Protein 2B7L (pdb70)

Nearest PDB structures (foldseek):
  2b7l-assembly2_D  TM=1.008E+00  e=9.616E-23  Staphylococcus aureus
  1n1d-assembly1_A  TM=9.894E-01  e=1.474E-16  Bacillus subtilis
  3elb-assembly1_A  TM=8.628E-01  e=3.706E-08  Homo sapiens
  3glv-assembly1_B  TM=8.570E-01  e=4.466E-08  Thermoplasma volcanium GSS1
  4xsv-assembly1_A  TM=8.393E-01  e=2.394E-07  Homo sapiens

Organism: Staphylococcus aureus (NCBI:txid1280)

Solvent-accessible surface area: 22302 Å² total; per-residue (Å²): 137,94,51,0,0,1,7,19,31,18,23,53,6,80,33,34,41,0,41,28,0,76,24,0,64,121,58,13,83,45,0,1,0,0,0,0,13,43,128,1,1,97,108,42,153,80,100,17,53,27,64,36,114,46,3,53,68,8,0,68,4,0,93,49,5,65,68,11,13,60,6,150,22,120,84,33,2,93,101,12,7,141,160,57,92,8,54,0,0,0,10,8,19,44,84,91,42,105,10,54,101,0,122,108,124,15,77,12,51,42,6,106,188,15,135,152,83,50,0,0,1,8,16,12,23,26,38,6,50,66,35,40,6,71,27,0,69,105,0,67,105,45,16,74,42,0,0,0,0,0,0,12,25,124,1,2,121,112,49,170,116,115,13,69,22,35,24,95,37,2,56,75,1,0,68,2,0,84,51,4,44,70,9,14,51,4,143,19,122,80,34,2,100,66,9,5,105,139,60,95,9,48,0,0,0,7,27,91,126,84,111,40,108,10,52,109,0,121,120,103,15,91,19,41,30,21,141,253,155,90,43,0,0,1,10,22,28,23,33,58,5,76,78,19,44,5,72,21,0,112,51,0,66,117,72,14,76,42,0,0,0,0,0,1,12,48,100,3,1,134,118,64,170,89,128,14,46,23,64,29,103,46,3,52,47,9,0,74,2,0,87,36,4,55,63,14,12,49,10,138,19,171,58,33,11,52,87,9,6,131,150,39,92,7,51,0,0,0,12,7,24,25,94,84,44,110,23,50,105,1,124,124,105,14,88,15,45,36,11,142,96,138,94,54,0,0,1,7,13,4,19,18,42,6,50,60,28,38,3,61,34,0,64,122,0,68,123,74,12,82,42,0,2,0,0,0,0,15,25,109,2,1,97,118,52,168,72,105,11,60,28,19,29,116,31,0,54,56,1,0,65,4,0,104,52,7,72,58,7,12,51,6,142,21,125,84,32,2,72,76,14,4,85,153,73,92,10,54,1,0,0,8,15,78,115,60,107,37,104,12,51,104,0,118,116,91,14,86,16,43,36,27,186,253

CATH classification: 3.40.50.620

Secondary structure (DSSP, 8-state):
--EEEEEE---S--HHHHHHHHHHHHTSSEEEEEEEPHHHHHHTT---SS-HHHHHHHHHTBTT--EEEEE--GGGHHHHHHHTT--EEEE-GGGTTTTGGGTTTSEEEE-SS--/--EEEEEE---S--HHHHHHHHHHHHTSSEEEEEEEPHHHHHHTT---SS-HHHHHHHHHTBTT--EEEEE--GGGHHHHHHHTT--EEEE-GGGTTTTGGGTTTSEEEE---/--EEEEEE---S--HHHHHHHHHHHHTSSEEEEEEEPHHHHHHTT---SS-HHHHHHHHHTBTT--EEEEE--GGGHHHHHHHTT--EEEE-GGGTTTTGGGTTTSEEEE---/--E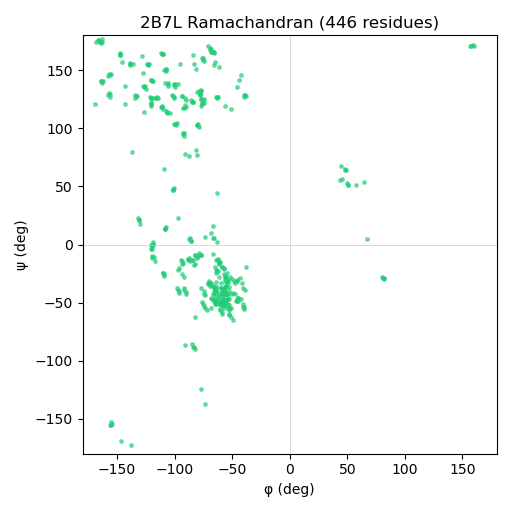EEEEE---S--HHHHHHHHHHHHTSSEEEEEEEPHHHHHHTT---SS-HHHHHHHHHTBTT--EEEEE--GGGHHHHHHHTT--EEEE-GGGTTTTGGGTTTSEEEE---

Structure (mmCIF, N/CA/C/O backbone):
data_2B7L
#
_entry.id   2B7L
#
_cell.length_a   92.150
_cell.length_b   92.150
_cell.length_c   156.120
_cell.angle_alpha   90.00
_cell.angle_beta   90.00
_cell.angle_gamma   120.00
#
_symmetry.space_group_name_H-M   'P 31 2 1'
#
loop_
_atom_site.group_PDB
_atom_site.id
_atom_site.type_symbol
_atom_site.label_atom_id
_atom_site.label_alt_id
_atom_site.label_comp_id
_atom_site.label_asym_id
_atom_site.label_entity_id
_atom_site.label_seq_id
_atom_site.pdbx_PDB_ins_code
_atom_site.Cartn_x
_atom_site.Cartn_y
_atom_site.Cartn_z
_atom_site.occupancy
_atom_site.B_iso_or_equiv
_atom_site.auth_seq_id
_atom_site.auth_comp_id
_atom_site.auth_asym_id
_atom_site.auth_atom_id
_atom_site.pdbx_PDB_model_num
ATOM 1 N N . MET A 1 1 ? 61.172 19.638 17.497 1.00 31.43 1 MET A N 1
ATOM 2 C CA . MET A 1 1 ? 60.207 20.421 18.330 1.00 29.60 1 MET A CA 1
ATOM 3 C C . MET A 1 1 ? 60.298 19.976 19.770 1.00 28.44 1 MET A C 1
ATOM 4 O O . MET A 1 1 ? 59.945 18.849 20.098 1.00 29.39 1 MET A O 1
ATOM 9 N N . LYS A 1 2 ? 60.778 20.868 20.626 1.00 27.07 2 LYS A N 1
ATOM 10 C CA . LYS A 1 2 ? 60.923 20.573 22.049 1.00 25.61 2 LYS A CA 1
ATOM 11 C C . LYS A 1 2 ? 59.549 20.725 22.704 1.00 25.02 2 LYS A C 1
ATOM 12 O O . LYS A 1 2 ? 59.083 21.847 22.918 1.00 24.43 2 LYS A O 1
ATOM 18 N N . ARG A 1 3 ? 58.900 19.600 23.008 1.00 23.39 3 ARG A N 1
ATOM 19 C CA . ARG A 1 3 ? 57.566 19.619 23.613 1.00 21.96 3 ARG A CA 1
ATOM 20 C C . ARG A 1 3 ? 57.606 19.557 25.121 1.00 20.91 3 ARG A C 1
ATOM 21 O O . ARG A 1 3 ? 58.215 18.664 25.696 1.00 21.87 3 ARG A O 1
ATOM 29 N N . VAL A 1 4 ? 56.927 20.501 25.758 1.00 19.83 4 VAL A N 1
ATOM 30 C CA . VAL A 1 4 ? 56.889 20.567 27.209 1.00 19.87 4 VAL A CA 1
ATOM 31 C C . VAL A 1 4 ? 55.513 20.186 27.735 1.00 19.18 4 VAL A C 1
ATOM 32 O O . VAL A 1 4 ? 54.506 20.391 27.067 1.00 19.81 4 VAL A O 1
ATOM 36 N N . ILE A 1 5 ? 55.474 19.623 28.934 1.00 18.42 5 ILE A N 1
ATOM 37 C CA . ILE A 1 5 ? 54.212 19.244 29.536 1.00 18.18 5 ILE A CA 1
ATOM 38 C C . ILE A 1 5 ? 54.210 19.603 31.026 1.00 19.05 5 ILE A C 1
ATOM 39 O O . ILE A 1 5 ? 55.273 19.726 31.647 1.00 18.52 5 ILE A O 1
ATOM 44 N N . THR A 1 6 ? 53.012 19.789 31.580 1.00 19.36 6 THR A N 1
ATOM 45 C CA . THR A 1 6 ? 52.825 20.114 33.001 1.00 19.07 6 THR A CA 1
ATOM 46 C C . THR A 1 6 ? 51.424 19.670 33.401 1.00 18.89 6 THR A C 1
ATOM 47 O O . THR A 1 6 ? 50.484 19.748 32.606 1.00 19.75 6 THR A O 1
ATOM 51 N N . TYR A 1 7 ? 51.282 19.223 34.640 1.00 18.35 7 TYR A N 1
ATOM 52 C CA . TYR A 1 7 ? 49.996 18.760 35.129 1.00 17.60 7 TYR A CA 1
ATOM 53 C C . TYR A 1 7 ? 49.451 19.738 36.177 1.00 18.03 7 TYR A C 1
ATOM 54 O O . TYR A 1 7 ? 50.190 20.586 36.697 1.00 17.37 7 TYR A O 1
ATOM 63 N N . GLY A 1 8 ? 48.157 19.622 36.472 1.00 17.73 8 GLY A N 1
ATOM 64 C CA . GLY A 1 8 ? 47.543 20.489 37.458 1.00 17.76 8 GLY A CA 1
ATOM 65 C C . GLY A 1 8 ? 46.038 20.594 37.321 1.00 19.21 8 GLY A C 1
ATOM 66 O O . GLY A 1 8 ? 45.459 20.104 36.350 1.00 18.97 8 GLY A O 1
ATOM 67 N N . THR A 1 9 ? 45.409 21.237 38.304 1.00 20.71 9 THR A N 1
ATOM 68 C CA . THR A 1 9 ? 43.960 21.434 38.326 1.00 22.23 9 THR A CA 1
ATOM 69 C C . THR A 1 9 ? 43.585 22.733 37.633 1.00 23.01 9 THR A C 1
ATOM 70 O O . THR A 1 9 ? 42.617 22.789 36.875 1.00 23.57 9 THR A O 1
ATOM 74 N N . TYR A 1 10 ? 44.355 23.779 37.917 1.00 23.98 10 TYR A N 1
ATOM 75 C CA . TYR A 1 10 ? 44.114 25.102 37.339 1.00 24.79 10 TYR A CA 1
ATOM 76 C C . TYR A 1 10 ? 42.647 25.504 37.460 1.00 24.79 10 TYR A C 1
ATOM 77 O O . TYR A 1 10 ? 41.956 25.671 36.458 1.00 24.96 10 TYR A O 1
ATOM 86 N N . ASP A 1 11 ? 42.173 25.671 38.688 1.00 24.98 11 ASP A N 1
ATOM 87 C CA . ASP A 1 11 ? 40.787 26.039 38.875 1.00 25.44 11 ASP A CA 1
ATOM 88 C C . ASP A 1 11 ? 40.549 27.551 38.775 1.00 25.48 11 ASP A C 1
ATOM 89 O O . ASP A 1 11 ? 40.209 28.044 37.698 1.00 26.16 11 ASP A O 1
ATOM 94 N N . LEU A 1 12 ? 40.714 28.289 39.869 1.00 25.09 12 LEU A N 1
ATOM 95 C CA . LEU A 1 12 ? 40.510 29.737 39.819 1.00 25.45 12 LEU A CA 1
ATOM 96 C C . LEU A 1 12 ? 41.834 30.391 39.415 1.00 25.71 12 LEU A C 1
ATOM 97 O O . LEU A 1 12 ? 42.517 30.943 40.257 1.00 24.74 12 LEU A O 1
ATOM 102 N N . LEU A 1 13 ? 42.236 30.358 38.156 1.00 26.33 13 LEU A N 1
ATOM 103 C CA . LEU A 1 13 ? 43.523 30.976 37.832 1.00 25.88 13 LEU A CA 1
ATOM 104 C C . LEU A 1 13 ? 43.784 32.378 38.428 1.00 25.91 13 LEU A C 1
ATOM 105 O O . LEU A 1 13 ? 42.911 33.240 38.439 1.00 25.68 13 LEU A O 1
ATOM 110 N N . HIS A 1 14 ? 44.982 32.585 38.962 1.00 27.02 14 HIS A N 1
ATOM 111 C CA . HIS A 1 14 ? 45.388 33.903 39.460 1.00 29.50 14 HIS A CA 1
ATOM 112 C C . HIS A 1 14 ? 46.704 34.046 38.714 1.00 29.19 14 HIS A C 1
ATOM 113 O O . HIS A 1 14 ? 47.347 33.037 38.476 1.00 29.38 14 HIS A O 1
ATOM 120 N N . TYR A 1 15 ? 47.105 35.258 38.331 1.00 29.94 15 TYR A N 1
ATOM 121 C CA . TYR A 1 15 ? 48.316 35.414 37.511 1.00 30.55 15 TYR A CA 1
ATOM 122 C C . TYR A 1 15 ? 49.466 34.479 37.846 1.00 28.30 15 TYR A C 1
ATOM 123 O O . TYR A 1 15 ? 50.383 34.255 37.037 1.00 26.26 15 TYR A O 1
ATOM 132 N N . GLY A 1 16 ? 49.403 33.928 39.045 1.00 25.68 16 GLY A N 1
ATOM 133 C CA . GLY A 1 16 ? 50.425 33.002 39.467 1.00 21.42 16 GLY A CA 1
ATOM 134 C C . GLY A 1 16 ? 50.524 31.829 38.512 1.00 20.71 16 GLY A C 1
ATOM 135 O O . GLY A 1 16 ? 51.614 31.423 38.133 1.00 19.22 16 GLY A O 1
ATOM 136 N N . HIS A 1 17 ? 49.386 31.278 38.109 1.00 21.25 17 HIS A N 1
ATOM 137 C CA . HIS A 1 17 ? 49.397 30.145 37.199 1.00 21.00 17 HIS A CA 1
ATOM 138 C C . HIS A 1 17 ? 49.947 30.550 35.839 1.00 20.84 17 HIS A C 1
ATOM 139 O O . HIS A 1 17 ? 50.735 29.820 35.243 1.00 19.77 17 HIS A O 1
ATOM 146 N N . ILE A 1 18 ? 49.531 31.718 35.363 1.00 20.86 18 ILE A N 1
ATOM 147 C CA . ILE A 1 18 ? 49.984 32.224 34.082 1.00 22.04 18 ILE A CA 1
ATOM 148 C C . ILE A 1 18 ? 51.514 32.301 34.100 1.00 22.29 18 ILE A C 1
ATOM 149 O O . ILE A 1 18 ? 52.175 31.941 33.117 1.00 22.09 18 ILE A O 1
ATOM 154 N N . GLU A 1 19 ? 52.086 32.741 35.214 1.00 21.39 19 GLU A N 1
ATOM 155 C CA . GLU A 1 19 ? 53.529 32.830 35.248 1.00 22.60 19 GLU A CA 1
ATOM 156 C C . GLU A 1 19 ? 54.179 31.450 35.114 1.00 22.55 19 GLU A C 1
ATOM 157 O O . GLU A 1 19 ? 55.133 31.283 34.363 1.00 21.46 19 GLU A O 1
ATOM 163 N N . LEU A 1 20 ? 53.643 30.457 35.813 1.00 24.32 20 LEU A N 1
ATOM 164 C CA . LEU A 1 20 ? 54.164 29.097 35.734 1.00 25.54 20 LEU A CA 1
ATOM 165 C C . LEU A 1 20 ? 54.100 28.589 34.278 1.00 25.90 20 LEU A C 1
ATOM 166 O O . LEU A 1 20 ? 55.097 28.122 33.715 1.00 25.60 20 LEU A O 1
ATOM 171 N N . LEU A 1 21 ? 52.918 28.697 33.676 1.00 26.06 21 LEU A N 1
ATOM 172 C CA . LEU A 1 21 ? 52.706 28.261 32.303 1.00 25.35 21 LEU A CA 1
ATOM 173 C C . LEU A 1 21 ? 53.656 28.929 31.325 1.00 25.40 21 LEU A C 1
ATOM 174 O O . LEU A 1 21 ? 54.257 28.257 30.484 1.00 25.42 21 LEU A O 1
ATOM 179 N N . ARG A 1 22 ? 53.795 30.247 31.424 1.00 25.38 22 ARG A N 1
ATOM 180 C CA . ARG A 1 22 ? 54.677 30.959 30.507 1.00 25.10 22 ARG A CA 1
ATOM 181 C C . ARG A 1 22 ? 56.110 30.436 30.646 1.00 25.70 22 ARG A C 1
ATOM 182 O O . ARG A 1 22 ? 56.760 30.125 29.651 1.00 24.49 22 ARG A O 1
ATOM 190 N N . ARG A 1 23 ? 56.592 30.327 31.880 1.00 26.42 23 ARG A N 1
ATOM 191 C CA . ARG A 1 23 ? 57.933 29.822 32.116 1.00 28.40 23 ARG A CA 1
ATOM 192 C C . ARG A 1 23 ? 58.068 28.414 31.533 1.00 27.91 23 ARG A C 1
ATOM 193 O O . ARG A 1 23 ? 59.078 28.086 30.908 1.00 28.39 23 ARG A O 1
ATOM 201 N N . ALA A 1 24 ? 57.046 27.587 31.734 1.00 26.38 24 ALA A N 1
ATOM 202 C CA . ALA A 1 24 ? 57.065 26.228 31.212 1.00 25.06 24 ALA A CA 1
ATOM 203 C C . ALA A 1 24 ? 57.171 26.251 29.695 1.00 24.72 24 ALA A C 1
ATOM 204 O O . ALA A 1 24 ? 58.084 25.659 29.129 1.00 25.04 24 ALA A O 1
ATOM 206 N N . ARG A 1 25 ? 56.241 26.943 29.038 1.00 24.24 25 ARG A N 1
ATOM 207 C CA . ARG A 1 25 ? 56.261 27.025 27.582 1.00 23.06 25 ARG A CA 1
ATOM 208 C C . ARG A 1 25 ? 57.580 27.579 27.074 1.00 23.93 25 ARG A C 1
ATOM 209 O O . ARG A 1 25 ? 58.031 27.258 25.976 1.00 23.68 25 ARG A O 1
ATOM 217 N N . GLU A 1 26 ? 58.190 28.422 27.891 1.00 25.50 26 GLU A N 1
ATOM 218 C CA . GLU A 1 26 ? 59.454 29.052 27.563 1.00 26.89 26 GLU A CA 1
ATOM 219 C C . GLU A 1 26 ? 60.582 28.047 27.379 1.00 26.87 26 GLU A C 1
ATOM 220 O O . GLU A 1 26 ? 61.574 28.339 26.725 1.00 28.42 26 GLU A O 1
ATOM 226 N N . MET A 1 27 ? 60.436 26.867 27.959 1.00 26.62 27 MET A N 1
ATOM 227 C CA . MET A 1 27 ? 61.473 25.853 27.869 1.00 27.64 27 MET A CA 1
ATOM 228 C C . MET A 1 27 ? 61.405 24.968 26.634 1.00 27.35 27 MET A C 1
ATOM 229 O O . MET A 1 27 ? 62.197 24.041 26.488 1.00 27.99 27 MET A O 1
ATOM 234 N N . GLY A 1 28 ? 60.461 25.253 25.747 1.00 26.63 28 GLY A N 1
ATOM 235 C CA . GLY A 1 28 ? 60.326 24.457 24.543 1.00 25.89 28 GLY A CA 1
ATOM 236 C C . GLY A 1 28 ? 59.663 25.251 23.441 1.00 25.55 28 GLY A C 1
ATOM 237 O O . GLY A 1 28 ? 59.721 26.472 23.436 1.00 25.88 28 GLY A O 1
ATOM 238 N N . ASP A 1 29 ? 59.024 24.565 22.503 1.00 26.19 29 ASP A N 1
ATOM 239 C CA . ASP A 1 29 ? 58.349 25.254 21.406 1.00 26.37 29 ASP A CA 1
ATOM 240 C C . ASP A 1 29 ? 56.867 24.926 21.415 1.00 25.43 29 ASP A C 1
ATOM 241 O O . ASP A 1 29 ? 56.103 25.449 20.603 1.00 25.30 29 ASP A O 1
ATOM 246 N N . TYR A 1 30 ? 56.459 24.084 22.357 1.00 23.82 30 TYR A N 1
ATOM 247 C CA . TYR A 1 30 ? 55.085 23.624 22.413 1.00 21.53 30 TYR A CA 1
ATOM 248 C C . TYR A 1 30 ? 54.758 23.191 23.845 1.00 21.38 30 TYR A C 1
ATOM 249 O O . TYR A 1 30 ? 55.483 22.382 24.425 1.00 22.86 30 TYR A O 1
ATOM 258 N N . LEU A 1 31 ? 53.681 23.721 24.420 1.00 19.56 31 LEU A N 1
ATOM 259 C CA . LEU A 1 31 ? 53.324 23.350 25.786 1.00 18.57 31 LEU A CA 1
ATOM 260 C C . LEU A 1 31 ? 52.007 22.617 25.933 1.00 18.95 31 LEU A C 1
ATOM 261 O O . LEU A 1 31 ? 50.967 23.076 25.472 1.00 18.81 31 LEU A O 1
ATOM 266 N N . ILE A 1 32 ? 52.066 21.470 26.598 1.00 19.60 32 ILE A N 1
ATOM 267 C CA . ILE A 1 32 ? 50.881 20.671 26.847 1.00 18.81 32 ILE A CA 1
ATOM 268 C C . ILE A 1 32 ? 50.542 20.781 28.326 1.00 19.26 32 ILE A C 1
ATOM 269 O O . ILE A 1 32 ? 51.422 20.768 29.186 1.00 19.02 32 ILE A O 1
ATOM 274 N N . VAL A 1 33 ? 49.259 20.905 28.620 1.00 19.78 33 VAL A N 1
ATOM 275 C CA . VAL A 1 33 ? 48.826 20.974 30.001 1.00 19.68 33 VAL A CA 1
ATOM 276 C C . VAL A 1 33 ? 47.875 19.809 30.217 1.00 20.38 33 VAL A C 1
ATOM 277 O O . VAL A 1 33 ? 46.873 19.656 29.507 1.00 21.01 33 VAL A O 1
ATOM 281 N N . ALA A 1 34 ? 48.211 18.965 31.177 1.00 20.65 34 ALA A N 1
ATOM 282 C CA . ALA A 1 34 ? 47.372 17.824 31.490 1.00 21.52 34 ALA A CA 1
ATOM 283 C C . ALA A 1 34 ? 46.427 18.283 32.600 1.00 21.47 34 ALA A C 1
ATOM 284 O O . ALA A 1 34 ? 46.779 18.278 33.781 1.00 20.25 34 ALA A O 1
ATOM 286 N N . LEU A 1 35 ? 45.231 18.695 32.192 1.00 21.31 35 LEU A N 1
ATOM 287 C CA . LEU A 1 35 ? 44.220 19.193 33.105 1.00 21.93 35 LEU A CA 1
ATOM 288 C C . LEU A 1 35 ? 43.526 18.077 33.870 1.00 24.14 35 LEU A C 1
ATOM 289 O O . LEU A 1 35 ? 42.979 17.142 33.282 1.00 24.15 35 LEU A O 1
ATOM 294 N N . SER A 1 36 ? 43.552 18.191 35.193 1.00 26.04 36 SER A N 1
ATOM 295 C CA . SER A 1 36 ? 42.936 17.208 36.066 1.00 27.54 36 SER A CA 1
ATOM 296 C C . SER A 1 36 ? 41.441 17.179 35.806 1.00 29.05 36 SER A C 1
ATOM 297 O O . SER A 1 36 ? 40.781 18.214 35.844 1.00 29.61 36 SER A O 1
ATOM 300 N N . THR A 1 37 ? 40.911 15.994 35.532 1.00 30.55 37 THR A N 1
ATOM 301 C CA . THR A 1 37 ? 39.485 15.830 35.287 1.00 31.07 37 THR A CA 1
ATOM 302 C C . THR A 1 37 ? 38.789 16.074 36.610 1.00 31.96 37 THR A C 1
ATOM 303 O O . THR A 1 37 ? 39.435 16.107 37.658 1.00 30.91 37 THR A O 1
ATOM 307 N N . ASP A 1 38 ? 37.473 16.229 36.581 1.00 33.91 38 ASP A N 1
ATOM 308 C CA . ASP A 1 38 ? 36.774 16.456 37.834 1.00 35.47 38 ASP A CA 1
ATOM 309 C C . ASP A 1 38 ? 36.775 15.191 38.698 1.00 36.22 38 ASP A C 1
ATOM 310 O O . ASP A 1 38 ? 36.828 15.276 39.921 1.00 35.91 38 ASP A O 1
ATOM 315 N N . GLU A 1 39 ? 36.767 14.023 38.065 1.00 37.59 39 GLU A N 1
ATOM 316 C CA . GLU A 1 39 ? 36.819 12.774 38.812 1.00 39.64 39 GLU A CA 1
ATOM 317 C C . GLU A 1 39 ? 38.161 12.675 39.550 1.00 40.14 39 GLU A C 1
ATOM 318 O O . GLU A 1 39 ? 38.189 12.433 40.756 1.00 39.73 39 GLU A O 1
ATOM 324 N N . PHE A 1 40 ? 39.276 12.867 38.839 1.00 40.73 40 PHE A N 1
ATOM 325 C CA . PHE A 1 40 ? 40.606 12.793 39.465 1.00 40.73 40 PHE A CA 1
ATOM 326 C C . PHE A 1 40 ? 40.797 13.959 40.416 1.00 41.49 40 PHE A C 1
ATOM 327 O O . PHE A 1 40 ? 41.484 13.859 41.435 1.00 39.95 40 PHE A O 1
ATOM 335 N N . ASN A 1 41 ? 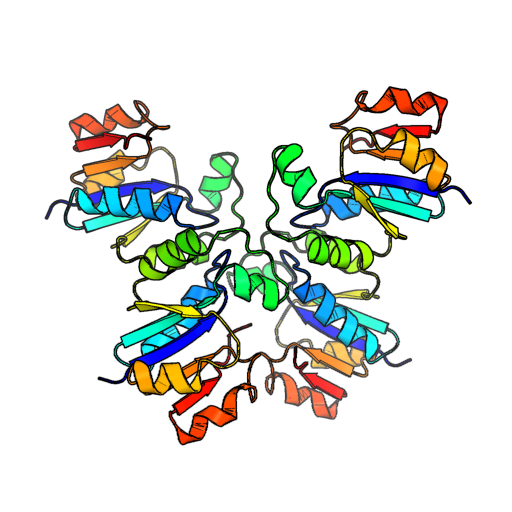40.194 15.080 40.055 1.00 43.66 41 ASN A N 1
ATOM 336 C CA . ASN A 1 41 ? 40.281 16.273 40.869 1.00 45.20 41 ASN A CA 1
ATOM 337 C C . ASN A 1 41 ? 39.762 15.852 42.237 1.00 45.22 41 ASN A C 1
ATOM 338 O O . ASN A 1 41 ? 40.313 16.229 43.277 1.00 44.23 41 ASN A O 1
ATOM 343 N N . GLN A 1 42 ? 38.708 15.038 42.213 1.00 45.47 42 GLN A N 1
ATOM 344 C CA . GLN A 1 42 ? 38.101 14.534 43.432 1.00 45.74 42 GLN A CA 1
ATOM 345 C C . GLN A 1 42 ? 39.117 13.626 44.105 1.00 44.88 42 GLN A C 1
ATOM 346 O O . GLN A 1 42 ? 39.380 13.758 45.303 1.00 45.34 42 GLN A O 1
ATOM 352 N N . ILE A 1 43 ? 39.692 12.711 43.330 1.00 43.09 43 ILE A N 1
ATOM 353 C CA . ILE A 1 43 ? 40.702 11.798 43.854 1.00 41.49 43 ILE A CA 1
ATOM 354 C C . ILE A 1 43 ? 41.756 12.600 44.612 1.00 41.38 43 ILE A C 1
ATOM 355 O O . ILE A 1 43 ? 42.213 12.194 45.676 1.00 40.82 43 ILE A O 1
ATOM 360 N N . LYS A 1 44 ? 42.140 13.743 44.055 1.00 41.92 44 LYS A N 1
ATOM 361 C CA . LYS A 1 44 ? 43.134 14.591 44.693 1.00 42.04 44 LYS A CA 1
ATOM 362 C C . LYS A 1 44 ? 42.565 15.306 45.905 1.00 43.13 44 LYS A C 1
ATOM 363 O O . LYS A 1 44 ? 43.227 16.152 46.502 1.00 43.00 44 LYS A O 1
ATOM 369 N N . HIS A 1 45 ? 41.335 14.965 46.265 1.00 44.84 45 HIS A N 1
ATOM 370 C CA . HIS A 1 45 ? 40.679 15.580 47.414 1.00 46.88 45 HIS A CA 1
ATOM 371 C C . HIS A 1 45 ? 40.439 17.070 47.226 1.00 46.94 45 HIS A C 1
ATOM 372 O O . HIS A 1 45 ? 40.832 17.904 48.050 1.00 44.95 45 HIS A O 1
ATOM 379 N N . LYS A 1 46 ? 39.779 17.376 46.113 1.00 47.89 46 LYS A N 1
ATOM 380 C CA . LYS A 1 46 ? 39.418 18.734 45.735 1.00 48.30 46 LYS A CA 1
ATOM 381 C C . LYS A 1 46 ? 38.084 18.679 45.008 1.00 47.08 46 LYS A C 1
ATOM 382 O O . LYS A 1 46 ? 37.698 17.648 44.454 1.00 47.12 46 LYS A O 1
ATOM 388 N N . LYS A 1 47 ? 37.384 19.801 45.018 1.00 45.48 47 LYS A N 1
ATOM 389 C CA . LYS A 1 47 ? 36.100 19.909 44.350 1.00 43.22 47 LYS A CA 1
ATOM 390 C C . LYS A 1 47 ? 36.149 21.264 43.647 1.00 40.89 47 LYS A C 1
ATOM 391 O O . LYS A 1 47 ? 35.607 22.258 44.133 1.00 41.64 47 LYS A O 1
ATOM 397 N N . SER A 1 48 ? 36.831 21.290 42.504 1.00 37.01 48 SER A N 1
ATOM 398 C CA . SER A 1 48 ? 37.003 22.508 41.729 1.00 34.01 48 SER A CA 1
ATOM 399 C C . SER A 1 48 ? 35.740 23.352 41.633 1.00 31.54 48 SER A C 1
ATOM 400 O O . SER A 1 48 ? 34.629 22.826 41.587 1.00 30.88 48 SER A O 1
ATOM 403 N N . TYR A 1 49 ? 35.934 24.665 41.601 1.00 29.09 49 TYR A N 1
ATOM 404 C CA . TYR A 1 49 ? 34.860 25.637 41.474 1.00 26.67 49 TYR A CA 1
ATOM 405 C C . TYR A 1 49 ? 34.375 25.562 40.025 1.00 25.36 49 TYR A C 1
ATOM 406 O O . TYR A 1 49 ? 33.177 25.562 39.741 1.00 25.11 49 TYR A O 1
ATOM 415 N N . TYR A 1 50 ? 35.335 25.501 39.112 1.00 23.75 50 TYR A N 1
ATOM 416 C CA . TYR A 1 50 ? 35.046 25.412 37.693 1.00 23.60 50 TYR A CA 1
ATOM 417 C C . TYR A 1 50 ? 35.171 23.960 37.237 1.00 23.52 50 TYR A C 1
ATOM 418 O O . TYR A 1 50 ? 36.105 23.256 37.633 1.00 22.59 50 TYR A O 1
ATOM 427 N N . ASP A 1 51 ? 34.242 23.512 36.396 1.00 22.93 51 ASP A N 1
ATOM 428 C CA . ASP A 1 51 ? 34.288 22.137 35.917 1.00 22.64 51 ASP A CA 1
ATOM 429 C C . ASP A 1 51 ? 35.372 21.981 34.860 1.00 22.69 51 ASP A C 1
ATOM 430 O O . ASP A 1 51 ? 35.812 22.969 34.256 1.00 22.36 51 ASP A O 1
ATOM 435 N N . TYR A 1 52 ? 35.792 20.737 34.641 1.00 21.61 52 TYR A N 1
ATOM 436 C CA . TYR A 1 52 ? 36.820 20.411 33.656 1.00 21.27 52 TYR A CA 1
ATOM 437 C C . TYR A 1 52 ? 36.722 21.207 32.355 1.00 22.51 52 TYR A C 1
ATOM 438 O O . TYR A 1 52 ? 37.683 21.849 31.918 1.00 22.44 52 TYR A O 1
ATOM 447 N N . GLU A 1 53 ? 35.562 21.136 31.720 1.00 23.62 53 GLU A N 1
ATOM 448 C CA . GLU A 1 53 ? 35.360 21.834 30.470 1.00 26.20 53 GLU A CA 1
ATOM 449 C C . GLU A 1 53 ? 35.707 23.312 30.548 1.00 25.99 53 GLU A C 1
ATOM 450 O O . GLU A 1 53 ? 36.473 23.826 29.724 1.00 25.04 53 GLU A O 1
ATOM 456 N N . GLN A 1 54 ? 35.143 23.990 31.542 1.00 25.18 54 GLN A N 1
ATOM 457 C CA . GLN A 1 54 ? 35.391 25.412 31.735 1.00 25.01 54 GLN A CA 1
ATOM 458 C C . GLN A 1 54 ? 36.860 25.689 32.008 1.00 25.07 54 GLN A C 1
ATOM 459 O O . GLN A 1 54 ? 37.423 26.649 31.488 1.00 25.27 54 GLN A O 1
ATOM 465 N N . ARG A 1 55 ? 37.479 24.849 32.832 1.00 25.37 55 ARG A N 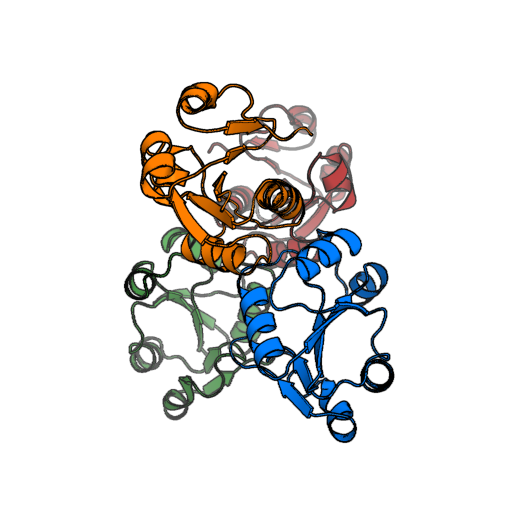1
ATOM 466 C CA . ARG A 1 55 ? 38.890 25.022 33.149 1.00 25.39 55 ARG A CA 1
ATOM 467 C C . ARG A 1 55 ? 39.715 24.815 31.886 1.00 25.25 55 ARG A C 1
ATOM 468 O O . ARG A 1 55 ? 40.707 25.514 31.648 1.00 23.09 55 ARG A O 1
ATOM 476 N N . LYS A 1 56 ? 39.276 23.866 31.065 1.00 26.12 56 LYS A N 1
ATOM 477 C CA . LYS A 1 56 ? 39.970 23.569 29.819 1.00 27.37 56 LYS A CA 1
ATOM 478 C C . LYS A 1 56 ? 39.888 24.757 28.870 1.00 27.29 56 LYS A C 1
ATOM 479 O O . LYS A 1 56 ? 40.894 25.182 28.302 1.00 27.92 56 LYS A O 1
ATOM 485 N N . MET A 1 57 ? 38.683 25.292 28.711 1.00 25.94 57 MET A N 1
ATOM 486 C CA . MET A 1 57 ? 38.460 26.425 27.831 1.00 24.95 57 MET A CA 1
ATOM 487 C C . MET A 1 57 ? 39.345 27.618 28.188 1.00 23.90 57 MET A C 1
ATOM 488 O O . MET A 1 57 ? 39.900 28.293 27.306 1.00 23.17 57 MET A O 1
ATOM 493 N N . MET A 1 58 ? 39.464 27.882 29.485 1.00 21.68 58 MET A N 1
ATOM 494 C CA . MET A 1 58 ? 40.275 28.992 29.950 1.00 20.57 58 MET A CA 1
ATOM 495 C C . MET A 1 58 ? 41.738 28.741 29.626 1.00 20.86 58 MET A C 1
ATOM 496 O O . MET A 1 58 ? 42.418 29.612 29.092 1.00 20.22 58 MET A O 1
ATOM 501 N N . LEU A 1 59 ? 42.230 27.551 29.944 1.00 21.45 59 LEU A N 1
ATOM 502 C CA . LEU A 1 59 ? 43.621 27.241 29.662 1.00 21.67 59 LEU A CA 1
ATOM 503 C C . LEU A 1 59 ? 43.907 27.438 28.185 1.00 21.49 59 LEU A C 1
ATOM 504 O O . LEU A 1 59 ? 44.862 28.121 27.811 1.00 22.87 59 LEU A O 1
ATOM 509 N N . GLU A 1 60 ? 43.066 26.852 27.344 1.00 21.03 60 GLU A N 1
ATOM 510 C CA . GLU A 1 60 ? 43.259 26.936 25.895 1.00 22.01 60 GLU A CA 1
ATOM 511 C C . GLU A 1 60 ? 43.325 28.366 25.383 1.00 21.53 60 GLU A C 1
ATOM 512 O O . GLU A 1 60 ? 43.956 28.638 24.364 1.00 22.22 60 GLU A O 1
ATOM 518 N N . SER A 1 61 ? 42.678 29.280 26.090 1.00 20.65 61 SER A N 1
ATOM 519 C CA . SER A 1 61 ? 42.674 30.674 25.678 1.00 20.23 61 SER A CA 1
ATOM 520 C C . SER A 1 61 ? 43.989 31.374 26.026 1.00 21.02 61 SER A C 1
ATOM 521 O O . SER A 1 61 ? 44.222 32.518 25.614 1.00 20.96 61 SER A O 1
ATOM 524 N N . ILE A 1 62 ? 44.841 30.693 26.789 1.00 20.86 62 ILE A N 1
ATOM 525 C CA . ILE A 1 62 ? 46.116 31.265 27.194 1.00 21.28 62 ILE A CA 1
ATOM 526 C C . ILE A 1 62 ? 47.196 31.087 26.122 1.00 21.94 62 ILE A C 1
ATOM 527 O O . ILE A 1 62 ? 47.494 29.963 25.703 1.00 21.37 62 ILE A O 1
ATOM 532 N N . ARG A 1 63 ? 47.767 32.213 25.692 1.00 21.53 63 ARG A N 1
ATOM 533 C CA . ARG A 1 63 ? 48.826 32.263 24.685 1.00 21.19 63 ARG A CA 1
ATOM 534 C C . ARG A 1 63 ? 49.887 31.180 24.801 1.00 20.91 63 ARG A C 1
ATOM 535 O O . ARG A 1 63 ? 50.395 30.685 23.803 1.00 21.19 63 ARG A O 1
ATOM 543 N N . TYR A 1 64 ? 50.252 30.833 26.023 1.00 20.32 64 TYR A N 1
ATOM 544 C CA . TYR A 1 64 ? 51.312 29.869 26.215 1.00 20.00 64 TYR A CA 1
ATOM 545 C C . TYR A 1 64 ? 50.883 28.417 26.156 1.00 20.31 64 TYR A C 1
ATOM 546 O O . TYR A 1 64 ? 51.710 27.525 26.024 1.00 21.23 64 TYR A O 1
ATOM 555 N N . VAL A 1 65 ? 49.584 28.179 26.214 1.00 20.57 65 VAL A N 1
ATOM 556 C CA . VAL A 1 65 ? 49.061 26.819 26.171 1.00 20.46 65 VAL A CA 1
ATOM 557 C C . VAL A 1 65 ? 48.780 26.357 24.735 1.00 20.63 65 VAL A C 1
ATOM 558 O O . VAL A 1 65 ? 47.939 26.941 24.055 1.00 20.89 65 VAL A O 1
ATOM 562 N N . ASP A 1 66 ? 49.476 25.308 24.294 1.00 19.98 66 ASP A N 1
ATOM 563 C CA . ASP A 1 66 ? 49.313 24.744 22.946 1.00 20.05 66 ASP A CA 1
ATOM 564 C C . ASP A 1 66 ? 48.323 23.589 22.879 1.00 18.98 66 ASP A C 1
ATOM 565 O O . ASP A 1 66 ? 47.757 23.307 21.824 1.00 19.27 66 ASP A O 1
ATOM 570 N N . LEU A 1 67 ? 48.141 22.898 23.995 1.00 17.59 67 LEU A N 1
ATOM 571 C CA . LEU A 1 67 ? 47.246 21.759 24.017 1.00 16.57 67 LEU A CA 1
ATOM 572 C C . LEU A 1 67 ? 46.904 21.373 25.441 1.00 18.38 67 LEU A C 1
ATOM 573 O O . LEU A 1 67 ? 47.759 21.407 26.331 1.00 19.01 67 LEU A O 1
ATOM 578 N N . VAL A 1 68 ? 45.646 21.012 25.660 1.00 19.65 68 VAL A N 1
ATOM 579 C CA . VAL A 1 68 ? 45.213 20.606 26.986 1.00 20.94 68 VAL A CA 1
ATOM 580 C C . VAL A 1 68 ? 44.688 19.181 26.872 1.00 22.38 68 VAL A C 1
ATOM 581 O O . VAL A 1 68 ? 43.842 18.887 26.028 1.00 24.27 68 VAL A O 1
ATOM 585 N N . ILE A 1 69 ? 45.218 18.289 27.699 1.00 22.32 69 ILE A N 1
ATOM 586 C CA . ILE A 1 69 ? 44.772 16.906 27.686 1.00 21.23 69 ILE A CA 1
ATOM 587 C C . ILE A 1 69 ? 44.271 16.576 29.083 1.00 21.73 69 ILE A C 1
ATOM 588 O O . ILE A 1 69 ? 44.672 17.202 30.065 1.00 21.57 69 ILE A O 1
ATOM 593 N N . PRO A 1 70 ? 43.384 15.587 29.193 1.00 22.03 70 PRO A N 1
ATOM 594 C CA . PRO A 1 70 ? 42.865 15.228 30.508 1.00 23.35 70 PRO A CA 1
ATOM 595 C C . PRO A 1 70 ? 43.815 14.370 31.362 1.00 24.71 70 PRO A C 1
ATOM 596 O O . PRO A 1 70 ? 44.382 13.380 30.886 1.00 23.59 70 PRO A O 1
ATOM 600 N N . GLU A 1 71 ? 43.991 14.777 32.618 1.00 25.60 71 GLU A N 1
ATOM 601 C CA . GLU A 1 71 ? 44.802 14.034 33.573 1.00 26.38 71 GLU A CA 1
ATOM 602 C C . GLU A 1 71 ? 43.760 13.250 34.378 1.00 27.83 71 GLU A C 1
ATOM 603 O O . GLU A 1 71 ? 43.086 13.810 35.247 1.00 27.47 71 GLU A O 1
ATOM 609 N N . LYS A 1 72 ? 43.622 11.960 34.084 1.00 28.58 72 LYS A N 1
ATOM 610 C CA . LYS A 1 72 ? 42.625 11.146 34.755 1.00 29.59 72 LYS A CA 1
ATOM 611 C C . LYS A 1 72 ? 43.127 10.373 35.977 1.00 31.02 72 LYS A C 1
ATOM 612 O O . LYS A 1 72 ? 42.331 9.872 36.772 1.00 31.36 72 LYS A O 1
ATOM 618 N N . GLY A 1 73 ? 44.442 10.297 36.149 1.00 32.21 73 GLY A N 1
ATOM 619 C CA . GLY A 1 73 ? 44.975 9.568 37.287 1.00 33.68 73 GLY A CA 1
ATOM 620 C C . GLY A 1 73 ? 46.454 9.793 37.533 1.00 35.81 73 GLY A C 1
ATOM 621 O O . GLY A 1 73 ? 47.142 10.448 36.734 1.00 37.91 73 GLY A O 1
ATOM 622 N N . TRP A 1 74 ? 46.951 9.234 38.634 1.00 35.52 74 TRP A N 1
ATOM 623 C CA . TRP A 1 74 ? 48.352 9.390 39.009 1.00 35.71 74 TRP A CA 1
ATOM 624 C C . TRP A 1 74 ? 49.373 8.674 38.127 1.00 35.94 74 TRP A C 1
ATOM 625 O O . TRP A 1 74 ? 50.482 9.172 37.928 1.00 36.01 74 TRP A O 1
ATOM 636 N N . GLY A 1 75 ? 49.009 7.514 37.596 1.00 36.06 75 GLY A N 1
ATOM 637 C CA . GLY A 1 75 ? 49.961 6.773 36.791 1.00 36.55 75 GLY A CA 1
ATOM 638 C C . GLY A 1 75 ? 49.830 6.846 35.285 1.00 37.33 75 GLY A C 1
ATOM 639 O O . GLY A 1 75 ? 49.868 5.811 34.618 1.00 38.94 75 GLY A O 1
ATOM 640 N N . GLN A 1 76 ? 49.687 8.046 34.733 1.00 36.44 76 GLN A N 1
ATOM 641 C CA . GLN A 1 76 ? 49.564 8.172 33.288 1.00 34.59 76 GLN A CA 1
ATOM 642 C C . GLN A 1 76 ? 50.726 8.974 32.715 1.00 34.07 76 GLN A C 1
ATOM 643 O O . GLN A 1 76 ? 50.955 8.972 31.506 1.00 33.89 76 GLN A O 1
ATOM 649 N N . LYS A 1 77 ? 51.463 9.649 33.593 1.00 33.63 77 LYS A N 1
ATOM 650 C CA . LYS A 1 77 ? 52.598 10.472 33.185 1.00 33.22 77 LYS A CA 1
ATOM 651 C C . LYS A 1 77 ? 53.559 9.766 32.243 1.00 33.92 77 LYS A C 1
ATOM 652 O O . LYS A 1 77 ? 53.720 10.169 31.092 1.00 34.30 77 LYS A O 1
ATOM 658 N N . GLU A 1 78 ? 54.208 8.721 32.737 1.00 34.83 78 GLU A N 1
ATOM 659 C CA . GLU A 1 78 ? 55.150 7.972 31.924 1.00 36.10 78 GLU A CA 1
ATOM 660 C C . GLU A 1 78 ? 54.537 7.731 30.546 1.00 36.49 78 GLU A C 1
ATOM 661 O O . GLU A 1 78 ? 55.160 7.982 29.508 1.00 36.39 78 GLU A O 1
ATOM 667 N N . ASP A 1 79 ? 53.297 7.264 30.540 1.00 36.83 79 ASP A N 1
ATOM 668 C CA . ASP A 1 79 ? 52.636 6.994 29.284 1.00 37.64 79 ASP A CA 1
ATOM 669 C C . ASP A 1 79 ? 52.440 8.250 28.454 1.00 37.61 79 ASP A C 1
ATOM 670 O O . ASP A 1 79 ? 52.736 8.251 27.257 1.00 37.19 79 ASP A O 1
ATOM 675 N N . ASP A 1 80 ? 51.945 9.314 29.085 1.00 36.60 80 ASP A N 1
ATOM 676 C CA . ASP A 1 80 ? 51.736 10.575 28.385 1.00 34.92 80 ASP A CA 1
ATOM 677 C C . ASP A 1 80 ? 53.028 11.005 27.696 1.00 33.71 80 ASP A C 1
ATOM 678 O O . ASP A 1 80 ? 53.046 11.248 26.490 1.00 33.75 80 ASP A O 1
ATOM 683 N N . VAL A 1 81 ? 54.106 11.085 28.470 1.00 31.60 81 VAL A N 1
ATOM 684 C CA . VAL A 1 81 ? 55.405 11.491 27.950 1.00 30.01 81 VAL A CA 1
ATOM 685 C C . VAL A 1 81 ? 55.737 10.795 26.636 1.00 30.31 81 VAL A C 1
ATOM 686 O O . VAL A 1 81 ? 56.196 11.427 25.688 1.00 29.07 81 VAL A O 1
ATOM 690 N N . GLU A 1 82 ? 55.512 9.488 26.578 1.00 31.07 82 GLU A N 1
ATOM 691 C CA . GLU A 1 82 ? 55.801 8.752 25.353 1.00 31.61 82 GLU A CA 1
ATOM 692 C C . GLU A 1 82 ? 54.742 9.028 24.294 1.00 31.52 82 GLU A C 1
ATOM 693 O O . GLU A 1 82 ? 55.073 9.387 23.171 1.00 32.17 82 GLU A O 1
ATOM 699 N N . LYS A 1 83 ? 53.472 8.884 24.663 1.00 31.33 83 LYS A N 1
ATOM 700 C CA . LYS A 1 83 ? 52.361 9.097 23.740 1.00 30.03 83 LYS A CA 1
ATOM 701 C C . LYS A 1 83 ? 52.344 10.459 23.063 1.00 29.88 83 LYS A C 1
ATOM 702 O O . LYS A 1 83 ? 51.929 10.573 21.915 1.00 29.87 83 LYS A O 1
ATOM 708 N N . PHE A 1 84 ? 52.776 11.497 23.771 1.00 29.86 84 PHE A N 1
ATOM 709 C CA . PHE A 1 84 ? 52.781 12.834 23.190 1.00 29.34 84 PHE A CA 1
ATOM 710 C C . PHE A 1 84 ? 54.163 13.359 22.856 1.00 30.59 84 PHE A C 1
ATOM 711 O O . PHE A 1 84 ? 54.338 14.548 22.608 1.00 31.05 84 PHE A O 1
ATOM 719 N N . ASP A 1 85 ? 55.144 12.468 22.848 1.00 31.63 85 ASP A N 1
ATOM 720 C CA . ASP A 1 85 ? 56.506 12.853 22.515 1.00 32.55 85 ASP A CA 1
ATOM 721 C C . ASP A 1 85 ? 56.964 14.066 23.334 1.00 32.16 85 ASP A C 1
ATOM 722 O O . ASP A 1 85 ? 57.461 15.049 22.791 1.00 31.45 85 ASP A O 1
ATOM 727 N N . VAL A 1 86 ? 56.790 13.984 24.648 1.00 32.08 86 VAL A N 1
ATOM 728 C CA . VAL A 1 86 ? 57.183 15.058 25.547 1.00 31.13 86 VAL A CA 1
ATOM 729 C C . VAL A 1 86 ? 58.683 15.061 25.790 1.00 31.07 86 VAL A C 1
ATOM 730 O O . VAL A 1 86 ? 59.266 14.036 26.130 1.00 31.16 86 VAL A O 1
ATOM 734 N N . ASP A 1 87 ? 59.305 16.219 25.626 1.00 31.60 87 ASP A N 1
ATOM 735 C CA . ASP A 1 87 ? 60.743 16.341 25.850 1.00 32.07 87 ASP A CA 1
ATOM 736 C C . ASP A 1 87 ? 61.044 16.846 27.253 1.00 30.65 87 ASP A C 1
ATOM 737 O O . ASP A 1 87 ? 61.985 16.396 27.901 1.00 29.95 87 ASP A O 1
ATOM 742 N N . VAL A 1 88 ? 60.244 17.796 27.716 1.00 28.99 88 VAL A N 1
ATOM 743 C CA . VAL A 1 88 ? 60.456 18.389 29.024 1.00 28.09 88 VAL A CA 1
ATOM 744 C C . VAL A 1 88 ? 59.220 18.292 29.902 1.00 26.96 88 VAL A C 1
ATOM 745 O O . VAL A 1 88 ? 58.111 18.586 29.459 1.00 28.03 88 VAL A O 1
ATOM 749 N N . PHE A 1 89 ? 59.428 17.884 31.149 1.00 24.74 89 PHE A N 1
ATOM 750 C CA . PHE A 1 89 ? 58.357 17.740 32.126 1.00 23.57 89 PHE A CA 1
ATOM 751 C C . PHE A 1 89 ? 58.532 18.834 33.176 1.00 23.91 89 PHE A C 1
ATOM 752 O O . PHE A 1 89 ? 59.532 18.860 33.882 1.00 23.62 89 PHE A O 1
ATOM 760 N N . VAL A 1 90 ? 57.567 19.740 33.282 1.00 25.01 90 VAL A N 1
ATOM 761 C CA . VAL A 1 90 ? 57.675 20.829 34.246 1.00 26.04 90 VAL A CA 1
ATOM 762 C C . VAL A 1 90 ? 56.566 20.837 35.291 1.00 27.61 90 VAL A C 1
ATOM 763 O O . VAL A 1 90 ? 55.404 20.565 34.989 1.00 27.91 90 VAL A O 1
ATOM 767 N N . MET A 1 91 ? 56.946 21.161 36.522 1.00 28.96 91 MET A N 1
ATOM 768 C CA . MET A 1 91 ? 56.021 21.244 37.641 1.00 31.02 91 MET A CA 1
ATOM 769 C C . MET A 1 91 ? 56.499 22.321 38.602 1.00 33.24 91 MET A C 1
ATOM 770 O O . MET A 1 91 ? 57.657 22.744 38.543 1.00 33.25 91 MET A O 1
ATOM 775 N N . GLY A 1 92 ? 55.606 22.765 39.481 1.00 35.34 92 GLY A N 1
ATOM 776 C CA . GLY A 1 92 ? 55.970 23.791 40.440 1.00 38.90 92 GLY A CA 1
ATOM 777 C C . GLY A 1 92 ? 57.007 23.292 41.429 1.00 41.22 92 GLY A C 1
ATOM 778 O O . GLY A 1 92 ? 57.236 22.082 41.542 1.00 40.55 92 GLY A O 1
ATOM 779 N N . HIS A 1 93 ? 57.631 24.218 42.154 1.00 43.65 93 HIS A N 1
ATOM 780 C CA . HIS A 1 93 ? 58.654 23.837 43.124 1.00 46.08 93 HIS A CA 1
ATOM 781 C C . HIS A 1 93 ? 58.128 22.902 44.202 1.00 46.19 93 HIS A C 1
ATOM 782 O O . HIS A 1 93 ? 58.856 22.040 44.689 1.00 45.26 93 HIS A O 1
ATOM 789 N N . ASP A 1 94 ? 56.863 23.060 44.570 1.00 46.77 94 ASP A N 1
ATOM 790 C CA . ASP A 1 94 ? 56.300 22.219 45.607 1.00 46.67 94 ASP A CA 1
ATOM 791 C C . ASP A 1 94 ? 56.121 20.763 45.233 1.00 45.18 94 ASP A C 1
ATOM 792 O O . ASP A 1 94 ? 55.510 19.999 45.967 1.00 45.82 94 ASP A O 1
ATOM 797 N N . TRP A 1 95 ? 56.673 20.368 44.095 1.00 43.64 95 TRP A N 1
ATOM 798 C CA . TRP A 1 95 ? 56.585 18.980 43.664 1.00 41.95 95 TRP A CA 1
ATOM 799 C C . TRP A 1 95 ? 57.981 18.400 43.542 1.00 42.15 95 TRP A C 1
ATOM 800 O O . TRP A 1 95 ? 58.158 17.233 43.195 1.00 40.15 95 TRP A O 1
ATOM 811 N N . GLU A 1 96 ? 58.970 19.238 43.828 1.00 43.50 96 GLU A N 1
ATOM 812 C CA . GLU A 1 96 ? 60.367 18.847 43.747 1.00 44.61 96 GLU A CA 1
ATOM 813 C C . GLU A 1 96 ? 60.570 17.420 44.221 1.00 44.65 96 GLU A C 1
ATOM 814 O O . GLU A 1 96 ? 60.118 17.049 45.301 1.00 44.04 96 GLU A O 1
ATOM 820 N N . GLY A 1 97 ? 61.235 16.620 43.391 1.00 44.97 97 GLY A N 1
ATOM 821 C CA . GLY A 1 97 ? 61.513 15.240 43.739 1.00 43.69 97 GLY A CA 1
ATOM 822 C C . GLY A 1 97 ? 60.381 14.258 43.525 1.00 43.56 97 GLY A C 1
ATOM 823 O O . GLY A 1 97 ? 60.620 13.083 43.260 1.00 43.62 97 GLY A O 1
ATOM 824 N N . GLU A 1 98 ? 59.150 14.738 43.628 1.00 44.13 98 GLU A N 1
ATOM 825 C CA . GLU A 1 98 ? 57.968 13.892 43.475 1.00 45.04 98 GLU A CA 1
ATOM 826 C C . GLU A 1 98 ? 57.812 13.149 42.136 1.00 44.37 98 GLU A C 1
ATOM 827 O O . GLU A 1 98 ? 57.060 12.175 42.060 1.00 43.59 98 GLU A O 1
ATOM 833 N N . PHE A 1 99 ? 58.505 13.596 41.087 1.00 43.78 99 PHE A N 1
ATOM 834 C CA . PHE A 1 99 ? 58.378 12.952 39.779 1.00 42.68 99 PHE A CA 1
ATOM 835 C C . PHE A 1 99 ? 59.682 12.604 39.082 1.00 42.59 99 PHE A C 1
ATOM 836 O O . PHE A 1 99 ? 59.713 12.414 37.864 1.00 42.29 99 PHE A O 1
ATOM 844 N N . ASP A 1 100 ? 60.749 12.498 39.865 1.00 42.77 100 ASP A N 1
ATOM 845 C CA . ASP A 1 100 ? 62.068 12.164 39.343 1.00 43.16 100 ASP A CA 1
ATOM 846 C C . ASP A 1 100 ? 62.096 10.882 38.522 1.00 42.22 100 ASP A C 1
ATOM 847 O O . ASP A 1 100 ? 62.975 10.690 37.679 1.00 41.52 100 ASP A O 1
ATOM 852 N N . PHE A 1 101 ? 61.146 9.994 38.775 1.00 40.88 101 PHE A N 1
ATOM 853 C CA . PHE A 1 101 ? 61.115 8.734 38.055 1.00 40.22 101 PHE A CA 1
ATOM 854 C C . PHE A 1 101 ? 60.971 8.921 36.565 1.00 41.27 101 PHE A C 1
ATOM 855 O O . PHE A 1 101 ? 61.180 7.987 35.794 1.00 42.20 101 PHE A O 1
ATOM 863 N N . LEU A 1 102 ? 60.594 10.124 36.156 1.00 41.59 102 LEU A N 1
ATOM 864 C CA . LEU A 1 102 ? 60.427 10.411 34.743 1.00 42.43 102 LEU A CA 1
ATOM 865 C C . LEU A 1 102 ? 61.748 10.843 34.112 1.00 43.76 102 LEU A C 1
ATOM 866 O O . LEU A 1 102 ? 61.884 10.872 32.887 1.00 43.35 102 LEU A O 1
ATOM 871 N N . LYS A 1 103 ? 62.720 11.164 34.962 1.00 45.20 103 LYS A N 1
ATOM 872 C CA . LYS A 1 103 ? 64.031 11.629 34.511 1.00 46.06 103 LYS A CA 1
ATOM 873 C C . LYS A 1 103 ? 64.665 10.764 33.427 1.00 45.98 103 LYS A C 1
ATOM 874 O O . LYS A 1 103 ? 65.400 11.267 32.577 1.00 45.23 103 LYS A O 1
ATOM 880 N N . ASP A 1 104 ? 64.378 9.470 33.450 1.00 46.65 104 ASP A N 1
ATOM 881 C CA . ASP A 1 104 ? 64.951 8.557 32.470 1.00 47.62 104 ASP A CA 1
ATOM 882 C C . ASP A 1 104 ? 64.178 8.569 31.153 1.00 46.89 104 ASP A C 1
ATOM 883 O O . ASP A 1 104 ? 64.620 7.982 30.168 1.00 46.58 104 ASP A O 1
ATOM 888 N N . LYS A 1 105 ? 63.025 9.233 31.135 1.00 46.29 105 LYS A N 1
ATOM 889 C CA . LYS A 1 105 ? 62.209 9.303 29.922 1.00 45.19 105 LYS A CA 1
ATOM 890 C C . LYS A 1 105 ? 62.227 10.695 29.305 1.00 43.65 105 LYS A C 1
ATOM 891 O O . LYS A 1 105 ? 62.035 10.845 28.102 1.00 43.28 105 LYS A O 1
ATOM 897 N N . CYS A 1 106 ? 62.443 11.714 30.131 1.00 42.44 106 CYS A N 1
ATOM 898 C CA . CYS A 1 106 ? 62.491 13.090 29.646 1.00 41.06 106 CYS A CA 1
ATOM 899 C C . CYS A 1 106 ? 63.143 14.011 30.671 1.00 40.45 106 CYS A C 1
ATOM 900 O O . CYS A 1 106 ? 63.502 13.587 31.768 1.00 40.48 106 CYS A O 1
ATOM 903 N N . GLU A 1 107 ? 63.298 15.275 30.299 1.00 39.42 107 GLU A N 1
ATOM 904 C CA . GLU A 1 107 ? 63.894 16.267 31.176 1.00 37.94 107 GLU A CA 1
ATOM 905 C C . GLU A 1 107 ? 62.862 16.674 32.214 1.00 37.07 107 GLU A C 1
ATOM 906 O O . GLU A 1 107 ? 61.795 17.168 31.867 1.00 37.39 107 GLU A O 1
ATOM 912 N N . VAL A 1 108 ? 63.168 16.444 33.486 1.00 36.21 108 VAL A N 1
ATOM 913 C CA . VAL A 1 108 ? 62.252 16.813 34.558 1.00 34.53 108 VAL A CA 1
ATOM 914 C C . VAL A 1 108 ? 62.735 18.116 35.160 1.00 33.98 108 VAL A C 1
ATOM 915 O O . VAL A 1 108 ? 63.888 18.225 35.561 1.00 34.40 108 VAL A O 1
ATOM 919 N N . ILE A 1 109 ? 61.853 19.104 35.226 1.00 34.10 109 ILE A N 1
ATOM 920 C CA . ILE A 1 109 ? 62.223 20.400 35.781 1.00 33.95 109 ILE A CA 1
ATOM 921 C C . ILE A 1 109 ? 61.211 20.933 36.778 1.00 34.05 109 ILE A C 1
ATOM 922 O O . ILE A 1 109 ? 60.019 21.003 36.494 1.00 34.25 109 ILE A O 1
ATOM 927 N N . TYR A 1 110 ? 61.699 21.305 37.952 1.00 34.93 110 TYR A N 1
ATOM 928 C CA . TYR A 1 110 ? 60.847 21.855 38.994 1.00 37.02 110 TYR A CA 1
ATOM 929 C C . TYR A 1 110 ? 61.126 23.350 39.081 1.00 38.77 110 TYR A C 1
ATOM 930 O O . TYR A 1 110 ? 62.232 23.758 39.447 1.00 39.30 110 TYR A O 1
ATOM 939 N N . LEU A 1 111 ? 60.131 24.167 38.737 1.00 40.61 111 LEU A N 1
ATOM 940 C CA . LEU A 1 111 ? 60.303 25.616 38.763 1.00 43.13 111 LEU A CA 1
ATOM 941 C C . LEU A 1 111 ? 60.518 26.150 40.168 1.00 45.45 111 LEU A C 1
ATOM 942 O O . LEU A 1 111 ? 60.222 25.478 41.154 1.00 45.62 111 LEU A O 1
ATOM 947 N N . LYS A 1 112 ? 60.988 27.391 40.230 1.00 48.19 112 LYS A N 1
ATOM 948 C CA . LYS A 1 112 ? 61.301 28.077 41.472 1.00 50.69 112 LYS A CA 1
ATOM 949 C C . LYS A 1 112 ? 60.169 28.895 42.075 1.00 52.12 112 LYS A C 1
ATOM 950 O O . LYS A 1 112 ? 59.446 28.408 42.928 1.00 53.05 112 LYS A O 1
ATOM 956 N N . ARG A 1 113 ? 60.031 30.143 41.638 1.00 54.55 113 ARG A N 1
ATOM 957 C CA . ARG A 1 113 ? 59.005 31.054 42.144 1.00 56.90 113 ARG A CA 1
ATOM 958 C C . ARG A 1 113 ? 57.563 30.608 41.876 1.00 58.97 113 ARG A C 1
ATOM 959 O O . ARG A 1 113 ? 56.714 31.419 41.480 1.00 58.99 113 ARG A O 1
ATOM 967 N N . THR A 1 114 ? 57.293 29.323 42.101 1.00 60.71 114 THR A N 1
ATOM 968 C CA . THR A 1 114 ? 55.965 28.749 41.895 1.00 61.42 114 THR A CA 1
ATOM 969 C C . THR A 1 114 ? 55.308 28.412 43.229 1.00 62.74 114 THR A C 1
ATOM 970 O O . THR A 1 114 ? 55.057 27.241 43.526 1.00 63.33 114 THR A O 1
ATOM 974 N N . GLU A 1 115 ? 55.034 29.447 44.022 1.00 64.07 115 GLU A N 1
ATOM 975 C CA . GLU A 1 115 ? 54.412 29.300 45.340 1.00 65.26 115 GLU A CA 1
ATOM 976 C C . GLU A 1 115 ? 53.477 28.095 45.439 1.00 65.86 115 GLU A C 1
ATOM 977 O O . GLU A 1 115 ? 53.595 27.338 46.430 1.00 65.62 115 GLU A O 1
ATOM 983 N N . MET B 1 1 ? 43.286 47.911 8.890 1.00 33.29 501 MET B N 1
ATOM 984 C CA . MET B 1 1 ? 43.227 47.088 10.122 1.00 32.80 501 MET B CA 1
ATOM 985 C C . MET B 1 1 ? 42.040 47.522 10.980 1.00 32.61 501 MET B C 1
ATOM 986 O O . MET B 1 1 ? 41.996 48.645 11.492 1.00 33.58 501 MET B O 1
ATOM 991 N N . LYS B 1 2 ? 41.067 46.624 11.109 1.00 31.03 502 LYS B N 1
ATOM 992 C CA . LYS B 1 2 ? 39.854 46.866 11.887 1.00 28.01 502 LYS B CA 1
ATOM 993 C C . LYS B 1 2 ? 40.171 46.671 13.372 1.00 26.73 502 LYS B C 1
ATOM 994 O O . LYS B 1 2 ? 40.250 45.534 13.851 1.00 26.73 502 LYS B O 1
ATOM 1000 N N . ARG B 1 3 ? 40.351 47.781 14.087 1.00 23.96 503 ARG B N 1
ATOM 1001 C CA . ARG B 1 3 ? 40.691 47.756 15.506 1.00 22.28 503 ARG B CA 1
ATOM 1002 C C . ARG B 1 3 ? 39.464 47.769 16.429 1.00 21.13 503 ARG B C 1
ATOM 1003 O O . ARG B 1 3 ? 38.635 48.668 16.345 1.00 20.55 503 ARG B O 1
ATOM 1011 N N . VAL B 1 4 ? 39.365 46.779 17.315 1.00 20.12 504 VAL B N 1
ATOM 1012 C CA . VAL B 1 4 ? 38.248 46.683 18.247 1.00 19.40 504 VAL B CA 1
ATOM 1013 C C . VAL B 1 4 ? 38.670 47.018 19.665 1.00 19.93 504 VAL B C 1
ATOM 1014 O O . VAL B 1 4 ? 39.817 46.789 20.054 1.00 20.93 504 VAL B O 1
ATOM 1018 N N . ILE B 1 5 ? 37.734 47.543 20.447 1.00 19.10 505 ILE B N 1
ATOM 1019 C CA . ILE B 1 5 ? 38.024 47.886 21.829 1.00 18.10 505 ILE B CA 1
ATOM 1020 C C . ILE B 1 5 ? 36.851 47.491 22.710 1.00 18.84 505 ILE B C 1
ATOM 1021 O O . ILE B 1 5 ? 35.723 47.371 22.239 1.00 19.84 505 ILE B O 1
ATOM 1026 N N . THR B 1 6 ? 37.137 47.280 23.989 1.00 19.37 506 THR B N 1
ATOM 1027 C CA . THR B 1 6 ? 36.126 46.922 24.975 1.00 18.88 506 THR B CA 1
ATOM 1028 C C . THR B 1 6 ? 36.666 47.317 26.355 1.00 19.36 506 THR B C 1
ATOM 1029 O O . THR B 1 6 ? 37.880 47.258 26.603 1.00 19.62 506 THR B O 1
ATOM 1033 N N . TYR B 1 7 ? 35.769 47.731 27.247 1.00 18.75 507 TYR B N 1
ATOM 1034 C CA . TYR B 1 7 ? 36.167 48.134 28.592 1.00 15.90 507 TYR B CA 1
ATOM 1035 C C . TYR B 1 7 ? 35.661 47.149 29.630 1.00 15.69 507 TYR B C 1
ATOM 1036 O O . TYR B 1 7 ? 34.804 46.312 29.339 1.00 15.90 507 TYR B O 1
ATOM 1045 N N . GLY B 1 8 ? 36.213 47.245 30.835 1.00 15.94 508 GLY B N 1
ATOM 1046 C CA . GLY B 1 8 ? 35.818 46.354 31.909 1.00 17.16 508 GLY B CA 1
ATOM 1047 C C . GLY B 1 8 ? 36.860 46.214 33.009 1.00 18.32 508 GLY B C 1
ATOM 1048 O O . GLY B 1 8 ? 37.991 46.692 32.880 1.00 16.65 508 GLY B O 1
ATOM 1049 N N . THR B 1 9 ? 36.474 45.564 34.106 1.00 20.33 509 THR B N 1
ATOM 1050 C CA . THR B 1 9 ? 37.391 45.350 35.223 1.00 20.85 509 THR B CA 1
ATOM 1051 C C . THR B 1 9 ? 38.122 44.016 35.103 1.00 21.11 509 THR B C 1
ATOM 1052 O O . THR B 1 9 ? 39.305 43.925 35.435 1.00 21.24 509 THR B O 1
ATOM 1056 N N . TYR B 1 10 ? 37.417 42.995 34.616 1.00 21.26 510 TYR B N 1
ATOM 1057 C CA . TYR B 1 10 ? 37.990 41.666 34.420 1.00 22.09 510 TYR B CA 1
ATOM 1058 C C . TYR B 1 10 ? 38.832 41.228 35.621 1.00 23.40 510 TYR B C 1
ATOM 1059 O O . TYR B 1 10 ? 40.056 41.082 35.527 1.00 24.17 510 TYR B O 1
ATOM 1068 N N . ASP B 1 11 ? 38.161 41.008 36.751 1.00 23.42 511 ASP B N 1
ATOM 1069 C CA . ASP B 1 11 ? 38.856 40.602 37.959 1.00 23.08 511 ASP B CA 1
ATOM 1070 C C . ASP B 1 11 ? 39.120 39.107 38.045 1.00 22.95 511 ASP B C 1
ATOM 1071 O O . ASP B 1 11 ? 40.187 38.639 37.639 1.00 25.36 511 ASP B O 1
ATOM 1076 N N . LEU B 1 12 ? 38.184 38.345 38.584 1.00 20.48 512 LEU B N 1
ATOM 1077 C CA . LEU B 1 12 ? 38.431 36.918 38.682 1.00 19.43 512 LEU B CA 1
ATOM 1078 C C . LEU B 1 12 ? 38.110 36.286 37.344 1.00 20.53 512 LEU B C 1
ATOM 1079 O O . LEU B 1 12 ? 37.034 35.704 37.126 1.00 22.54 512 LEU B O 1
ATOM 1084 N N . LEU B 1 13 ? 39.134 36.429 36.489 1.00 20.23 513 LEU B N 1
ATOM 1085 C CA . LEU B 1 13 ? 39.209 36.008 35.089 1.00 19.28 513 LEU B CA 1
ATOM 1086 C C . LEU B 1 13 ? 38.960 34.560 34.841 1.00 20.10 513 LEU B C 1
ATOM 1087 O O . LEU B 1 13 ? 39.706 33.705 35.308 1.00 21.95 513 LEU B O 1
ATOM 1092 N N . HIS B 1 14 ? 37.928 34.294 34.060 1.00 19.95 514 HIS B N 1
ATOM 1093 C CA . HIS B 1 14 ? 37.563 32.935 33.737 1.00 21.06 514 HIS B CA 1
ATOM 1094 C C . HIS B 1 14 ? 37.006 32.891 32.323 1.00 20.88 514 HIS B C 1
ATOM 1095 O O . HIS B 1 14 ? 37.087 33.870 31.581 1.00 20.32 514 HIS B O 1
ATOM 1102 N N . TYR B 1 15 ? 36.417 31.759 31.962 1.00 20.98 515 TYR B N 1
ATOM 1103 C CA . TYR B 1 15 ? 35.885 31.575 30.625 1.00 21.48 515 TYR B CA 1
ATOM 1104 C C . TYR B 1 15 ? 34.711 32.475 30.147 1.00 21.94 515 TYR B C 1
ATOM 1105 O O . TYR B 1 15 ? 34.639 32.758 28.948 1.00 23.05 515 TYR B O 1
ATOM 1114 N N . GLY B 1 16 ? 33.790 32.905 31.022 1.00 20.33 516 GLY B N 1
ATOM 1115 C CA . GLY B 1 16 ? 32.719 33.777 30.556 1.00 20.52 516 GLY B CA 1
ATOM 1116 C C . GLY B 1 16 ? 33.345 34.987 29.894 1.00 20.32 516 GLY B C 1
ATOM 1117 O O . GLY B 1 16 ? 32.907 35.440 28.823 1.00 20.78 516 GLY B O 1
ATOM 1118 N N . HIS B 1 17 ? 34.389 35.498 30.544 1.00 19.25 517 HIS B N 1
ATOM 1119 C CA . HIS B 1 17 ? 35.145 36.653 30.051 1.00 20.43 517 HIS B CA 1
ATOM 1120 C C . HIS B 1 17 ? 35.759 36.318 28.698 1.00 20.18 517 HIS B C 1
ATOM 1121 O O . HIS B 1 17 ? 35.666 37.073 27.724 1.00 19.33 517 HIS B O 1
ATOM 1128 N N . ILE B 1 18 ? 36.443 35.181 28.686 1.00 19.93 518 ILE B N 1
ATOM 1129 C CA . ILE B 1 18 ? 37.116 34.695 27.500 1.00 18.62 518 ILE B CA 1
ATOM 1130 C C . ILE B 1 18 ? 36.157 34.688 26.341 1.00 19.75 518 ILE B C 1
ATOM 1131 O O . ILE B 1 18 ? 36.517 35.067 25.238 1.00 21.08 518 ILE B O 1
ATOM 1136 N N . GLU B 1 19 ? 34.933 34.244 26.590 1.00 21.59 519 GLU B N 1
ATOM 1137 C CA . GLU B 1 19 ? 33.908 34.190 25.550 1.00 24.03 519 GLU B CA 1
ATOM 1138 C C . GLU B 1 19 ? 33.683 35.573 24.931 1.00 23.09 519 GLU B C 1
ATOM 1139 O O . GLU B 1 19 ? 33.713 35.737 23.705 1.00 21.71 519 GLU B O 1
ATOM 1145 N N . LEU B 1 20 ? 33.451 36.564 25.786 1.00 22.51 520 LEU B N 1
ATOM 1146 C CA . LEU B 1 20 ? 33.236 37.929 25.312 1.00 22.67 520 LEU B CA 1
ATOM 1147 C C . LEU B 1 20 ? 34.427 38.432 24.509 1.00 22.64 520 LEU B C 1
ATOM 1148 O O . LEU B 1 20 ? 34.265 38.937 23.401 1.00 21.11 520 LEU B O 1
ATOM 1153 N N . LEU B 1 21 ? 35.619 38.303 25.088 1.00 22.87 521 LEU B N 1
ATOM 1154 C CA . LEU B 1 21 ? 36.844 38.752 24.448 1.00 23.08 521 LEU B CA 1
ATOM 1155 C C . LEU B 1 21 ? 37.028 38.121 23.072 1.00 24.50 521 LEU B C 1
ATOM 1156 O O . LEU B 1 21 ? 37.302 38.825 22.097 1.00 25.18 521 LEU B O 1
ATOM 1161 N N . ARG B 1 22 ? 36.876 36.801 22.978 1.00 25.06 522 ARG B N 1
ATOM 1162 C CA . ARG B 1 22 ? 37.057 36.141 21.685 1.00 26.40 522 ARG B CA 1
ATOM 1163 C C . ARG B 1 22 ? 36.089 36.701 20.658 1.00 27.64 522 ARG B C 1
ATOM 1164 O O . ARG B 1 22 ? 36.479 37.035 19.543 1.00 29.23 522 ARG B O 1
ATOM 1172 N N . ARG B 1 23 ? 34.822 36.788 21.038 1.00 28.26 523 ARG B N 1
ATOM 1173 C CA . ARG B 1 23 ? 33.762 37.324 20.187 1.00 28.31 523 ARG B CA 1
ATOM 1174 C C . ARG B 1 23 ? 34.175 38.727 19.705 1.00 27.53 523 ARG B C 1
ATOM 1175 O O . ARG B 1 23 ? 34.057 39.074 18.526 1.00 26.16 523 ARG B O 1
ATOM 1183 N N . ALA B 1 24 ? 34.644 39.531 20.654 1.00 26.49 524 ALA B N 1
ATOM 1184 C CA . ALA B 1 24 ? 35.063 40.891 20.377 1.00 25.53 524 ALA B CA 1
ATOM 1185 C C . ALA B 1 24 ? 36.166 40.896 19.335 1.00 24.98 524 ALA B C 1
ATOM 1186 O O . ALA B 1 24 ? 36.031 41.482 18.262 1.00 24.70 524 ALA B O 1
ATOM 1188 N N . ARG B 1 25 ? 37.265 40.236 19.667 1.00 25.11 525 ARG B N 1
ATOM 1189 C CA . ARG B 1 25 ? 38.422 40.161 18.779 1.00 25.05 525 ARG B CA 1
ATOM 1190 C C . ARG B 1 25 ? 38.030 39.661 17.412 1.00 25.49 525 ARG B C 1
ATOM 1191 O O . ARG B 1 25 ? 38.641 40.014 16.412 1.00 24.44 525 ARG B O 1
ATOM 1199 N N . GLU B 1 26 ? 37.008 38.819 17.394 1.00 26.93 526 GLU B N 1
ATOM 1200 C CA . GLU B 1 26 ? 36.507 38.212 16.175 1.00 28.58 526 GLU B CA 1
ATOM 1201 C C . GLU B 1 26 ? 35.940 39.237 15.187 1.00 28.86 526 GLU B C 1
ATOM 1202 O O . GLU B 1 26 ? 35.867 38.975 13.994 1.00 28.83 526 GLU B O 1
ATOM 1208 N N . MET B 1 27 ? 35.551 40.406 15.685 1.00 29.43 527 MET B N 1
ATOM 1209 C CA . MET B 1 27 ? 34.971 41.432 14.835 1.00 28.96 527 MET B CA 1
ATOM 1210 C C . MET B 1 27 ? 35.979 42.334 14.157 1.00 28.95 527 MET B C 1
ATOM 1211 O O . MET B 1 27 ? 35.605 43.268 13.458 1.00 30.60 527 MET B O 1
ATOM 1216 N N . GLY B 1 28 ? 37.260 42.060 14.355 1.00 29.02 528 GLY B N 1
ATOM 1217 C CA . GLY B 1 28 ? 38.290 42.886 13.742 1.00 27.96 528 GLY B CA 1
ATOM 1218 C C . GLY B 1 28 ? 39.585 42.124 13.568 1.00 26.91 528 GLY B C 1
ATOM 1219 O O . GLY B 1 28 ? 39.579 40.898 13.458 1.00 26.94 528 GLY B O 1
ATOM 1220 N N . ASP B 1 29 ? 40.701 42.840 13.559 1.00 25.92 529 ASP B N 1
ATOM 1221 C CA . ASP B 1 29 ? 42.000 42.205 13.392 1.00 25.70 529 ASP B CA 1
ATOM 1222 C C . ASP B 1 29 ? 42.886 42.475 14.588 1.00 24.73 529 ASP B C 1
ATOM 1223 O O . ASP B 1 29 ? 43.993 41.962 14.668 1.00 24.95 529 ASP B O 1
ATOM 1228 N N . TYR B 1 30 ? 42.391 43.284 15.516 1.00 24.43 530 TYR B N 1
ATOM 1229 C CA . TYR B 1 30 ? 43.172 43.685 16.682 1.00 23.00 530 TYR B CA 1
ATOM 1230 C C . TYR B 1 30 ? 42.225 44.082 17.813 1.00 21.98 530 TYR B C 1
ATOM 1231 O O . TYR B 1 30 ? 41.315 44.880 17.610 1.00 23.10 530 TYR B O 1
ATOM 1240 N N . LEU B 1 31 ? 42.429 43.524 19.000 1.00 19.85 531 LEU B N 1
ATOM 1241 C CA . LEU B 1 31 ? 41.568 43.843 20.129 1.00 18.33 531 LEU B CA 1
ATOM 1242 C C . LEU B 1 31 ? 42.253 44.580 21.270 1.00 18.66 531 LEU B C 1
ATOM 1243 O O . LEU B 1 31 ? 43.252 44.122 21.817 1.00 18.25 531 LEU B O 1
ATOM 1248 N N . ILE B 1 32 ? 41.677 45.716 21.636 1.00 19.15 532 ILE B N 1
ATOM 1249 C CA . ILE B 1 32 ? 42.172 46.532 22.732 1.00 19.38 532 ILE B CA 1
ATOM 1250 C C . ILE B 1 32 ? 41.230 46.354 23.925 1.00 19.99 532 ILE B C 1
ATOM 1251 O O . ILE B 1 32 ? 40.007 46.352 23.767 1.00 20.83 532 ILE B O 1
ATOM 1256 N N . VAL B 1 33 ? 41.796 46.197 25.114 1.00 19.90 533 VAL B N 1
ATOM 1257 C CA . VAL B 1 33 ? 40.996 46.058 26.318 1.00 19.39 533 VAL B CA 1
ATOM 1258 C C . VAL B 1 33 ? 41.387 47.192 27.242 1.00 19.65 533 VAL B C 1
ATOM 1259 O O . VAL B 1 33 ? 42.553 47.314 27.637 1.00 18.20 533 VAL B O 1
ATOM 1263 N N . ALA B 1 34 ? 40.412 48.029 27.567 1.00 19.74 534 ALA B N 1
ATOM 1264 C CA . ALA B 1 34 ? 40.654 49.142 28.455 1.00 20.85 534 ALA B CA 1
ATOM 1265 C C . ALA B 1 34 ? 40.352 48.647 29.860 1.00 21.61 534 ALA B C 1
ATOM 1266 O O . ALA B 1 34 ? 39.200 48.634 30.296 1.00 21.35 534 ALA B O 1
ATOM 1268 N N . LEU B 1 35 ? 41.405 48.232 30.559 1.00 22.84 535 LEU B N 1
ATOM 1269 C CA . LEU B 1 35 ? 41.279 47.701 31.912 1.00 24.22 535 LEU B CA 1
ATOM 1270 C C . LEU B 1 35 ? 41.080 48.781 32.961 1.00 24.95 535 LEU B C 1
ATOM 1271 O O . LEU B 1 35 ? 41.875 49.710 33.066 1.00 25.32 535 LEU B O 1
ATOM 1276 N N . SER B 1 36 ? 40.013 48.648 33.739 1.00 25.42 536 SER B N 1
ATOM 1277 C CA . SER B 1 36 ? 39.712 49.611 34.783 1.00 26.01 536 SER B CA 1
ATOM 1278 C C . SER B 1 36 ? 40.813 49.602 35.821 1.00 26.70 536 SER B C 1
ATOM 1279 O O . SER B 1 36 ? 41.171 48.553 36.355 1.00 27.39 536 SER B O 1
ATOM 1282 N N . THR B 1 37 ? 41.354 50.779 36.103 1.00 27.61 537 THR B N 1
ATOM 1283 C CA . THR B 1 37 ? 42.411 50.910 37.093 1.00 27.89 537 THR B CA 1
ATOM 1284 C C . THR B 1 37 ? 41.788 50.628 38.444 1.00 28.45 537 THR B C 1
ATOM 1285 O O . THR B 1 37 ? 40.571 50.574 38.574 1.00 26.57 537 THR B O 1
ATOM 1289 N N . ASP B 1 38 ? 42.615 50.456 39.460 1.00 30.62 538 ASP B N 1
ATOM 1290 C CA . ASP B 1 38 ? 42.064 50.192 40.769 1.00 32.20 538 ASP B CA 1
ATOM 1291 C C . ASP B 1 38 ? 41.362 51.421 41.319 1.00 32.78 538 ASP B C 1
ATOM 1292 O O . ASP B 1 38 ? 40.360 51.301 42.017 1.00 32.68 538 ASP B O 1
ATOM 1297 N N . GLU B 1 39 ? 41.864 52.604 40.980 1.00 34.02 539 GLU B N 1
ATOM 1298 C CA . GLU B 1 39 ? 41.234 53.842 41.431 1.00 34.42 539 GLU B CA 1
ATOM 1299 C C . GLU B 1 39 ? 39.834 53.952 40.813 1.00 34.24 539 GLU B C 1
ATOM 1300 O O . GLU B 1 39 ? 38.855 54.209 41.513 1.00 34.48 539 GLU B O 1
ATOM 1306 N N . PHE B 1 40 ? 39.744 53.743 39.498 1.00 32.59 540 PHE B N 1
ATOM 1307 C CA . PHE B 1 40 ? 38.468 53.819 38.785 1.00 30.48 540 PHE B CA 1
ATOM 1308 C C . PHE B 1 40 ? 37.485 52.740 39.254 1.00 30.25 540 PHE B C 1
ATOM 1309 O O . PHE B 1 40 ? 36.268 52.892 39.127 1.00 29.45 540 PHE B O 1
ATOM 1317 N N . ASN B 1 41 ? 38.008 51.644 39.792 1.00 30.29 541 ASN B N 1
ATOM 1318 C CA . ASN B 1 41 ? 37.136 50.590 40.290 1.00 29.32 541 ASN B CA 1
ATOM 1319 C C . ASN B 1 41 ? 36.377 51.148 41.476 1.00 27.81 541 ASN B C 1
ATOM 1320 O O . ASN B 1 41 ? 35.165 50.994 41.563 1.00 26.38 541 ASN B O 1
ATOM 1325 N N . GLN B 1 42 ? 37.096 51.805 42.387 1.00 27.27 542 GLN B N 1
ATOM 1326 C CA . GLN B 1 42 ? 36.461 52.380 43.568 1.00 26.62 542 GLN B CA 1
ATOM 1327 C C . GLN B 1 42 ? 35.414 53.382 43.103 1.00 25.99 542 GLN B C 1
ATOM 1328 O O . GLN B 1 42 ? 34.339 53.473 43.689 1.00 26.51 542 GLN B O 1
ATOM 1334 N N . ILE B 1 43 ? 35.716 54.116 42.037 1.00 24.66 543 ILE B N 1
ATOM 1335 C CA . ILE B 1 43 ? 34.766 55.090 41.518 1.00 24.25 543 ILE B CA 1
ATOM 1336 C C . ILE B 1 43 ? 33.477 54.417 41.063 1.00 25.75 543 ILE B C 1
ATOM 1337 O O . ILE B 1 43 ? 32.409 55.039 41.079 1.00 27.40 543 ILE B O 1
ATOM 1342 N N . LYS B 1 44 ? 33.573 53.152 40.655 1.00 25.09 544 LYS B N 1
ATOM 1343 C CA . LYS B 1 44 ? 32.398 52.411 40.204 1.00 24.49 544 LYS B CA 1
ATOM 1344 C C . LYS B 1 44 ? 31.825 51.538 41.327 1.00 25.23 544 LYS B C 1
ATOM 1345 O O . LYS B 1 44 ? 31.109 50.565 41.070 1.00 24.55 544 LYS B O 1
ATOM 1351 N N . HIS B 1 45 ? 32.133 51.912 42.569 1.00 26.56 545 HIS B N 1
ATOM 1352 C CA . HIS B 1 45 ? 31.703 51.178 43.760 1.00 27.78 545 HIS B CA 1
ATOM 1353 C C . HIS B 1 45 ? 32.053 49.714 43.559 1.00 26.28 545 HIS B C 1
ATOM 1354 O O . HIS B 1 45 ? 31.209 48.843 43.707 1.00 24.91 545 HIS B O 1
ATOM 1361 N N . LYS B 1 46 ? 33.313 49.457 43.231 1.00 27.01 546 LYS B N 1
ATOM 1362 C CA . LYS B 1 46 ? 33.792 48.102 42.966 1.00 28.35 546 LYS B CA 1
ATOM 1363 C C . LYS B 1 46 ? 35.217 47.942 43.511 1.00 28.09 546 LYS B C 1
ATOM 1364 O O . LYS B 1 46 ? 36.045 48.833 43.350 1.00 28.06 546 LYS B O 1
ATOM 1370 N N . LYS B 1 47 ? 35.494 46.820 44.169 1.00 27.54 547 LYS B N 1
ATOM 1371 C CA . LYS B 1 47 ? 36.829 46.568 44.692 1.00 27.42 547 LYS B CA 1
ATOM 1372 C C . LYS B 1 47 ? 37.304 45.206 44.189 1.00 28.53 547 LYS B C 1
ATOM 1373 O O . LYS B 1 47 ? 36.767 44.173 44.574 1.00 29.67 547 LYS B O 1
ATOM 1379 N N . SER B 1 48 ? 38.336 45.198 43.354 1.00 29.47 548 SER B N 1
ATOM 1380 C CA . SER B 1 48 ? 38.793 43.940 42.797 1.00 28.21 548 SER B CA 1
ATOM 1381 C C . SER B 1 48 ? 39.700 43.138 43.705 1.00 27.93 548 SER B C 1
ATOM 1382 O O . SER B 1 48 ? 40.406 43.683 44.559 1.00 29.39 548 SER B O 1
ATOM 1385 N N . TYR B 1 49 ? 39.647 41.823 43.526 1.00 26.58 549 TYR B N 1
ATOM 1386 C CA . TYR B 1 49 ? 40.477 40.910 44.295 1.00 24.32 549 TYR B CA 1
ATOM 1387 C C . TYR B 1 49 ? 41.891 41.004 43.768 1.00 22.55 549 TYR B C 1
ATOM 1388 O O . TYR B 1 49 ? 42.842 40.982 44.537 1.00 21.86 549 TYR B O 1
ATOM 1397 N N . TYR B 1 50 ? 42.017 41.108 42.448 1.00 20.95 550 TYR B N 1
ATOM 1398 C CA . TYR B 1 50 ? 43.311 41.220 41.797 1.00 19.27 550 TYR B CA 1
ATOM 1399 C C . TYR B 1 50 ? 43.583 42.669 41.461 1.00 18.68 550 TYR B C 1
ATOM 1400 O O . TYR B 1 50 ? 42.707 43.364 40.958 1.00 17.59 550 TYR B O 1
ATOM 1409 N N . ASP B 1 51 ? 44.797 43.134 41.726 1.00 19.16 551 ASP B N 1
ATOM 1410 C CA . ASP B 1 51 ? 45.120 44.521 41.419 1.00 20.15 551 ASP B CA 1
ATOM 1411 C C . ASP B 1 51 ? 45.332 44.726 39.908 1.00 20.22 551 ASP B C 1
ATOM 1412 O O . ASP B 1 51 ? 45.613 43.775 39.164 1.00 20.61 551 ASP B O 1
ATOM 1417 N N . TYR B 1 52 ? 45.193 45.971 39.465 1.00 18.31 552 TYR B N 1
ATOM 1418 C CA . TYR B 1 52 ? 45.332 46.310 38.056 1.00 17.81 552 TYR B CA 1
ATOM 1419 C C . TYR B 1 52 ? 46.465 45.588 37.324 1.00 20.01 552 TYR B C 1
ATOM 1420 O O . TYR B 1 52 ? 46.240 44.992 36.267 1.00 20.58 552 TYR B O 1
ATOM 1429 N N . GLU B 1 53 ? 47.674 45.630 37.878 1.00 22.21 553 GLU B N 1
ATOM 1430 C CA . GLU B 1 53 ? 48.812 44.978 37.236 1.00 22.81 553 GLU B CA 1
ATOM 1431 C C . GLU B 1 53 ? 48.555 43.497 36.982 1.00 23.33 553 GLU B C 1
ATOM 1432 O O . GLU B 1 53 ? 48.746 43.011 35.865 1.00 22.19 553 GLU B O 1
ATOM 1438 N N . GLN B 1 54 ? 48.108 42.786 38.011 1.00 24.08 554 GLN B N 1
ATOM 1439 C CA . GLN B 1 54 ? 47.833 41.362 37.872 1.00 25.64 554 GLN B CA 1
ATOM 1440 C C . GLN B 1 54 ? 46.703 41.086 36.882 1.00 24.48 554 GLN B C 1
ATOM 1441 O O . GLN B 1 54 ? 46.758 40.125 36.117 1.00 23.47 554 GLN B O 1
ATOM 1447 N N . ARG B 1 55 ? 45.672 41.921 36.915 1.00 23.24 555 ARG B N 1
ATOM 1448 C CA . ARG B 1 55 ? 44.557 41.765 35.996 1.00 23.30 555 ARG B CA 1
ATOM 1449 C C . ARG B 1 55 ? 45.055 42.013 34.578 1.00 23.80 555 ARG B C 1
ATOM 1450 O O . ARG B 1 55 ? 44.653 41.341 33.629 1.00 24.10 555 ARG B O 1
ATOM 1458 N N . LYS B 1 56 ? 45.944 42.986 34.445 1.00 24.12 556 LYS B N 1
ATOM 1459 C CA . LYS B 1 56 ? 46.499 43.338 33.153 1.00 24.16 556 LYS B CA 1
ATOM 1460 C C . LYS B 1 56 ? 47.333 42.177 32.595 1.00 23.65 556 LYS B C 1
ATOM 1461 O O . LYS B 1 56 ? 47.163 41.778 31.446 1.00 22.86 556 LYS B O 1
ATOM 1467 N N . MET B 1 57 ? 48.212 41.619 33.420 1.00 24.01 557 MET B N 1
ATOM 1468 C CA . MET B 1 57 ? 49.055 40.516 32.978 1.00 24.25 557 MET B CA 1
ATOM 1469 C C . MET B 1 57 ? 48.243 39.315 32.508 1.00 23.10 557 MET B C 1
ATOM 1470 O O . MET B 1 57 ? 48.598 38.658 31.528 1.00 23.22 557 MET B O 1
ATOM 1475 N N . MET B 1 58 ? 47.147 39.035 33.200 1.00 21.44 558 MET B N 1
ATOM 1476 C CA . MET B 1 58 ? 46.309 37.914 32.834 1.00 18.86 558 MET B CA 1
ATOM 1477 C C . MET B 1 58 ? 45.631 38.186 31.501 1.00 18.95 558 MET B C 1
ATOM 1478 O O . MET B 1 58 ? 45.634 37.334 30.614 1.00 18.51 558 MET B O 1
ATOM 1483 N N . LEU B 1 59 ? 45.070 39.375 31.334 1.00 19.40 559 LEU B N 1
ATOM 1484 C CA . LEU B 1 59 ? 44.430 39.673 30.066 1.00 20.51 559 LEU B CA 1
ATOM 1485 C C . LEU B 1 59 ? 45.438 39.538 28.922 1.00 21.11 559 LEU B C 1
ATOM 1486 O O . LEU B 1 59 ? 45.163 38.862 27.924 1.00 20.56 559 LEU B O 1
ATOM 1491 N N . GLU B 1 60 ? 46.613 40.145 29.084 1.00 20.88 560 GLU B N 1
ATOM 1492 C CA . GLU B 1 60 ? 47.641 40.111 28.049 1.00 20.83 560 GLU B CA 1
ATOM 1493 C C . GLU B 1 60 ? 48.026 38.703 27.632 1.00 20.62 560 GLU B C 1
ATOM 1494 O O . GLU B 1 60 ? 48.443 38.478 26.497 1.00 21.81 560 GLU B O 1
ATOM 1500 N N . SER B 1 61 ? 47.873 37.755 28.544 1.00 20.21 561 SER B N 1
ATOM 1501 C CA . SER B 1 61 ? 48.224 36.372 28.258 1.00 19.52 561 SER B CA 1
ATOM 1502 C C . SER B 1 61 ? 47.151 35.676 27.436 1.00 19.11 561 SER B C 1
ATOM 1503 O O . SER B 1 61 ? 47.346 34.546 26.993 1.00 18.45 561 SER B O 1
ATOM 1506 N N . ILE B 1 62 ? 46.017 36.342 27.238 1.00 19.22 562 ILE B N 1
ATOM 1507 C CA . ILE B 1 62 ? 44.928 35.748 26.463 1.00 19.60 562 ILE B CA 1
ATOM 1508 C C . ILE B 1 62 ? 45.099 35.986 24.964 1.00 19.95 562 ILE B C 1
ATOM 1509 O O . ILE B 1 62 ? 45.218 37.130 24.500 1.00 19.98 562 ILE B O 1
ATOM 1514 N N . ARG B 1 63 ? 45.102 34.886 24.216 1.00 19.83 563 ARG B N 1
ATOM 1515 C CA . ARG B 1 63 ? 45.302 34.921 22.769 1.00 19.74 563 ARG B CA 1
ATOM 1516 C C . ARG B 1 63 ? 44.507 35.980 22.011 1.00 19.69 563 ARG B C 1
ATOM 1517 O O . ARG B 1 63 ? 44.971 36.508 21.002 1.00 20.19 563 ARG B O 1
ATOM 1525 N N . TYR B 1 64 ? 43.322 36.308 22.507 1.00 18.80 564 TYR B N 1
ATOM 1526 C CA . TYR B 1 64 ? 42.460 37.276 21.847 1.00 17.61 564 TYR B CA 1
ATOM 1527 C C . TYR B 1 64 ? 42.784 38.727 22.152 1.00 17.74 564 TYR B C 1
ATOM 1528 O O . TYR B 1 64 ? 42.355 39.628 21.425 1.00 18.20 564 TYR B O 1
ATOM 1537 N N . VAL B 1 65 ? 43.545 38.956 23.215 1.00 17.51 565 VAL B N 1
ATOM 1538 C CA . VAL B 1 65 ? 43.889 40.315 23.613 1.00 17.39 565 VAL B CA 1
ATOM 1539 C C . VAL B 1 65 ? 45.211 40.809 23.027 1.00 17.76 565 VAL B C 1
ATOM 1540 O O . VAL B 1 65 ? 46.268 40.247 23.309 1.00 18.56 565 VAL B O 1
ATOM 1544 N N . ASP B 1 66 ? 45.145 41.866 22.217 1.00 17.74 566 ASP B N 1
ATOM 1545 C CA . ASP B 1 66 ? 46.345 42.417 21.593 1.00 18.50 566 ASP B CA 1
ATOM 1546 C C . ASP B 1 66 ? 46.964 43.599 22.318 1.00 20.01 566 ASP B C 1
ATOM 1547 O O . ASP B 1 66 ? 48.145 43.902 22.119 1.00 20.97 566 ASP B O 1
ATOM 1552 N N . LEU B 1 67 ? 46.180 44.260 23.164 1.00 20.17 567 LEU B N 1
ATOM 1553 C CA . LEU B 1 67 ? 46.688 45.397 23.909 1.00 18.79 567 LEU B CA 1
ATOM 1554 C C . LEU B 1 67 ? 45.764 45.722 25.052 1.00 19.01 567 LEU B C 1
ATOM 1555 O O . LEU B 1 67 ? 44.547 45.655 24.917 1.00 19.61 567 LEU B O 1
ATOM 1560 N N . VAL B 1 68 ? 46.349 46.070 26.185 1.00 19.87 568 VAL B N 1
ATOM 1561 C CA . VAL B 1 68 ? 45.553 46.432 27.343 1.00 21.59 568 VAL B CA 1
ATOM 1562 C C . VAL B 1 68 ? 45.944 47.849 27.738 1.00 22.37 568 VAL B C 1
ATOM 1563 O O . VAL B 1 68 ? 47.130 48.149 27.900 1.00 23.84 568 VAL B O 1
ATOM 1567 N N . ILE B 1 69 ? 44.958 48.730 27.854 1.00 22.18 569 ILE B N 1
ATOM 1568 C CA . ILE B 1 69 ? 45.241 50.099 28.258 1.00 21.65 569 ILE B CA 1
ATOM 1569 C C . ILE B 1 69 ? 44.413 50.406 29.497 1.00 21.85 569 ILE B C 1
ATOM 1570 O O . ILE B 1 69 ? 43.374 49.788 29.744 1.00 20.42 569 ILE B O 1
ATOM 1575 N N . PRO B 1 70 ? 44.872 51.357 30.311 1.00 22.03 570 PRO B N 1
ATOM 1576 C CA . PRO B 1 70 ? 44.122 51.689 31.518 1.00 22.89 570 PRO B CA 1
ATOM 1577 C C . PRO B 1 70 ? 42.875 52.539 31.303 1.00 24.64 570 PRO B C 1
ATOM 1578 O O . PRO B 1 70 ? 42.910 53.535 30.579 1.00 24.67 570 PRO B O 1
ATOM 1582 N N . GLU B 1 71 ? 41.772 52.123 31.921 1.00 26.01 571 GLU B N 1
ATOM 1583 C CA . GLU B 1 71 ? 40.530 52.887 31.876 1.00 27.02 571 GLU B CA 1
ATOM 1584 C C . GLU B 1 71 ? 40.515 53.612 33.211 1.00 27.32 571 GLU B C 1
ATOM 1585 O O . GLU B 1 71 ? 40.238 53.015 34.256 1.00 26.95 571 GLU B O 1
ATOM 1591 N N . LYS B 1 72 ? 40.824 54.900 33.174 1.00 28.03 572 LYS B N 1
ATOM 1592 C CA . LYS B 1 72 ? 40.891 55.705 34.388 1.00 29.24 572 LYS B CA 1
ATOM 1593 C C . LYS B 1 72 ? 39.594 56.431 34.761 1.00 30.01 572 LYS B C 1
ATOM 1594 O O . LYS B 1 72 ? 39.436 56.891 35.890 1.00 30.11 572 LYS B O 1
ATOM 1600 N N . GLY B 1 73 ? 38.670 56.537 33.816 1.00 31.16 573 GLY B N 1
ATOM 1601 C CA . GLY B 1 73 ? 37.427 57.223 34.105 1.00 33.07 573 GLY B CA 1
ATOM 1602 C C . GLY B 1 73 ? 36.324 56.990 33.091 1.00 34.79 573 GLY B C 1
ATOM 1603 O O . GLY B 1 73 ? 36.521 56.334 32.060 1.00 35.62 573 GLY B O 1
ATOM 1604 N N . TRP B 1 74 ? 35.151 57.542 33.385 1.00 34.99 574 TRP B N 1
ATOM 1605 C CA . TRP B 1 74 ? 33.993 57.394 32.514 1.00 35.09 574 TRP B CA 1
ATOM 1606 C C . TRP B 1 74 ? 34.070 58.154 31.188 1.00 34.80 574 TRP B C 1
ATOM 1607 O O . TRP B 1 74 ? 33.554 57.684 30.170 1.00 34.97 574 TRP B O 1
ATOM 1618 N N . GLY B 1 75 ? 34.708 59.319 31.190 1.00 34.06 575 GLY B N 1
ATOM 1619 C CA . GLY B 1 75 ? 34.759 60.097 29.969 1.00 34.80 575 GLY B CA 1
ATOM 1620 C C . GLY B 1 75 ? 36.026 60.062 29.142 1.00 35.40 575 GLY B C 1
ATOM 1621 O O . GLY B 1 75 ? 36.511 61.108 28.720 1.00 37.73 575 GLY B O 1
ATOM 1622 N N . GLN B 1 76 ? 36.574 58.883 28.888 1.00 34.44 576 GLN B N 1
ATOM 1623 C CA . GLN B 1 76 ? 37.783 58.813 28.080 1.00 32.56 576 GLN B CA 1
ATOM 1624 C C . GLN B 1 76 ? 37.536 58.019 26.809 1.00 32.91 576 GLN B C 1
ATOM 1625 O O . GLN B 1 76 ? 38.369 58.020 25.907 1.00 33.21 576 GLN B O 1
ATOM 1631 N N . LYS B 1 77 ? 36.389 57.349 26.732 1.00 33.11 577 LYS B N 1
ATOM 1632 C CA . LYS B 1 77 ? 36.069 56.532 25.566 1.00 33.60 577 LYS B CA 1
ATOM 1633 C C . LYS B 1 77 ? 36.195 57.269 24.238 1.00 34.78 577 LYS B C 1
ATOM 1634 O O . LYS B 1 77 ? 36.996 56.882 23.388 1.00 33.52 577 LYS B O 1
ATOM 1640 N N . GLU B 1 78 ? 35.414 58.331 24.054 1.00 37.81 578 GLU B N 1
ATOM 1641 C CA . GLU B 1 78 ? 35.480 59.098 22.807 1.00 39.42 578 GLU B CA 1
ATOM 1642 C C . GLU B 1 78 ? 36.934 59.367 22.463 1.00 38.20 578 GLU B C 1
ATOM 1643 O O . GLU B 1 78 ? 37.371 59.151 21.336 1.00 37.25 578 GLU B O 1
ATOM 1649 N N . ASP B 1 79 ? 37.679 59.839 23.452 1.00 38.57 579 ASP B N 1
ATOM 1650 C CA . ASP B 1 79 ? 39.086 60.132 23.266 1.00 39.36 579 ASP B CA 1
ATOM 1651 C C . ASP B 1 79 ? 39.863 58.884 22.869 1.00 38.50 579 ASP B C 1
ATOM 1652 O O . ASP B 1 79 ? 40.619 58.909 21.897 1.00 37.92 579 ASP B O 1
ATOM 1657 N N . ASP B 1 80 ? 39.684 57.799 23.623 1.00 37.20 580 ASP B N 1
ATOM 1658 C CA . ASP B 1 80 ? 40.371 56.551 23.321 1.00 35.34 580 ASP B CA 1
ATOM 1659 C C . ASP B 1 80 ? 40.131 56.156 21.867 1.00 34.91 580 ASP B C 1
ATOM 1660 O O . ASP B 1 80 ? 41.076 55.947 21.107 1.00 34.09 580 ASP B O 1
ATOM 1665 N N . VAL B 1 81 ? 38.860 56.068 21.484 1.00 34.57 581 VAL B N 1
ATOM 1666 C CA . VAL B 1 81 ? 38.510 55.666 20.133 1.00 35.08 581 VAL B CA 1
ATOM 1667 C C . VAL B 1 81 ? 39.312 56.405 19.079 1.00 35.99 581 VAL B C 1
ATOM 1668 O O . VAL B 1 81 ? 39.778 55.794 18.111 1.00 35.72 581 VAL B O 1
ATOM 1672 N N . GLU B 1 82 ? 39.480 57.713 19.268 1.00 36.78 582 GLU B N 1
ATOM 1673 C CA . GLU B 1 82 ? 40.254 58.522 18.328 1.00 37.18 582 GLU B CA 1
ATOM 1674 C C . GLU B 1 82 ? 41.748 58.234 18.496 1.00 36.75 582 GLU B C 1
ATOM 1675 O O . GLU B 1 82 ? 42.432 57.875 17.538 1.00 36.98 582 GLU B O 1
ATOM 1681 N N . LYS B 1 83 ? 42.241 58.373 19.721 1.00 35.80 583 LYS B N 1
ATOM 1682 C CA . LYS B 1 83 ? 43.652 58.160 20.009 1.00 35.99 583 LYS B CA 1
ATOM 1683 C C . LYS B 1 83 ? 44.218 56.805 19.584 1.00 34.94 583 LYS B C 1
ATOM 1684 O O . LYS B 1 83 ? 45.387 56.709 19.208 1.00 33.58 583 LYS B O 1
ATOM 1690 N N . PHE B 1 84 ? 43.398 55.760 19.645 1.00 34.91 584 PHE B N 1
ATOM 1691 C CA . PHE B 1 84 ? 43.850 54.416 19.284 1.00 34.06 584 PHE B CA 1
ATOM 1692 C C . PHE B 1 84 ? 43.258 53.936 17.972 1.00 33.76 584 PHE B C 1
ATOM 1693 O O . PHE B 1 84 ? 43.341 52.755 17.644 1.00 33.61 584 PHE B O 1
ATOM 1701 N N . ASP B 1 85 ? 42.670 54.862 17.229 1.00 33.73 585 ASP B N 1
ATOM 1702 C CA . ASP B 1 85 ? 42.055 54.550 15.954 1.00 35.38 585 ASP B CA 1
ATOM 1703 C C . ASP B 1 85 ? 41.195 53.291 16.032 1.00 34.83 585 ASP B C 1
ATOM 1704 O O . ASP B 1 85 ? 41.377 52.322 15.282 1.00 34.94 585 ASP B O 1
ATOM 1709 N N . VAL B 1 86 ? 40.248 53.332 16.960 1.00 33.67 586 VAL B N 1
ATOM 1710 C CA . VAL B 1 86 ? 39.310 52.240 17.189 1.00 32.14 586 VAL B CA 1
ATOM 1711 C C . VAL B 1 86 ? 38.212 52.237 16.126 1.00 31.14 586 VAL B C 1
ATOM 1712 O O . VAL B 1 86 ? 37.574 53.256 15.881 1.00 30.21 586 VAL B O 1
ATOM 1716 N N . ASP B 1 87 ? 37.987 51.090 15.505 1.00 30.85 587 ASP B N 1
ATOM 1717 C CA . ASP B 1 87 ? 36.955 50.990 14.486 1.00 32.27 587 ASP B CA 1
ATOM 1718 C C . ASP B 1 87 ? 35.651 50.433 15.065 1.00 31.39 587 ASP B C 1
ATOM 1719 O O . ASP B 1 87 ? 34.555 50.870 14.705 1.00 31.05 587 ASP B O 1
ATOM 1724 N N . VAL B 1 88 ? 35.768 49.464 15.964 1.00 29.72 588 VAL B N 1
ATOM 1725 C CA . VAL B 1 88 ? 34.587 48.880 16.569 1.00 27.97 588 VAL B CA 1
ATOM 1726 C C . VAL B 1 88 ? 34.667 48.903 18.078 1.00 27.07 588 VAL B C 1
ATOM 1727 O O . VAL B 1 88 ? 35.705 48.599 18.660 1.00 27.86 588 VAL B O 1
ATOM 1731 N N . PHE B 1 89 ? 33.558 49.281 18.701 1.00 26.03 589 PHE B N 1
ATOM 1732 C CA . PHE B 1 89 ? 33.463 49.351 20.152 1.00 24.94 589 PHE B CA 1
ATOM 1733 C C . PHE B 1 89 ? 32.514 48.251 20.604 1.00 24.46 589 PHE B C 1
ATOM 1734 O O . PHE B 1 89 ? 31.353 48.230 20.210 1.00 24.42 589 PHE B O 1
ATOM 1742 N N . VAL B 1 90 ? 33.014 47.333 21.421 1.00 24.20 590 VAL B N 1
ATOM 1743 C CA . VAL B 1 90 ? 32.195 46.230 21.896 1.00 25.37 590 VAL B CA 1
ATOM 1744 C C . VAL B 1 90 ? 32.050 46.174 23.414 1.00 26.90 590 VAL B C 1
ATOM 1745 O O . VAL B 1 90 ? 32.996 46.444 24.159 1.00 26.61 590 VAL B O 1
ATOM 1749 N N . MET B 1 91 ? 30.846 45.827 23.858 1.00 28.16 591 MET B N 1
ATOM 1750 C CA . MET B 1 91 ? 30.533 45.699 25.275 1.00 30.28 591 MET B CA 1
ATOM 1751 C C . MET B 1 91 ? 29.492 44.608 25.438 1.00 32.41 591 MET B C 1
ATOM 1752 O O . MET B 1 91 ? 28.854 44.198 24.465 1.00 31.99 591 MET B O 1
ATOM 1757 N N . GLY B 1 92 ? 29.327 44.143 26.671 1.00 34.56 592 GLY B N 1
ATOM 1758 C CA . GLY B 1 92 ? 28.360 43.100 26.942 1.00 37.26 592 GLY B CA 1
ATOM 1759 C C . GLY B 1 92 ? 26.945 43.595 26.756 1.00 39.60 592 GLY B C 1
ATOM 1760 O O . GLY B 1 92 ? 26.694 44.801 26.678 1.00 38.72 592 GLY B O 1
ATOM 1761 N N . HIS B 1 93 ? 26.016 42.650 26.688 1.00 42.67 593 HIS B N 1
ATOM 1762 C CA . HIS B 1 93 ? 24.605 42.959 26.504 1.00 45.20 593 HIS B CA 1
ATOM 1763 C C . HIS B 1 93 ? 24.062 43.899 27.576 1.00 45.03 593 HIS B C 1
ATOM 1764 O O . HIS B 1 93 ? 23.225 44.764 27.300 1.00 45.38 593 HIS B O 1
ATOM 1771 N N . ASP B 1 94 ? 24.548 43.725 28.798 1.00 44.62 594 ASP B N 1
ATOM 1772 C CA . ASP B 1 94 ? 24.098 44.538 29.917 1.00 44.57 594 ASP B CA 1
ATOM 1773 C C . ASP B 1 94 ? 24.461 46.004 29.838 1.00 43.05 594 ASP B C 1
ATOM 1774 O O . ASP B 1 94 ? 24.227 46.746 30.784 1.00 43.11 594 ASP B O 1
ATOM 1779 N N . TRP B 1 95 ? 25.036 46.429 28.722 1.00 41.55 595 TRP B N 1
ATOM 1780 C CA . TRP B 1 95 ? 25.395 47.833 28.567 1.00 40.34 595 TRP B CA 1
ATOM 1781 C C . TRP B 1 95 ? 24.637 48.425 27.393 1.00 41.44 595 TRP B C 1
ATOM 1782 O O . TRP B 1 95 ? 24.796 49.603 27.070 1.00 41.90 595 TRP B O 1
ATOM 1793 N N . GLU B 1 96 ? 23.818 47.597 26.755 1.00 41.90 596 GLU B N 1
ATOM 1794 C CA . GLU B 1 96 ? 23.045 48.028 25.607 1.00 42.73 596 GLU B CA 1
ATOM 1795 C C . GLU B 1 96 ? 22.513 49.439 25.776 1.00 42.61 596 GLU B C 1
ATOM 1796 O O . GLU B 1 96 ? 21.911 49.770 26.797 1.00 42.11 596 GLU B O 1
ATOM 1802 N N . GLY B 1 97 ? 22.758 50.268 24.766 1.00 43.02 597 GLY B N 1
ATOM 1803 C CA . GLY B 1 97 ? 22.296 51.643 24.795 1.00 43.13 597 GLY B CA 1
ATOM 1804 C C . GLY B 1 97 ? 23.138 52.608 25.614 1.00 43.24 597 GLY B C 1
ATOM 1805 O O . GLY B 1 97 ? 23.180 53.800 25.316 1.00 44.09 597 GLY B O 1
ATOM 1806 N N . GLU B 1 98 ? 23.823 52.116 26.636 1.00 42.75 598 GLU B N 1
ATOM 1807 C CA . GLU B 1 98 ? 24.615 53.009 27.468 1.00 42.65 598 GLU B CA 1
ATOM 1808 C C . GLU B 1 98 ? 25.796 53.729 26.817 1.00 41.71 598 GLU B C 1
ATOM 1809 O O . GLU B 1 98 ? 26.314 54.677 27.396 1.00 41.89 598 GLU B O 1
ATOM 1815 N N . PHE B 1 99 ? 26.215 53.322 25.619 1.00 40.51 599 PHE B N 1
ATOM 1816 C CA . PHE B 1 99 ? 27.338 54.000 24.958 1.00 38.59 599 PHE B CA 1
ATOM 1817 C C . PHE B 1 99 ? 27.067 54.377 23.508 1.00 39.46 599 PHE B C 1
ATOM 1818 O O . PHE B 1 99 ? 28.000 54.595 22.741 1.00 39.57 599 PHE B O 1
ATOM 1826 N N . ASP B 1 100 ? 25.796 54.468 23.137 1.00 40.39 600 ASP B N 1
ATOM 1827 C CA . ASP B 1 100 ? 25.426 54.804 21.769 1.00 41.31 600 ASP B CA 1
ATOM 1828 C C . ASP B 1 100 ? 25.997 56.132 21.289 1.00 41.59 600 ASP B C 1
ATOM 1829 O O . ASP B 1 100 ? 26.111 56.364 20.084 1.00 41.69 600 ASP B O 1
ATOM 1834 N N . PHE B 1 101 ? 26.376 56.997 22.224 1.00 41.47 601 PHE B N 1
ATOM 1835 C CA . PHE B 1 101 ? 26.930 58.290 21.847 1.00 41.88 601 PHE B CA 1
ATOM 1836 C C . PHE B 1 101 ? 28.228 58.150 21.046 1.00 42.59 601 PHE B C 1
ATOM 1837 O O . PHE B 1 101 ? 28.697 59.107 20.432 1.00 42.41 601 PHE B O 1
ATOM 1845 N N . LEU B 1 102 ? 28.804 56.953 21.046 1.00 43.55 602 LEU B N 1
ATOM 1846 C CA . LEU B 1 102 ? 30.034 56.719 20.302 1.00 43.92 602 LEU B CA 1
ATOM 1847 C C . LEU B 1 102 ? 29.718 56.301 18.879 1.00 44.00 602 LEU B C 1
ATOM 1848 O O . LEU B 1 102 ? 30.606 56.277 18.027 1.00 43.72 602 LEU B O 1
ATOM 1853 N N . LYS B 1 103 ? 28.451 55.978 18.626 1.00 44.08 603 LYS B N 1
ATOM 1854 C CA . LYS B 1 103 ? 28.025 55.538 17.303 1.00 45.00 603 LYS B CA 1
ATOM 1855 C C . LYS B 1 103 ? 28.473 56.447 16.161 1.00 45.50 603 LYS B C 1
ATOM 1856 O O . LYS B 1 103 ? 28.698 55.978 15.045 1.00 45.57 603 LYS B O 1
ATOM 1862 N N . ASP B 1 104 ? 28.619 57.738 16.438 1.00 45.89 604 ASP B N 1
ATOM 1863 C CA . ASP B 1 104 ? 29.035 58.674 15.405 1.00 46.53 604 ASP B CA 1
ATOM 1864 C C . ASP B 1 104 ? 30.550 58.673 15.210 1.00 46.06 604 ASP B C 1
ATOM 1865 O O . ASP B 1 104 ? 31.057 59.285 14.270 1.00 46.83 604 ASP B O 1
ATOM 1870 N N . LYS B 1 105 ? 31.276 57.998 16.098 1.00 44.83 605 LYS B N 1
ATOM 1871 C CA . LYS B 1 105 ? 32.729 57.953 15.993 1.00 43.34 605 LYS B CA 1
ATOM 1872 C C . LYS B 1 105 ? 33.236 56.577 15.590 1.00 43.26 605 LYS B C 1
ATOM 1873 O O . LYS B 1 105 ? 34.323 56.458 15.024 1.00 44.04 605 LYS B O 1
ATOM 1879 N N . CYS B 1 106 ? 32.448 55.542 15.875 1.00 42.18 606 CYS B N 1
ATOM 1880 C CA . CYS B 1 106 ? 32.826 54.175 15.526 1.00 41.12 606 CYS B CA 1
ATOM 1881 C C . CYS B 1 106 ? 31.629 53.235 15.603 1.00 40.55 606 CYS B C 1
ATOM 1882 O O . CYS B 1 106 ? 30.542 53.626 16.020 1.00 40.96 606 CYS B O 1
ATOM 1885 N N . GLU B 1 107 ? 31.836 51.993 15.193 1.00 39.77 607 GLU B N 1
ATOM 1886 C CA . GLU B 1 107 ? 30.775 51.008 15.212 1.00 38.97 607 GLU B CA 1
ATOM 1887 C C . GLU B 1 107 ? 30.598 50.558 16.659 1.00 38.12 607 GLU B C 1
ATOM 1888 O O . GLU B 1 107 ? 31.547 50.083 17.286 1.00 38.32 607 GLU B O 1
ATOM 1894 N N . VAL B 1 108 ? 29.394 50.746 17.198 1.00 36.63 608 VAL B N 1
ATOM 1895 C CA . VAL B 1 108 ? 29.098 50.334 18.571 1.00 34.84 608 VAL B CA 1
ATOM 1896 C C . VAL B 1 108 ? 28.344 49.015 18.525 1.00 34.01 608 VAL B C 1
ATOM 1897 O O . VAL B 1 108 ? 27.332 48.904 17.846 1.00 34.34 608 VAL B O 1
ATOM 1901 N N . ILE B 1 109 ? 28.837 48.016 19.247 1.00 32.82 609 ILE B N 1
ATOM 1902 C CA . ILE B 1 109 ? 28.203 46.712 19.243 1.00 31.86 609 ILE B CA 1
ATOM 1903 C C . ILE B 1 109 ? 28.038 46.125 20.632 1.00 32.24 609 ILE B C 1
ATOM 1904 O O . ILE B 1 109 ? 28.992 46.035 21.398 1.00 32.35 609 ILE B O 1
ATOM 1909 N N . TYR B 1 110 ? 26.812 45.724 20.944 1.00 32.77 610 TYR B N 1
ATOM 1910 C CA . TYR B 1 110 ? 26.497 45.131 22.233 1.00 33.55 610 TYR B CA 1
ATOM 1911 C C . TYR B 1 110 ? 26.272 43.643 22.025 1.00 35.32 610 TYR B C 1
ATOM 1912 O O . TYR B 1 110 ? 25.320 43.253 21.361 1.00 35.54 610 TYR B O 1
ATOM 1921 N N . LEU B 1 111 ? 27.155 42.815 22.577 1.00 38.26 611 LEU B N 1
ATOM 1922 C CA . LEU B 1 111 ? 27.031 41.366 22.427 1.00 41.52 611 LEU B CA 1
ATOM 1923 C C . LEU B 1 111 ? 25.733 40.890 23.049 1.00 43.96 611 LEU B C 1
ATOM 1924 O O . LEU B 1 111 ? 25.231 41.518 23.964 1.00 45.82 611 LEU B O 1
ATOM 1929 N N . LYS B 1 112 ? 25.176 39.789 22.567 1.00 46.24 612 LYS B N 1
ATOM 1930 C CA . LYS B 1 112 ? 23.918 39.307 23.123 1.00 48.76 612 LYS B CA 1
ATOM 1931 C C . LYS B 1 112 ? 24.088 38.681 24.515 1.00 49.74 612 LYS B C 1
ATOM 1932 O O . LYS B 1 112 ? 24.795 39.218 25.360 1.00 49.05 612 LYS B O 1
ATOM 1938 N N . ARG B 1 113 ? 23.423 37.550 24.738 1.00 52.69 613 ARG B N 1
ATOM 1939 C CA . ARG B 1 113 ? 23.459 36.803 26.006 1.00 53.60 613 ARG B CA 1
ATOM 1940 C C . ARG B 1 113 ? 24.867 36.635 26.567 1.00 54.03 613 ARG B C 1
ATOM 1941 O O . ARG B 1 113 ? 25.845 36.828 25.807 1.00 55.17 613 ARG B O 1
ATOM 1949 N N . MET C 1 1 ? 61.925 28.384 76.263 1.00 33.66 1001 MET C N 1
ATOM 1950 C CA . MET C 1 1 ? 60.804 28.609 75.320 1.00 33.12 1001 MET C CA 1
ATOM 1951 C C . MET C 1 1 ? 61.359 28.772 73.908 1.00 31.78 1001 MET C C 1
ATOM 1952 O O . MET C 1 1 ? 62.055 29.741 73.605 1.00 32.06 1001 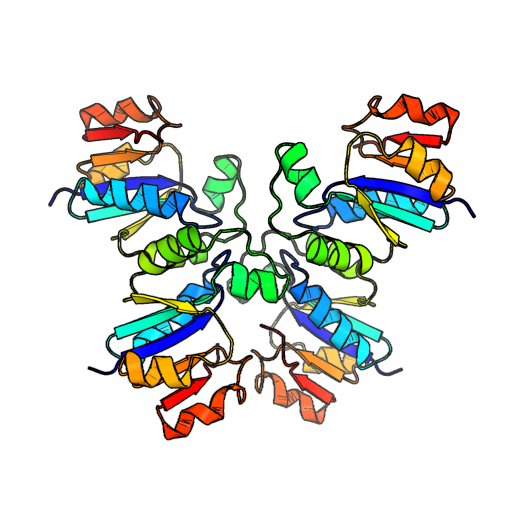MET C O 1
ATOM 1957 N N . LYS C 1 2 ? 61.062 27.799 73.053 1.00 29.96 1002 LYS C N 1
ATOM 1958 C CA . LYS C 1 2 ? 61.523 27.814 71.670 1.00 27.90 1002 LYS C CA 1
ATOM 1959 C C . LYS C 1 2 ? 60.606 28.726 70.841 1.00 26.12 1002 LYS C C 1
ATOM 1960 O O . LYS C 1 2 ? 59.490 28.349 70.484 1.00 25.73 1002 LYS C O 1
ATOM 1966 N N . ARG C 1 3 ? 61.084 29.934 70.552 1.00 24.05 1003 ARG C N 1
ATOM 1967 C CA . ARG C 1 3 ? 60.315 30.919 69.789 1.00 22.24 1003 ARG C CA 1
ATOM 1968 C C . ARG C 1 3 ? 60.563 30.831 68.283 1.00 21.34 1003 ARG C C 1
ATOM 1969 O O . ARG C 1 3 ? 61.704 30.903 67.816 1.00 20.13 1003 ARG C O 1
ATOM 1977 N N . VAL C 1 4 ? 59.480 30.695 67.525 1.00 20.28 1004 VAL C N 1
ATOM 1978 C CA . VAL C 1 4 ? 59.570 30.599 66.075 1.00 19.48 1004 VAL C CA 1
ATOM 1979 C C . VAL C 1 4 ? 59.076 31.877 65.407 1.00 19.13 1004 VAL C C 1
ATOM 1980 O O . VAL C 1 4 ? 58.192 32.562 65.924 1.00 18.33 1004 VAL C O 1
ATOM 1984 N N . ILE C 1 5 ? 59.652 32.192 64.252 1.00 18.34 1005 ILE C N 1
ATOM 1985 C CA . ILE C 1 5 ? 59.249 33.377 63.509 1.00 18.08 1005 ILE C CA 1
ATOM 1986 C C . ILE C 1 5 ? 59.110 33.048 62.016 1.00 18.32 1005 ILE C C 1
ATOM 1987 O O . ILE C 1 5 ? 59.727 32.102 61.516 1.00 17.47 1005 ILE C O 1
ATOM 1992 N N . THR C 1 6 ? 58.294 33.832 61.318 1.00 17.64 1006 THR C N 1
ATOM 1993 C CA . THR C 1 6 ? 58.085 33.646 59.895 1.00 17.58 1006 THR C CA 1
ATOM 1994 C C . THR C 1 6 ? 57.585 34.972 59.322 1.00 17.41 1006 THR C C 1
ATOM 1995 O O . THR C 1 6 ? 56.860 35.708 59.992 1.00 18.28 1006 THR C O 1
ATOM 1999 N N . TYR C 1 7 ? 57.991 35.285 58.095 1.00 16.94 1007 TYR C N 1
ATOM 2000 C CA . TYR C 1 7 ? 57.587 36.534 57.463 1.00 17.22 1007 TYR C CA 1
ATOM 2001 C C . TYR C 1 7 ? 56.609 36.297 56.315 1.00 17.03 1007 TYR C C 1
ATOM 2002 O O . TYR C 1 7 ? 56.473 35.171 55.834 1.00 15.54 1007 TYR C O 1
ATOM 2011 N N . GLY C 1 8 ? 55.926 37.360 55.890 1.00 16.63 1008 GLY C N 1
ATOM 2012 C CA . GLY C 1 8 ? 54.977 37.241 54.798 1.00 16.39 1008 GLY C CA 1
ATOM 2013 C C . GLY C 1 8 ? 53.956 38.360 54.753 1.00 17.89 1008 GLY C C 1
ATOM 2014 O O . GLY C 1 8 ? 53.875 39.171 55.674 1.00 18.02 1008 GLY C O 1
ATOM 2015 N N . THR C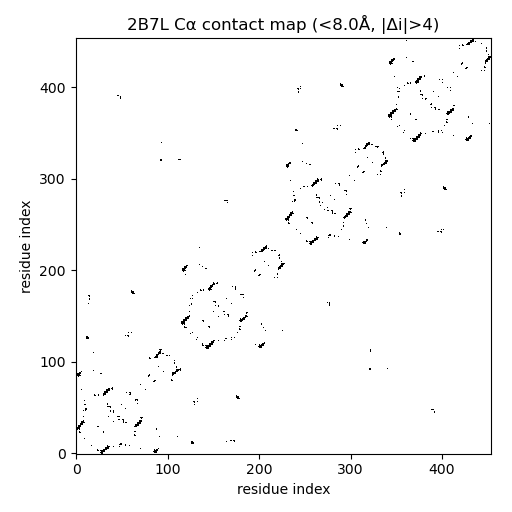 1 9 ? 53.178 38.410 53.673 1.00 19.47 1009 THR C N 1
ATOM 2016 C CA . THR C 1 9 ? 52.141 39.429 53.511 1.00 20.30 1009 THR C CA 1
ATOM 2017 C C . THR C 1 9 ? 50.812 38.930 54.059 1.00 21.39 1009 THR C C 1
ATOM 2018 O O . THR C 1 9 ? 50.064 39.683 54.676 1.00 20.96 1009 THR C O 1
ATOM 2022 N N . TYR C 1 10 ? 50.516 37.655 53.824 1.00 23.00 1010 TYR C N 1
ATOM 2023 C CA . TYR C 1 10 ? 49.275 37.055 54.315 1.00 23.38 1010 TYR C CA 1
ATOM 2024 C C . TYR C 1 10 ? 48.067 37.914 53.989 1.00 23.87 1010 TYR C C 1
ATOM 2025 O O . TYR C 1 10 ? 47.400 38.405 54.897 1.00 25.14 1010 TYR C O 1
ATOM 2034 N N . ASP C 1 11 ? 47.779 38.090 52.701 1.00 24.21 1011 ASP C N 1
ATOM 2035 C CA . ASP C 1 11 ? 46.654 38.922 52.283 1.00 23.35 1011 ASP C CA 1
ATOM 2036 C C . ASP C 1 11 ? 45.314 38.186 52.313 1.00 22.83 1011 ASP C C 1
ATOM 2037 O O . ASP C 1 11 ? 44.596 38.231 53.312 1.00 23.30 1011 ASP C O 1
ATOM 2042 N N . LEU C 1 12 ? 44.970 37.518 51.220 1.00 21.44 1012 LEU C N 1
ATOM 2043 C CA . LEU C 1 12 ? 43.718 36.791 51.166 1.00 21.63 1012 LEU C CA 1
ATOM 2044 C C . LEU C 1 12 ? 43.990 35.372 51.648 1.00 22.86 1012 LEU C C 1
ATOM 2045 O O . LEU C 1 12 ? 44.103 34.466 50.853 1.00 21.72 1012 LEU C O 1
ATOM 2050 N N . LEU C 1 13 ? 44.109 35.131 52.937 1.00 24.52 1013 LEU C N 1
ATOM 2051 C CA . LEU C 1 13 ? 44.398 33.760 53.348 1.00 24.87 1013 LEU C CA 1
ATOM 2052 C C . LEU C 1 13 ? 43.625 32.606 52.676 1.00 26.13 1013 LEU C C 1
ATOM 2053 O O . LEU C 1 13 ? 42.435 32.716 52.352 1.00 24.99 1013 LEU C O 1
ATOM 2058 N N . HIS C 1 14 ? 44.325 31.507 52.425 1.00 27.15 1014 HIS C N 1
ATOM 2059 C CA . HIS C 1 14 ? 43.646 30.319 51.938 1.00 30.06 1014 HIS C CA 1
ATOM 2060 C C . HIS C 1 14 ? 44.127 29.239 52.903 1.00 30.78 1014 HIS C C 1
ATOM 2061 O O . HIS C 1 14 ? 45.100 29.467 53.620 1.00 31.65 1014 HIS C O 1
ATOM 2068 N N . TYR C 1 15 ? 43.442 28.099 52.973 1.00 31.20 1015 TYR C N 1
ATOM 2069 C CA . TYR C 1 15 ? 43.823 27.059 53.938 1.00 30.88 1015 TYR C CA 1
ATOM 2070 C C . TYR C 1 15 ? 45.310 26.901 53.942 1.00 28.78 1015 TYR C C 1
ATOM 2071 O O . TYR C 1 15 ? 45.928 26.551 54.951 1.00 29.48 1015 TYR C O 1
ATOM 2080 N N . GLY C 1 16 ? 45.868 27.196 52.783 1.00 25.99 1016 GLY C N 1
ATOM 2081 C CA . GLY C 1 16 ? 47.286 27.049 52.568 1.00 23.13 1016 GLY C CA 1
ATOM 2082 C C . GLY C 1 16 ? 48.145 27.764 53.576 1.00 23.15 1016 GLY C C 1
ATOM 2083 O O . GLY C 1 16 ? 49.099 27.201 54.095 1.00 23.48 1016 GLY C O 1
ATOM 2084 N N . HIS C 1 17 ? 47.805 29.005 53.874 1.00 21.82 1017 HIS C N 1
ATOM 2085 C CA . HIS C 1 17 ? 48.583 29.774 54.807 1.00 20.12 1017 HIS C CA 1
ATOM 2086 C C . HIS C 1 17 ? 48.461 29.180 56.193 1.00 20.51 1017 HIS C C 1
ATOM 2087 O O . HIS C 1 17 ? 49.453 29.043 56.909 1.00 21.60 1017 HIS C O 1
ATOM 2094 N N . ILE C 1 18 ? 47.244 28.792 56.547 1.00 20.10 1018 ILE C N 1
ATOM 2095 C CA . ILE C 1 18 ? 46.977 28.186 57.837 1.00 20.27 1018 ILE C CA 1
ATOM 2096 C C . ILE C 1 18 ? 47.887 26.974 58.021 1.00 20.18 1018 ILE C C 1
ATOM 2097 O O . ILE C 1 18 ? 48.464 26.770 59.097 1.00 20.88 1018 ILE C O 1
ATOM 2102 N N . GLU C 1 19 ? 48.037 26.185 56.961 1.00 19.58 1019 GLU C N 1
ATOM 2103 C CA . GLU C 1 19 ? 48.879 25.004 57.047 1.00 20.25 1019 GLU C CA 1
ATOM 2104 C C . GLU C 1 19 ? 50.326 25.378 57.357 1.00 20.45 1019 GLU C C 1
ATOM 2105 O O . GLU C 1 19 ? 50.960 24.771 58.218 1.00 20.57 1019 GLU C O 1
ATOM 2111 N N . LEU C 1 20 ? 50.843 26.383 56.661 1.00 20.32 1020 LEU C N 1
ATOM 2112 C CA . LEU C 1 20 ? 52.205 26.849 56.879 1.00 20.31 1020 LEU C CA 1
ATOM 2113 C C . LEU C 1 20 ? 52.389 27.307 58.338 1.00 20.84 1020 LEU C C 1
ATOM 2114 O O . LEU C 1 20 ? 53.311 26.866 59.034 1.00 21.47 1020 LEU C O 1
ATOM 2119 N N . LEU C 1 21 ? 51.503 28.184 58.791 1.00 20.38 1021 LEU C N 1
ATOM 2120 C CA . LEU C 1 21 ? 51.569 28.709 60.142 1.00 22.11 1021 LEU C CA 1
ATOM 2121 C C . LEU C 1 21 ? 51.520 27.605 61.191 1.00 22.93 1021 LEU C C 1
ATOM 2122 O O . LEU C 1 21 ? 52.314 27.604 62.136 1.00 23.84 1021 LEU C O 1
ATOM 2127 N N . ARG C 1 22 ? 50.592 26.671 61.034 1.00 22.71 1022 ARG C N 1
ATOM 2128 C CA . ARG C 1 22 ? 50.474 25.581 61.982 1.00 24.37 1022 ARG C CA 1
ATOM 2129 C C . ARG C 1 22 ? 51.784 24.815 62.090 1.00 24.85 1022 ARG C C 1
ATOM 2130 O O . ARG C 1 22 ? 52.301 24.605 63.186 1.00 23.92 1022 ARG C O 1
ATOM 2138 N N . ARG C 1 23 ? 52.320 24.402 60.943 1.00 27.14 1023 ARG C N 1
ATOM 2139 C CA . ARG C 1 23 ? 53.577 23.652 60.912 1.00 28.75 1023 ARG C CA 1
ATOM 2140 C C . ARG C 1 23 ? 54.698 24.478 61.559 1.00 28.52 1023 ARG C C 1
ATOM 2141 O O . ARG C 1 23 ? 55.512 23.950 62.326 1.00 28.39 1023 ARG C O 1
ATOM 2149 N N . ALA C 1 24 ? 54.727 25.773 61.262 1.00 26.95 1024 ALA C N 1
ATOM 2150 C CA . ALA C 1 24 ? 55.721 26.659 61.843 1.00 25.89 1024 ALA C CA 1
ATOM 2151 C C . ALA C 1 24 ? 55.600 26.638 63.371 1.00 25.29 1024 ALA C C 1
ATOM 2152 O O . ALA C 1 24 ? 56.555 26.308 64.075 1.00 24.86 1024 ALA C O 1
ATOM 2154 N N . ARG C 1 25 ? 54.418 26.990 63.869 1.00 24.46 1025 ARG C N 1
ATOM 2155 C CA . ARG C 1 25 ? 54.152 27.017 65.297 1.00 24.48 1025 ARG C CA 1
ATOM 2156 C C . ARG C 1 25 ? 54.500 25.686 65.943 1.00 25.81 1025 ARG C C 1
ATOM 2157 O O . ARG C 1 25 ? 54.901 25.624 67.107 1.00 25.80 1025 ARG C O 1
ATOM 2165 N N . GLU C 1 26 ? 54.331 24.617 65.179 1.00 26.96 1026 GLU C N 1
ATOM 2166 C CA . GLU C 1 26 ? 54.614 23.288 65.680 1.00 28.48 1026 GLU C CA 1
ATOM 2167 C C . GLU C 1 26 ? 56.071 23.021 66.012 1.00 29.53 1026 GLU C C 1
ATOM 2168 O O . GLU C 1 26 ? 56.377 22.103 66.773 1.00 30.60 1026 GLU C O 1
ATOM 2174 N N . MET C 1 27 ? 56.976 23.822 65.466 1.00 29.73 1027 MET C N 1
ATOM 2175 C CA . MET C 1 27 ? 58.389 23.614 65.726 1.00 28.87 1027 MET C CA 1
ATOM 2176 C C . MET C 1 27 ? 58.881 24.317 66.982 1.00 29.17 1027 MET C C 1
ATOM 2177 O O . MET C 1 27 ? 60.073 24.289 67.281 1.00 30.33 1027 MET C O 1
ATOM 2182 N N . GLY C 1 28 ? 57.972 24.943 67.723 1.00 27.91 1028 GLY C N 1
ATOM 2183 C CA . GLY C 1 28 ? 58.373 25.642 68.929 1.00 26.84 1028 GLY C CA 1
ATOM 2184 C C . GLY C 1 28 ? 57.228 25.732 69.909 1.00 26.27 1028 GLY C C 1
ATOM 2185 O O . GLY C 1 28 ? 56.315 24.916 69.868 1.00 27.04 1028 GLY C O 1
ATOM 2186 N N . ASP C 1 29 ? 57.262 26.732 70.778 1.00 25.17 1029 ASP C N 1
ATOM 2187 C CA . ASP C 1 29 ? 56.221 26.897 71.770 1.00 25.15 1029 ASP C CA 1
ATOM 2188 C C . ASP C 1 29 ? 55.545 28.244 71.594 1.00 24.86 1029 ASP C C 1
ATOM 2189 O O . ASP C 1 29 ? 54.577 28.554 72.289 1.00 27.06 1029 ASP C O 1
ATOM 2194 N N . TYR C 1 30 ? 56.047 29.039 70.657 1.00 22.40 1030 TYR C N 1
ATOM 2195 C CA . TYR C 1 30 ? 55.515 30.373 70.427 1.00 20.35 1030 TYR C CA 1
ATOM 2196 C C . TYR C 1 30 ? 55.852 30.805 69.011 1.00 19.74 1030 TYR C C 1
ATOM 2197 O O . TYR C 1 30 ? 56.995 30.698 68.575 1.00 20.36 1030 TYR C O 1
ATOM 2206 N N . LEU C 1 31 ? 54.850 31.279 68.280 1.00 19.16 1031 LEU C N 1
ATOM 2207 C CA . LEU C 1 31 ? 55.068 31.704 66.905 1.00 17.96 1031 LEU C CA 1
ATOM 2208 C C . LEU C 1 31 ? 54.827 33.187 66.630 1.00 18.69 1031 LEU C C 1
ATOM 2209 O O . LEU C 1 31 ? 53.758 33.737 66.908 1.00 18.55 1031 LEU C O 1
ATOM 2214 N N . ILE C 1 32 ? 55.842 33.826 66.063 1.00 19.13 1032 ILE C N 1
ATOM 2215 C CA . ILE C 1 32 ? 55.751 35.231 65.710 1.00 19.19 1032 ILE C CA 1
ATOM 2216 C C . ILE C 1 32 ? 55.611 35.327 64.199 1.00 19.97 1032 ILE C C 1
ATOM 2217 O O . ILE C 1 32 ? 56.274 34.592 63.450 1.00 18.14 1032 ILE C O 1
ATOM 2222 N N . VAL C 1 33 ? 54.738 36.227 63.752 1.00 20.26 1033 VAL C N 1
ATOM 2223 C CA . VAL C 1 33 ? 54.557 36.441 62.324 1.00 20.21 1033 VAL C CA 1
ATOM 2224 C C . VAL C 1 33 ? 54.879 37.897 62.059 1.00 20.27 1033 VAL C C 1
ATOM 2225 O O . VAL C 1 33 ? 54.272 38.796 62.640 1.00 19.26 1033 VAL C O 1
ATOM 2229 N N . ALA C 1 34 ? 55.866 38.113 61.200 1.00 21.42 1034 ALA C N 1
ATOM 2230 C CA . ALA C 1 34 ? 56.297 39.450 60.835 1.00 21.50 1034 ALA C CA 1
ATOM 2231 C C . ALA C 1 34 ? 55.491 39.836 59.599 1.00 21.94 1034 ALA C C 1
ATOM 2232 O O . ALA C 1 34 ? 55.867 39.518 58.464 1.00 21.50 1034 ALA C O 1
ATOM 2234 N N . LEU C 1 35 ? 54.373 40.512 59.840 1.00 22.72 1035 LEU C N 1
ATOM 2235 C CA . LEU C 1 35 ? 53.466 40.932 58.777 1.00 24.38 1035 LEU C CA 1
ATOM 2236 C C . LEU C 1 35 ? 54.000 42.108 57.982 1.00 24.84 1035 LEU C C 1
ATOM 2237 O O . LEU C 1 35 ? 54.315 43.149 58.553 1.00 25.05 1035 LEU C O 1
ATOM 2242 N N . SER C 1 36 ? 54.085 41.941 56.663 1.00 25.33 1036 SER C N 1
ATOM 2243 C CA . SER C 1 36 ? 54.582 43.004 55.797 1.00 25.21 1036 SER C CA 1
ATOM 2244 C C . SER C 1 36 ? 53.629 44.186 55.863 1.00 26.69 1036 SER C C 1
ATOM 2245 O O . SER C 1 36 ? 52.421 44.034 55.664 1.00 26.90 1036 SER C O 1
ATOM 2248 N N . THR C 1 37 ? 54.168 45.365 56.160 1.00 27.90 1037 THR C N 1
ATOM 2249 C CA . THR C 1 37 ? 53.330 46.551 56.234 1.00 29.26 1037 THR C CA 1
ATOM 2250 C C . THR C 1 37 ? 52.910 46.893 54.825 1.00 30.97 1037 THR C C 1
ATOM 2251 O O . THR C 1 37 ? 53.415 46.313 53.866 1.00 31.82 1037 THR C O 1
ATOM 2255 N N . ASP C 1 38 ? 51.985 47.837 54.704 1.00 33.07 1038 ASP C N 1
ATOM 2256 C CA . ASP C 1 38 ? 51.486 48.259 53.403 1.00 35.68 1038 ASP C CA 1
ATOM 2257 C C . ASP C 1 38 ? 52.573 48.937 52.582 1.00 37.34 1038 ASP C C 1
ATOM 2258 O O . ASP C 1 38 ? 52.672 48.730 51.363 1.00 38.93 1038 ASP C O 1
ATOM 2263 N N . GLU C 1 39 ? 53.391 49.752 53.246 1.00 37.72 1039 GLU C N 1
ATOM 2264 C CA . GLU C 1 39 ? 54.459 50.445 52.541 1.00 38.88 1039 GLU C CA 1
ATOM 2265 C C . GLU C 1 39 ? 55.509 49.470 52.075 1.00 39.28 1039 GLU C C 1
ATOM 2266 O O . GLU C 1 39 ? 55.865 49.431 50.889 1.00 39.19 1039 GLU C O 1
ATOM 2272 N N . PHE C 1 40 ? 56.022 48.694 53.012 1.00 39.54 1040 PHE C N 1
ATOM 2273 C CA . PHE C 1 40 ? 57.003 47.746 52.599 1.00 40.96 1040 PHE C CA 1
ATOM 2274 C C . PHE C 1 40 ? 56.459 47.187 51.281 1.00 41.43 1040 PHE C C 1
ATOM 2275 O O . PHE C 1 40 ? 57.233 46.899 50.368 1.00 43.37 1040 PHE C O 1
ATOM 2283 N N . ASN C 1 41 ? 55.126 47.093 51.179 1.00 39.99 1041 ASN C N 1
ATOM 2284 C CA . ASN C 1 41 ? 54.443 46.624 49.968 1.00 39.75 1041 ASN C CA 1
ATOM 2285 C C . ASN C 1 41 ? 54.471 47.748 48.940 1.00 39.75 1041 ASN C C 1
ATOM 2286 O O . ASN C 1 41 ? 54.804 47.537 47.776 1.00 38.14 1041 ASN C O 1
ATOM 2291 N N . GLN C 1 42 ? 54.082 48.938 49.391 1.00 41.19 1042 GLN C N 1
ATOM 2292 C CA . GLN C 1 42 ? 54.034 50.139 48.562 1.00 44.05 1042 GLN C CA 1
ATOM 2293 C C . GLN C 1 42 ? 55.391 50.450 47.927 1.00 44.83 1042 GLN C C 1
ATOM 2294 O O . GLN C 1 42 ? 55.459 50.871 46.770 1.00 44.64 1042 GLN C O 1
ATOM 2300 N N . ILE C 1 43 ? 56.467 50.257 48.688 1.00 45.37 1043 ILE C N 1
ATOM 2301 C CA . ILE C 1 43 ? 57.810 50.473 48.169 1.00 45.42 1043 ILE C CA 1
ATOM 2302 C C . ILE C 1 43 ? 57.937 49.482 47.025 1.00 45.88 1043 ILE C C 1
ATOM 2303 O O . ILE C 1 43 ? 58.428 49.809 45.938 1.00 45.53 1043 ILE C O 1
ATOM 2308 N N . LYS C 1 44 ? 57.480 48.262 47.297 1.00 46.68 1044 LYS C N 1
ATOM 2309 C CA . LYS C 1 44 ? 57.497 47.179 46.320 1.00 47.20 1044 LYS C CA 1
ATOM 2310 C C . LYS C 1 44 ? 56.535 47.538 45.206 1.00 46.93 1044 LYS C C 1
ATOM 2311 O O . LYS C 1 44 ? 56.475 46.852 44.194 1.00 47.43 1044 LYS C O 1
ATOM 2317 N N . HIS C 1 45 ? 55.781 48.614 45.400 1.00 46.85 1045 HIS C N 1
ATOM 2318 C CA . HIS C 1 45 ? 54.792 49.030 44.420 1.00 46.80 1045 HIS C CA 1
ATOM 2319 C C . HIS C 1 45 ? 53.666 47.997 44.362 1.00 46.81 1045 HIS C C 1
ATOM 2320 O O . HIS C 1 45 ? 52.762 48.106 43.536 1.00 48.49 1045 HIS C O 1
ATOM 2327 N N . LYS C 1 46 ? 53.727 46.996 45.241 1.00 45.26 1046 LYS C N 1
ATOM 2328 C CA . LYS C 1 46 ? 52.703 45.957 45.295 1.00 42.90 1046 LYS C CA 1
ATOM 2329 C C . LYS C 1 46 ? 51.546 46.453 46.146 1.00 41.38 1046 LYS C C 1
ATOM 2330 O O . LYS C 1 46 ? 51.691 47.404 46.909 1.00 40.99 1046 LYS C O 1
ATOM 2336 N N . LYS C 1 47 ? 50.397 45.802 46.022 1.00 39.76 1047 LYS C N 1
ATOM 2337 C CA . LYS C 1 47 ? 49.225 46.199 46.784 1.00 37.65 1047 LYS C CA 1
ATOM 2338 C C . LYS C 1 47 ? 48.393 45.008 47.242 1.00 36.55 1047 LYS C C 1
ATOM 2339 O O . LYS C 1 47 ? 47.953 44.198 46.425 1.00 37.00 1047 LYS C O 1
ATOM 2345 N N . SER C 1 48 ? 48.220 44.887 48.557 1.00 34.84 1048 SER C N 1
ATOM 2346 C CA . SER C 1 48 ? 47.389 43.845 49.154 1.00 32.87 1048 SER C CA 1
ATOM 2347 C C . SER C 1 48 ? 45.936 44.325 49.110 1.00 31.11 1048 SER C C 1
ATOM 2348 O O . SER C 1 48 ? 45.665 45.528 49.057 1.00 31.40 1048 SER C O 1
ATOM 2351 N N . TYR C 1 49 ? 45.015 43.369 49.115 1.00 28.62 1049 TYR C N 1
ATOM 2352 C CA . TYR C 1 49 ? 43.588 43.646 49.082 1.00 26.13 1049 TYR C CA 1
ATOM 2353 C C . TYR C 1 49 ? 43.194 44.150 50.451 1.00 24.69 1049 TYR C C 1
ATOM 2354 O O . TYR C 1 49 ? 42.415 45.085 50.579 1.00 25.05 1049 TYR C O 1
ATOM 2363 N N . TYR C 1 50 ? 43.723 43.500 51.480 1.00 23.36 1050 TYR C N 1
ATOM 2364 C CA . TYR C 1 50 ? 43.441 43.895 52.857 1.00 22.74 1050 TYR C CA 1
ATOM 2365 C C . TYR C 1 50 ? 44.613 44.710 53.396 1.00 23.06 1050 TYR C C 1
ATOM 2366 O O . TYR C 1 50 ? 45.781 44.375 53.155 1.00 22.91 1050 TYR C O 1
ATOM 2375 N N . ASP C 1 51 ? 44.307 45.782 54.122 1.00 22.36 1051 ASP C N 1
ATOM 2376 C CA . ASP C 1 51 ? 45.364 46.619 54.666 1.00 21.79 1051 ASP C CA 1
ATOM 2377 C C . ASP C 1 51 ? 46.011 45.955 55.873 1.00 20.48 1051 ASP C C 1
ATOM 2378 O O . ASP C 1 51 ? 45.436 45.054 56.483 1.00 19.32 1051 ASP C O 1
ATOM 2383 N N . TYR C 1 52 ? 47.215 46.406 56.200 1.00 19.69 1052 TYR C N 1
ATOM 2384 C CA . TYR C 1 52 ? 47.978 45.857 57.315 1.00 20.06 1052 TYR C CA 1
ATOM 2385 C C . TYR C 1 52 ? 47.163 45.542 58.561 1.00 20.70 1052 TYR C C 1
ATOM 2386 O O . TYR C 1 52 ? 47.217 44.422 59.079 1.00 20.46 1052 TYR C O 1
ATOM 2395 N N . GLU C 1 53 ? 46.424 46.527 59.062 1.00 21.93 1053 GLU C N 1
ATOM 2396 C CA . GLU C 1 53 ? 45.636 46.287 60.267 1.00 23.73 1053 GLU C CA 1
ATOM 2397 C C . GLU C 1 53 ? 44.690 45.117 60.132 1.00 23.68 1053 GLU C C 1
ATOM 2398 O O . GLU C 1 53 ? 44.641 44.265 61.011 1.00 24.56 1053 GLU C O 1
ATOM 2404 N N . GLN C 1 54 ? 43.942 45.066 59.038 1.00 23.33 1054 GLN C N 1
ATOM 2405 C CA . GLN C 1 54 ? 43.008 43.974 58.826 1.00 23.02 1054 GLN C CA 1
ATOM 2406 C C . GLN C 1 54 ? 43.739 42.640 58.702 1.00 23.50 1054 GLN C C 1
ATOM 2407 O O . GLN C 1 54 ? 43.280 41.625 59.225 1.00 23.40 1054 GLN C O 1
ATOM 2413 N N . ARG C 1 55 ? 44.877 42.645 58.012 1.00 23.85 1055 ARG C N 1
ATOM 2414 C CA . ARG C 1 55 ? 45.662 41.426 57.842 1.00 24.32 1055 ARG C CA 1
ATOM 2415 C C . ARG C 1 55 ? 46.180 40.984 59.203 1.00 24.01 1055 ARG C C 1
ATOM 2416 O O . ARG C 1 55 ? 46.229 39.790 59.516 1.00 22.52 1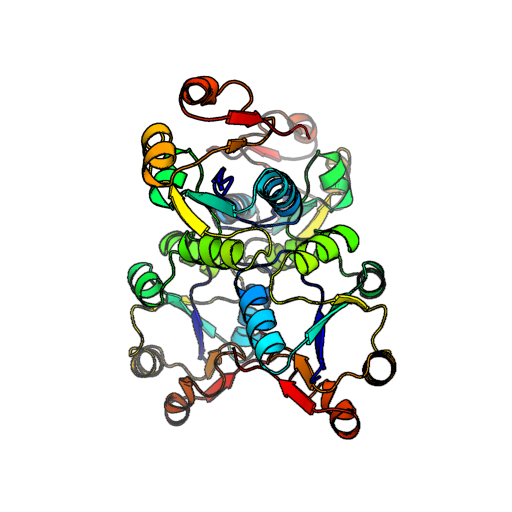055 ARG C O 1
ATOM 2424 N N . LYS C 1 56 ? 46.563 41.966 60.014 1.00 25.27 1056 LYS C N 1
ATOM 2425 C CA . LYS C 1 56 ? 47.078 41.681 61.352 1.00 25.97 1056 LYS C CA 1
ATOM 2426 C C . LYS C 1 56 ? 45.988 41.055 62.218 1.00 26.10 1056 LYS C C 1
ATOM 2427 O O . LYS C 1 56 ? 46.210 40.032 62.865 1.00 25.76 1056 LYS C O 1
ATOM 2433 N N . MET C 1 57 ? 44.807 41.674 62.221 1.00 26.46 1057 MET C N 1
ATOM 2434 C CA . MET C 1 57 ? 43.680 41.186 63.008 1.00 25.58 1057 MET C CA 1
ATOM 2435 C C . MET C 1 57 ? 43.349 39.732 62.698 1.00 24.33 1057 MET C C 1
ATOM 2436 O O . MET C 1 57 ? 43.059 38.936 63.592 1.00 21.79 1057 MET C O 1
ATOM 2441 N N . MET C 1 58 ? 43.378 39.405 61.412 1.00 24.27 1058 MET C N 1
ATOM 2442 C CA . MET C 1 58 ? 43.083 38.057 60.958 1.00 23.52 1058 MET C CA 1
ATOM 2443 C C . MET C 1 58 ? 44.133 37.087 61.467 1.00 23.15 1058 MET C C 1
ATOM 2444 O O . MET C 1 58 ? 43.806 36.031 62.010 1.00 24.45 1058 MET C O 1
ATOM 2449 N N . LEU C 1 59 ? 45.400 37.431 61.282 1.00 20.84 1059 LEU C N 1
ATOM 2450 C CA . LEU C 1 59 ? 46.446 36.542 61.745 1.00 19.39 1059 LEU C CA 1
ATOM 2451 C C . LEU C 1 59 ? 46.331 36.295 63.238 1.00 18.84 1059 LEU C C 1
ATOM 2452 O O . LEU C 1 59 ? 46.353 35.149 63.691 1.00 17.54 1059 LEU C O 1
ATOM 2457 N N . GLU C 1 60 ? 46.188 37.367 64.005 1.00 18.50 1060 GLU C N 1
ATOM 2458 C CA . GLU C 1 60 ? 46.099 37.227 65.456 1.00 19.92 1060 GLU C CA 1
ATOM 2459 C C . GLU C 1 60 ? 44.959 36.328 65.911 1.00 21.02 1060 GLU C C 1
ATOM 2460 O O . GLU C 1 60 ? 45.029 35.740 66.992 1.00 20.76 1060 GLU C O 1
ATOM 2466 N N . SER C 1 61 ? 43.921 36.207 65.083 1.00 21.41 1061 SER C N 1
ATOM 2467 C CA . SER C 1 61 ? 42.771 35.379 65.422 1.00 20.01 1061 SER C CA 1
ATOM 2468 C C . SER C 1 61 ? 43.057 33.911 65.182 1.00 19.51 1061 SER C C 1
ATOM 2469 O O . SER C 1 61 ? 42.261 33.054 65.553 1.00 18.65 1061 SER C O 1
ATOM 2472 N N . ILE C 1 62 ? 44.191 33.625 64.554 1.00 19.83 1062 ILE C N 1
ATOM 2473 C CA . ILE C 1 62 ? 44.563 32.245 64.262 1.00 20.80 1062 ILE C CA 1
ATOM 2474 C C . ILE C 1 62 ? 45.268 31.584 65.456 1.00 21.03 1062 ILE C C 1
ATOM 2475 O O . ILE C 1 62 ? 46.286 32.080 65.947 1.00 21.84 1062 ILE C O 1
ATOM 2480 N N . ARG C 1 63 ? 44.703 30.465 65.914 1.00 20.43 1063 ARG C N 1
ATOM 2481 C CA . ARG C 1 63 ? 45.208 29.733 67.072 1.00 19.58 1063 ARG C CA 1
ATOM 2482 C C . ARG C 1 63 ? 46.715 29.504 67.103 1.00 19.82 1063 ARG C C 1
ATOM 2483 O O . ARG C 1 63 ? 47.319 29.463 68.175 1.00 19.92 1063 ARG C O 1
ATOM 2491 N N . TYR C 1 64 ? 47.328 29.387 65.934 1.00 19.76 1064 TYR C N 1
ATOM 2492 C CA . TYR C 1 64 ? 48.760 29.149 65.862 1.00 20.55 1064 TYR C CA 1
ATOM 2493 C C . TYR C 1 64 ? 49.627 30.395 65.979 1.00 20.59 1064 TYR C C 1
ATOM 2494 O O . TYR C 1 64 ? 50.820 30.300 66.263 1.00 21.45 1064 TYR C O 1
ATOM 2503 N N . VAL C 1 65 ? 49.035 31.564 65.772 1.00 20.40 1065 VAL C N 1
ATOM 2504 C CA . VAL C 1 65 ? 49.792 32.810 65.855 1.00 20.80 1065 VAL C CA 1
ATOM 2505 C C . VAL C 1 65 ? 49.792 33.424 67.263 1.00 21.57 1065 VAL C C 1
ATOM 2506 O O . VAL C 1 65 ? 48.738 33.760 67.804 1.00 23.52 1065 VAL C O 1
ATOM 2510 N N . ASP C 1 66 ? 50.980 33.581 67.844 1.00 21.01 1066 ASP C N 1
ATOM 2511 C CA . ASP C 1 66 ? 51.110 34.154 69.185 1.00 20.56 1066 ASP C CA 1
ATOM 2512 C C . ASP C 1 66 ? 51.433 35.636 69.195 1.00 19.86 1066 ASP C C 1
ATOM 2513 O O . ASP C 1 66 ? 51.181 36.324 70.185 1.00 20.80 1066 ASP C O 1
ATOM 2518 N N . LEU C 1 67 ? 51.985 36.130 68.096 1.00 18.54 1067 LEU C N 1
ATOM 2519 C CA . LEU C 1 67 ? 52.345 37.536 68.013 1.00 17.29 1067 LEU C CA 1
ATOM 2520 C C . LEU C 1 67 ? 52.568 37.967 66.575 1.00 18.80 1067 LEU C C 1
ATOM 2521 O O . LEU C 1 67 ? 53.168 37.239 65.777 1.00 19.18 1067 LEU C O 1
ATOM 2526 N N . VAL C 1 68 ? 52.080 39.153 66.241 1.00 19.60 1068 VAL C N 1
ATOM 2527 C CA . VAL C 1 68 ? 52.266 39.690 64.895 1.00 20.59 1068 VAL C CA 1
ATOM 2528 C C . VAL C 1 68 ? 53.065 40.983 65.018 1.00 21.52 1068 VAL C C 1
ATOM 2529 O O . VAL C 1 68 ? 52.696 41.880 65.776 1.00 22.31 1068 VAL C O 1
ATOM 2533 N N . ILE C 1 69 ? 54.165 41.079 64.286 1.00 21.04 1069 ILE C N 1
ATOM 2534 C CA . ILE C 1 69 ? 54.985 42.277 64.328 1.00 19.80 1069 ILE C CA 1
ATOM 2535 C C . ILE C 1 69 ? 55.072 42.791 62.904 1.00 20.98 1069 ILE C C 1
ATOM 2536 O O . ILE C 1 69 ? 54.936 42.030 61.947 1.00 21.04 1069 ILE C O 1
ATOM 2541 N N . PRO C 1 70 ? 55.313 44.092 62.738 1.00 21.65 1070 PRO C N 1
ATOM 2542 C CA . PRO C 1 70 ? 55.405 44.634 61.387 1.00 22.66 1070 PRO C CA 1
ATOM 2543 C C . PRO C 1 70 ? 56.756 44.416 60.697 1.00 24.88 1070 PRO C C 1
ATOM 2544 O O . PRO C 1 70 ? 57.814 44.669 61.288 1.00 24.18 1070 PRO C O 1
ATOM 2548 N N . GLU C 1 71 ? 56.707 43.919 59.458 1.00 26.84 1071 GLU C N 1
ATOM 2549 C CA . GLU C 1 71 ? 57.906 43.735 58.657 1.00 26.74 1071 GLU C CA 1
ATOM 2550 C C . GLU C 1 71 ? 57.936 44.967 57.785 1.00 27.42 1071 GLU C C 1
ATOM 2551 O O . GLU C 1 71 ? 57.170 45.070 56.825 1.00 27.16 1071 GLU C O 1
ATOM 2557 N N . LYS C 1 72 ? 58.818 45.900 58.118 1.00 28.65 1072 LYS C N 1
ATOM 2558 C CA . LYS C 1 72 ? 58.931 47.145 57.366 1.00 29.64 1072 LYS C CA 1
ATOM 2559 C C . LYS C 1 72 ? 59.982 47.147 56.250 1.00 31.16 1072 LYS C C 1
ATOM 2560 O O . LYS C 1 72 ? 59.967 48.026 55.395 1.00 31.10 1072 LYS C O 1
ATOM 2566 N N . GLY C 1 73 ? 60.884 46.168 56.249 1.00 32.98 1073 GLY C N 1
ATOM 2567 C CA . GLY C 1 73 ? 61.902 46.121 55.214 1.00 35.25 1073 GLY C CA 1
ATOM 2568 C C . GLY C 1 73 ? 62.648 44.802 55.127 1.00 37.86 1073 GLY C C 1
ATOM 2569 O O . GLY C 1 73 ? 62.458 43.899 55.957 1.00 38.14 1073 GLY C O 1
ATOM 2570 N N . TRP C 1 74 ? 63.520 44.706 54.125 1.00 39.82 1074 TRP C N 1
ATOM 2571 C CA . TRP C 1 74 ? 64.304 43.493 53.878 1.00 42.23 1074 TRP C CA 1
ATOM 2572 C C . TRP C 1 74 ? 65.407 43.208 54.915 1.00 41.64 1074 TRP C C 1
ATOM 2573 O O . TRP C 1 74 ? 65.703 42.039 55.217 1.00 41.52 1074 TRP C O 1
ATOM 2584 N N . GLY C 1 75 ? 66.011 44.262 55.462 1.00 39.05 1075 GLY C N 1
ATOM 2585 C CA . GLY C 1 75 ? 67.084 44.043 56.409 1.00 37.87 1075 GLY C CA 1
ATOM 2586 C C . GLY C 1 75 ? 66.781 44.178 57.884 1.00 37.57 1075 GLY C C 1
ATOM 2587 O O . GLY C 1 75 ? 67.533 44.822 58.616 1.00 38.15 1075 GLY C O 1
ATOM 2588 N N . GLN C 1 76 ? 65.701 43.573 58.349 1.00 36.74 1076 GLN C N 1
ATOM 2589 C CA . GLN C 1 76 ? 65.400 43.679 59.762 1.00 36.03 1076 GLN C CA 1
ATOM 2590 C C . GLN C 1 76 ? 65.381 42.316 60.433 1.00 35.03 1076 GLN C C 1
ATOM 2591 O O . GLN C 1 76 ? 65.357 42.214 61.661 1.00 34.54 1076 GLN C O 1
ATOM 2597 N N . LYS C 1 77 ? 65.425 41.271 59.618 1.00 34.00 1077 LYS C N 1
ATOM 2598 C CA . LYS C 1 77 ? 65.403 39.918 60.133 1.00 33.92 1077 LYS C CA 1
ATOM 2599 C C . LYS C 1 77 ? 66.471 39.635 61.196 1.00 34.43 1077 LYS C C 1
ATOM 2600 O O . LYS C 1 77 ? 66.137 39.301 62.336 1.00 34.98 1077 LYS C O 1
ATOM 2606 N N . GLU C 1 78 ? 67.742 39.785 60.843 1.00 35.12 1078 GLU C N 1
ATOM 2607 C CA . GLU C 1 78 ? 68.821 39.551 61.794 1.00 37.27 1078 GLU C CA 1
ATOM 2608 C C . GLU C 1 78 ? 68.463 40.242 63.106 1.00 37.45 1078 GLU C C 1
ATOM 2609 O O . GLU C 1 78 ? 68.547 39.648 64.191 1.00 37.99 1078 GLU C O 1
ATOM 2615 N N . ASP C 1 79 ? 68.054 41.502 62.986 1.00 37.08 1079 ASP C N 1
ATOM 2616 C CA . ASP C 1 79 ? 67.680 42.318 64.135 1.00 37.17 1079 ASP C CA 1
ATOM 2617 C C . ASP C 1 79 ? 66.510 41.710 64.889 1.00 37.01 1079 ASP C C 1
ATOM 2618 O O . ASP C 1 79 ? 66.563 41.540 66.110 1.00 37.55 1079 ASP C O 1
ATOM 2623 N N . ASP C 1 80 ? 65.452 41.382 64.156 1.00 36.70 1080 ASP C N 1
ATOM 2624 C CA . ASP C 1 80 ? 64.269 40.781 64.760 1.00 35.87 1080 ASP C CA 1
ATOM 2625 C C . ASP C 1 80 ? 64.674 39.568 65.585 1.00 35.05 1080 ASP C C 1
ATOM 2626 O O . ASP C 1 80 ? 64.382 39.492 66.779 1.00 35.12 1080 ASP C O 1
ATOM 2631 N N . VAL C 1 81 ? 65.351 38.628 64.933 1.00 33.83 1081 VAL C N 1
ATOM 2632 C CA . VAL C 1 81 ? 65.804 37.400 65.573 1.00 34.23 1081 VAL C CA 1
ATOM 2633 C C . VAL C 1 81 ? 66.384 37.652 66.965 1.00 34.48 1081 VAL C C 1
ATOM 2634 O O . VAL C 1 81 ? 66.057 36.949 67.931 1.00 33.30 1081 VAL C O 1
ATOM 2638 N N . GLU C 1 82 ? 67.247 38.659 67.052 1.00 34.93 1082 GLU C N 1
ATOM 2639 C CA . GLU C 1 82 ? 67.895 39.033 68.304 1.00 35.71 1082 GLU C CA 1
ATOM 2640 C C . GLU C 1 82 ? 66.891 39.690 69.245 1.00 34.49 1082 GLU C C 1
ATOM 2641 O O . GLU C 1 82 ? 66.688 39.240 70.373 1.00 33.77 1082 GLU C O 1
ATOM 2647 N N . LYS C 1 83 ? 66.264 40.752 68.754 1.00 34.53 1083 LYS C N 1
ATOM 2648 C CA . LYS C 1 83 ? 65.279 41.529 69.506 1.00 35.06 1083 LYS C CA 1
ATOM 2649 C C . LYS C 1 83 ? 64.140 40.730 70.118 1.00 34.61 1083 LYS C C 1
ATOM 2650 O O . LYS C 1 83 ? 63.669 41.057 71.212 1.00 34.83 1083 LYS C O 1
ATOM 2656 N N . PHE C 1 84 ? 63.684 39.701 69.408 1.00 33.89 1084 PHE C N 1
ATOM 2657 C CA . PHE C 1 84 ? 62.576 38.876 69.886 1.00 33.26 1084 PHE C CA 1
ATOM 2658 C C . PHE C 1 84 ? 63.009 37.488 70.351 1.00 33.36 1084 PHE C C 1
ATOM 2659 O O . PHE C 1 84 ? 62.180 36.602 70.537 1.00 33.35 1084 PHE C O 1
ATOM 2667 N N . ASP C 1 85 ? 64.307 37.316 70.562 1.00 34.23 1085 ASP C N 1
ATOM 2668 C CA . ASP C 1 85 ? 64.862 36.041 70.986 1.00 36.31 1085 ASP C CA 1
ATOM 2669 C C . ASP C 1 85 ? 64.251 34.873 70.212 1.00 35.44 1085 ASP C C 1
ATOM 2670 O O . ASP C 1 85 ? 63.716 33.920 70.780 1.00 35.32 1085 ASP C O 1
ATOM 2675 N N . VAL C 1 86 ? 64.351 34.970 68.894 1.00 34.88 1086 VAL C N 1
ATOM 2676 C CA . VAL C 1 86 ? 63.839 33.952 67.989 1.00 34.12 1086 VAL C CA 1
ATOM 2677 C C . VAL C 1 86 ? 64.794 32.768 67.937 1.00 33.17 1086 VAL C C 1
ATOM 2678 O O . VAL C 1 86 ? 65.989 32.934 67.714 1.00 32.62 1086 VAL C O 1
ATOM 2682 N N . ASP C 1 87 ? 64.263 31.571 68.124 1.00 32.92 1087 ASP C N 1
ATOM 2683 C CA . ASP C 1 87 ? 65.097 30.387 68.089 1.00 32.68 1087 ASP C CA 1
ATOM 2684 C C . ASP C 1 87 ? 65.034 29.707 66.720 1.00 30.45 1087 ASP C C 1
ATOM 2685 O O . ASP C 1 87 ? 66.044 29.218 66.215 1.00 29.79 1087 ASP C O 1
ATOM 2690 N N . VAL C 1 88 ? 63.855 29.701 66.107 1.00 28.77 1088 VAL C N 1
ATOM 2691 C CA . VAL C 1 88 ? 63.700 29.077 64.797 1.00 26.85 1088 VAL C CA 1
ATOM 2692 C C . VAL C 1 88 ? 63.076 30.041 63.796 1.00 25.29 1088 VAL C C 1
ATOM 2693 O O . VAL C 1 88 ? 62.114 30.748 64.100 1.00 25.10 1088 VAL C O 1
ATOM 2697 N N . PHE C 1 89 ? 63.647 30.064 62.601 1.00 23.90 1089 PHE C N 1
ATOM 2698 C CA . PHE C 1 89 ? 63.183 30.922 61.523 1.00 24.04 1089 PHE C CA 1
ATOM 2699 C C . PHE C 1 89 ? 62.589 30.023 60.445 1.00 24.08 1089 PHE C C 1
ATOM 2700 O O . PHE C 1 89 ? 63.282 29.187 59.872 1.00 22.95 1089 PHE C O 1
ATOM 2708 N N . VAL C 1 90 ? 61.301 30.190 60.173 1.00 24.87 1090 VAL C N 1
ATOM 2709 C CA . VAL C 1 90 ? 60.653 29.364 59.170 1.00 25.82 1090 VAL C CA 1
ATOM 2710 C C . VAL C 1 90 ? 60.046 30.154 58.015 1.00 26.77 1090 VAL C C 1
ATOM 2711 O O . VAL C 1 90 ? 59.499 31.238 58.197 1.00 26.53 1090 VAL C O 1
ATOM 2715 N N . MET C 1 91 ? 60.167 29.585 56.819 1.00 28.24 1091 MET C N 1
ATOM 2716 C CA . MET C 1 91 ? 59.644 30.175 55.598 1.00 28.96 1091 MET C CA 1
ATOM 2717 C C . MET C 1 91 ? 59.219 29.066 54.665 1.00 31.21 1091 MET C C 1
ATOM 2718 O O . MET C 1 91 ? 59.587 27.907 54.851 1.00 29.81 1091 MET C O 1
ATOM 2723 N N . GLY C 1 92 ? 58.434 29.426 53.658 1.00 35.15 1092 GLY C N 1
ATOM 2724 C CA . GLY C 1 92 ? 57.986 28.434 52.700 1.00 38.85 1092 GLY C CA 1
ATOM 2725 C C . GLY C 1 92 ? 59.131 27.889 51.856 1.00 41.19 1092 GLY C C 1
ATOM 2726 O O . GLY C 1 92 ? 60.227 28.447 51.807 1.00 40.53 1092 GLY C O 1
ATOM 2727 N N . HIS C 1 93 ? 58.863 26.785 51.177 1.00 43.83 1093 HIS C N 1
ATOM 2728 C CA . HIS C 1 93 ? 59.835 26.124 50.317 1.00 46.25 1093 HIS C CA 1
ATOM 2729 C C . HIS C 1 93 ? 60.399 27.057 49.243 1.00 46.28 1093 HIS C C 1
ATOM 2730 O O . HIS C 1 93 ? 61.580 26.983 48.901 1.00 45.54 1093 HIS C O 1
ATOM 2737 N N . ASP C 1 94 ? 59.549 27.931 48.717 1.00 46.61 1094 ASP C N 1
ATOM 2738 C CA . ASP C 1 94 ? 59.949 28.865 47.669 1.00 47.23 1094 ASP C CA 1
ATOM 2739 C C . ASP C 1 94 ? 60.970 29.917 48.090 1.00 46.82 1094 ASP C C 1
ATOM 2740 O O . ASP C 1 94 ? 61.302 30.814 47.313 1.00 47.22 1094 ASP C O 1
ATOM 2745 N N . TRP C 1 95 ? 61.472 29.804 49.314 1.00 45.60 1095 TRP C N 1
ATOM 2746 C CA . TRP C 1 95 ? 62.452 30.750 49.814 1.00 44.43 1095 TRP C CA 1
ATOM 2747 C C . TRP C 1 95 ? 63.738 30.048 50.146 1.00 43.67 1095 TRP C C 1
ATOM 2748 O O . TRP C 1 95 ? 64.702 30.665 50.577 1.00 43.86 1095 TRP C O 1
ATOM 2759 N N . GLU C 1 96 ? 63.740 28.743 49.940 1.00 44.02 1096 GLU C N 1
ATOM 2760 C CA . GLU C 1 96 ? 64.903 27.925 50.226 1.00 45.47 1096 GLU C CA 1
ATOM 2761 C C . GLU C 1 96 ? 66.206 28.612 49.821 1.00 45.43 1096 GLU C C 1
ATOM 2762 O O . GLU C 1 96 ? 66.345 29.103 48.702 1.00 46.42 1096 GLU C O 1
ATOM 2768 N N . GLY C 1 97 ? 67.150 28.661 50.754 1.00 44.76 1097 GLY C N 1
ATOM 2769 C CA . GLY C 1 97 ? 68.432 29.283 50.492 1.00 43.65 1097 GLY C CA 1
ATOM 2770 C C . GLY C 1 97 ? 68.463 30.795 50.620 1.00 44.23 1097 GLY C C 1
ATOM 2771 O O . GLY C 1 97 ? 69.486 31.365 50.979 1.00 45.38 1097 GLY C O 1
ATOM 2772 N N . GLU C 1 98 ? 67.344 31.451 50.351 1.00 43.87 1098 GLU C N 1
ATOM 2773 C CA . GLU C 1 98 ? 67.283 32.904 50.403 1.00 44.06 1098 GLU C CA 1
ATOM 2774 C C . GLU C 1 98 ? 67.582 33.568 51.750 1.00 42.70 1098 GLU C C 1
ATOM 2775 O O . GLU C 1 98 ? 67.843 34.772 51.791 1.00 42.76 1098 GLU C O 1
ATOM 2781 N N . PHE C 1 99 ? 67.555 32.800 52.838 1.00 41.21 1099 PHE C N 1
ATOM 2782 C CA . PHE C 1 99 ? 67.789 33.361 54.176 1.00 40.72 1099 PHE C CA 1
ATOM 2783 C C . PHE C 1 99 ? 68.815 32.623 55.008 1.00 41.55 1099 PHE C C 1
ATOM 2784 O O . PHE C 1 99 ? 68.854 32.795 56.227 1.00 41.64 1099 PHE C O 1
ATOM 2792 N N . ASP C 1 100 ? 69.639 31.806 54.365 1.00 42.46 1100 ASP C N 1
ATOM 2793 C CA . ASP C 1 100 ? 70.634 31.030 55.095 1.00 43.09 1100 ASP C CA 1
ATOM 2794 C C . ASP C 1 100 ? 71.594 31.863 55.934 1.00 42.87 1100 ASP C C 1
ATOM 2795 O O . ASP C 1 100 ? 72.196 31.350 56.875 1.00 42.23 1100 ASP C O 1
ATOM 2800 N N . PHE C 1 101 ? 71.729 33.145 55.612 1.00 42.66 1101 PHE C N 1
ATOM 2801 C CA . PHE C 1 101 ? 72.628 34.005 56.364 1.00 41.75 1101 PHE C CA 1
ATOM 2802 C C . PHE C 1 101 ? 72.220 34.107 57.830 1.00 41.67 1101 PHE C C 1
ATOM 2803 O O . PHE C 1 101 ? 72.997 34.559 58.665 1.00 42.69 1101 PHE C O 1
ATOM 2811 N N . LEU C 1 102 ? 71.000 33.693 58.145 1.00 41.51 1102 LEU C N 1
ATOM 2812 C CA . LEU C 1 102 ? 70.528 33.749 59.523 1.00 41.78 1102 LEU C CA 1
ATOM 2813 C C . LEU C 1 102 ? 70.913 32.485 60.272 1.00 42.48 1102 LEU C C 1
ATOM 2814 O O . LEU C 1 102 ? 70.804 32.430 61.500 1.00 42.46 1102 LEU C O 1
ATOM 2819 N N . LYS C 1 103 ? 71.366 31.474 59.532 1.00 43.05 1103 LYS C N 1
ATOM 2820 C CA . LYS C 1 103 ? 71.732 30.203 60.143 1.00 43.34 1103 LYS C CA 1
ATOM 2821 C C . LYS C 1 103 ? 72.706 30.322 61.310 1.00 43.81 1103 LYS C C 1
ATOM 2822 O O . LYS C 1 103 ? 72.684 29.491 62.217 1.00 44.24 1103 LYS C O 1
ATOM 2828 N N . ASP C 1 104 ? 73.541 31.358 61.309 1.00 43.71 1104 ASP C N 1
ATOM 2829 C CA . ASP C 1 104 ? 74.499 31.551 62.399 1.00 42.96 1104 ASP C CA 1
ATOM 2830 C C . ASP C 1 104 ? 73.847 32.189 63.614 1.00 43.45 1104 ASP C C 1
ATOM 2831 O O . ASP C 1 104 ? 74.463 32.257 64.674 1.00 44.57 1104 ASP C O 1
ATOM 2836 N N . LYS C 1 105 ? 72.621 32.683 63.457 1.00 43.33 1105 LYS C N 1
ATOM 2837 C CA . LYS C 1 105 ? 71.917 33.337 64.555 1.00 42.24 1105 LYS C CA 1
ATOM 2838 C C . LYS C 1 105 ? 70.762 32.515 65.095 1.00 41.59 1105 LYS C C 1
ATOM 2839 O O . LYS C 1 105 ? 70.373 32.662 66.252 1.00 41.40 1105 LYS C O 1
ATOM 2845 N N . CYS C 1 106 ? 70.213 31.644 64.258 1.00 41.36 1106 CYS C N 1
ATOM 2846 C CA . CYS C 1 106 ? 69.092 30.802 64.666 1.00 40.22 1106 CYS C CA 1
ATOM 2847 C C . CYS C 1 106 ? 68.891 29.642 63.695 1.00 39.57 1106 CYS C C 1
ATOM 2848 O O . CYS C 1 106 ? 69.553 29.567 62.659 1.00 39.84 1106 CYS C O 1
ATOM 2851 N N . GLU C 1 107 ? 67.980 28.738 64.037 1.00 37.97 1107 GLU C N 1
ATOM 2852 C CA . GLU C 1 107 ? 67.685 27.604 63.177 1.00 38.08 1107 GLU C CA 1
ATOM 2853 C C . GLU C 1 107 ? 66.877 28.102 61.997 1.00 37.95 1107 GLU C C 1
ATOM 2854 O O . GLU C 1 107 ? 65.805 28.670 62.195 1.00 39.06 1107 GLU C O 1
ATOM 2860 N N . VAL C 1 108 ? 67.366 27.894 60.778 1.00 36.62 1108 VAL C N 1
ATOM 2861 C CA . VAL C 1 108 ? 66.615 28.315 59.602 1.00 34.46 1108 VAL C CA 1
ATOM 2862 C C . VAL C 1 108 ? 65.980 27.081 59.015 1.00 33.16 1108 VAL C C 1
ATOM 2863 O O . VAL C 1 108 ? 66.655 26.095 58.772 1.00 33.21 1108 VAL C O 1
ATOM 2867 N N . ILE C 1 109 ? 64.679 27.145 58.781 1.00 32.75 1109 ILE C N 1
ATOM 2868 C CA . ILE C 1 109 ? 63.953 26.007 58.245 1.00 32.53 1109 ILE C CA 1
ATOM 2869 C C . ILE C 1 109 ? 63.013 26.376 57.107 1.00 33.43 1109 ILE C C 1
ATOM 2870 O O . ILE C 1 109 ? 62.163 27.255 57.237 1.00 33.12 1109 ILE C O 1
ATOM 2875 N N . TYR C 1 110 ? 63.176 25.684 55.990 1.00 34.91 1110 TYR C N 1
ATOM 2876 C CA . TYR C 1 110 ? 62.366 25.913 54.814 1.00 37.92 1110 TYR C CA 1
ATOM 2877 C C . TYR C 1 110 ? 61.364 24.774 54.727 1.00 39.42 1110 TYR C C 1
ATOM 2878 O O . TYR C 1 110 ? 61.754 23.631 54.512 1.00 38.53 1110 TYR C O 1
ATOM 2887 N N . LEU C 1 111 ? 60.079 25.075 54.893 1.00 42.20 1111 LEU C N 1
ATOM 2888 C CA . LEU C 1 111 ? 59.074 24.030 54.821 1.00 44.95 1111 LEU C CA 1
ATOM 2889 C C . LEU C 1 111 ? 58.965 23.416 53.434 1.00 47.87 1111 LEU C C 1
ATOM 2890 O O . LEU C 1 111 ? 59.318 24.037 52.418 1.00 47.78 1111 LEU C O 1
ATOM 2895 N N . LYS C 1 112 ? 58.488 22.173 53.436 1.00 51.51 1112 LYS C N 1
ATOM 2896 C CA . LYS C 1 112 ? 58.297 21.369 52.240 1.00 54.61 1112 LYS C CA 1
ATOM 2897 C C . LYS C 1 112 ? 56.980 21.709 51.554 1.00 56.65 1112 LYS C C 1
ATOM 2898 O O . LYS C 1 112 ? 56.966 22.173 50.411 1.00 57.45 1112 LYS C O 1
ATOM 2904 N N . ARG C 1 113 ? 55.878 21.479 52.265 1.00 58.85 1113 ARG C N 1
ATOM 2905 C CA . ARG C 1 113 ? 54.532 21.743 51.752 1.00 60.95 1113 ARG C CA 1
ATOM 2906 C C . ARG C 1 113 ? 54.126 20.688 50.729 1.00 61.68 1113 ARG C C 1
ATOM 2907 O O . ARG C 1 113 ? 54.898 19.719 50.532 1.00 61.49 1113 ARG C O 1
ATOM 2915 N N . MET D 1 1 ? 28.030 25.991 81.330 1.00 33.77 1501 MET D N 1
ATOM 2916 C CA . MET D 1 1 ? 28.738 26.201 80.038 1.00 31.44 1501 MET D CA 1
ATOM 2917 C C . MET D 1 1 ? 27.785 26.906 79.072 1.00 30.65 1501 MET D C 1
ATOM 2918 O O . MET D 1 1 ? 26.895 26.260 78.519 1.00 31.11 1501 MET D O 1
ATOM 2923 N N . LYS D 1 2 ? 27.956 28.211 78.872 1.00 28.02 1502 LYS D N 1
ATOM 2924 C CA . LYS D 1 2 ? 27.099 28.949 77.953 1.00 26.18 1502 LYS D CA 1
ATOM 2925 C C . LYS D 1 2 ? 27.601 28.702 76.531 1.00 25.75 1502 LYS D C 1
ATOM 2926 O O . LYS D 1 2 ? 28.611 29.274 76.120 1.00 26.25 1502 LYS D O 1
ATOM 2932 N N . ARG D 1 3 ? 26.907 27.840 75.787 1.00 24.91 1503 ARG D N 1
ATOM 2933 C CA . ARG D 1 3 ? 27.320 27.524 74.417 1.00 23.94 1503 ARG D CA 1
ATOM 2934 C C . ARG D 1 3 ? 26.626 28.382 73.355 1.00 22.34 1503 ARG D C 1
ATOM 2935 O O . ARG D 1 3 ? 25.393 28.500 73.326 1.00 21.31 1503 ARG D O 1
ATOM 2943 N N . VAL D 1 4 ? 27.441 28.985 72.488 1.00 19.77 1504 VAL D N 1
ATOM 2944 C CA . VAL D 1 4 ? 26.934 29.834 71.424 1.00 19.10 1504 VAL D CA 1
ATOM 2945 C C . VAL D 1 4 ? 27.069 29.164 70.057 1.00 19.47 1504 VAL D C 1
ATOM 2946 O O . VAL D 1 4 ? 27.968 28.345 69.826 1.00 19.07 1504 VAL D O 1
ATOM 2950 N N . ILE D 1 5 ? 26.165 29.516 69.148 1.00 18.48 1505 ILE D N 1
ATOM 2951 C CA . ILE D 1 5 ? 26.201 28.965 67.801 1.00 17.18 1505 ILE D CA 1
ATOM 2952 C C . ILE D 1 5 ? 25.906 30.058 66.779 1.00 17.50 1505 ILE D C 1
ATOM 2953 O O . ILE D 1 5 ? 25.258 31.060 67.092 1.00 17.91 1505 ILE D O 1
ATOM 2958 N N . THR D 1 6 ? 26.402 29.862 65.563 1.00 16.82 1506 THR D N 1
ATOM 2959 C CA . THR D 1 6 ? 26.183 30.795 64.468 1.00 16.58 1506 THR D CA 1
ATOM 2960 C C . THR D 1 6 ? 26.323 30.016 63.163 1.00 15.63 1506 THR D C 1
ATOM 2961 O O . THR D 1 6 ? 27.115 29.074 63.074 1.00 14.96 1506 THR D O 1
ATOM 2965 N N . TYR D 1 7 ? 25.544 30.408 62.159 1.00 13.65 1507 TYR D N 1
ATOM 2966 C CA . TYR D 1 7 ? 25.569 29.734 60.871 1.00 11.77 1507 TYR D CA 1
ATOM 2967 C C . TYR D 1 7 ? 26.189 30.617 59.797 1.00 12.57 1507 TYR D C 1
ATOM 2968 O O . TYR D 1 7 ? 26.336 31.822 59.994 1.00 13.60 1507 TYR D O 1
ATOM 2977 N N . GLY D 1 8 ? 26.562 30.011 58.672 1.00 12.43 1508 GLY D N 1
ATOM 2978 C CA . GLY D 1 8 ? 27.160 30.766 57.591 1.00 14.84 1508 GLY D CA 1
ATOM 2979 C C . GLY D 1 8 ? 28.016 29.944 56.644 1.00 15.96 1508 GLY D C 1
ATOM 2980 O O . GLY D 1 8 ? 28.306 28.786 56.911 1.00 15.70 1508 GLY D O 1
ATOM 2981 N N . THR D 1 9 ? 28.419 30.557 55.534 1.00 17.26 1509 THR D N 1
ATOM 2982 C CA . THR D 1 9 ? 29.245 29.902 54.535 1.00 19.50 1509 THR D CA 1
ATOM 2983 C C . THR D 1 9 ? 30.722 30.088 54.819 1.00 21.45 1509 THR D C 1
ATOM 2984 O O . THR D 1 9 ? 31.515 29.159 54.637 1.00 22.98 1509 THR D O 1
ATOM 2988 N N . TYR D 1 10 ? 31.088 31.298 55.239 1.00 21.92 1510 TYR D N 1
ATOM 2989 C CA . TYR D 1 10 ? 32.475 31.629 55.557 1.00 23.09 1510 TYR D CA 1
ATOM 2990 C C . TYR D 1 10 ? 33.435 31.168 54.461 1.00 24.24 1510 TYR D C 1
ATOM 2991 O O . TYR D 1 10 ? 34.288 30.305 54.703 1.00 26.65 1510 TYR D O 1
ATOM 3000 N N . ASP D 1 11 ? 33.309 31.752 53.271 1.00 23.34 1511 ASP D N 1
ATOM 3001 C CA . ASP D 1 11 ? 34.151 31.362 52.154 1.00 24.28 1511 ASP D CA 1
ATOM 3002 C C . ASP D 1 11 ? 35.527 32.014 52.158 1.00 24.91 1511 ASP D C 1
ATOM 3003 O O . ASP D 1 11 ? 36.491 31.460 52.705 1.00 28.05 1511 ASP D O 1
ATOM 3008 N N . LEU D 1 12 ? 35.642 33.172 51.529 1.00 22.21 1512 LEU D N 1
ATOM 3009 C CA . LEU D 1 12 ? 36.927 33.853 51.498 1.00 20.55 1512 LEU D CA 1
ATOM 3010 C C . LEU D 1 12 ? 37.070 34.577 52.822 1.00 21.18 1512 LEU D C 1
ATOM 3011 O O . LEU D 1 12 ? 36.889 35.803 52.915 1.00 22.36 1512 LEU D O 1
ATOM 3016 N N . LEU D 1 13 ? 37.390 33.739 53.820 1.00 21.05 1513 LEU D N 1
ATOM 3017 C CA . LEU D 1 13 ? 37.584 34.048 55.240 1.00 20.40 1513 LEU D CA 1
ATOM 3018 C C . LEU D 1 13 ? 38.538 35.184 55.505 1.00 21.15 1513 LEU D C 1
ATOM 3019 O O . LEU D 1 13 ? 39.723 35.074 55.228 1.00 23.91 1513 LEU D O 1
ATOM 3024 N N . HIS D 1 14 ? 38.024 36.261 56.086 1.00 20.84 1514 HIS D N 1
ATOM 3025 C CA . HIS D 1 14 ? 38.828 37.436 56.370 1.00 18.90 1514 HIS D CA 1
ATOM 3026 C C . HIS D 1 14 ? 38.494 37.988 57.738 1.00 18.30 1514 HIS D C 1
ATOM 3027 O O . HIS D 1 14 ? 37.724 37.395 58.486 1.00 18.16 1514 HIS D O 1
ATOM 3034 N N . TYR D 1 15 ? 39.063 39.146 58.042 1.00 17.73 1515 TYR D N 1
ATOM 3035 C CA . TYR D 1 15 ? 38.859 39.805 59.319 1.00 17.79 1515 TYR D CA 1
ATOM 3036 C C . TYR D 1 15 ? 37.392 40.169 59.646 1.00 18.68 1515 TYR D C 1
ATOM 3037 O O . TYR D 1 15 ? 36.999 40.079 60.807 1.00 18.93 1515 TYR D O 1
ATOM 3046 N N . GLY D 1 16 ? 36.596 40.600 58.654 1.00 19.65 1516 GLY D N 1
ATOM 3047 C CA . GLY D 1 16 ? 35.199 40.924 58.917 1.00 19.88 1516 GLY D CA 1
ATOM 3048 C C . GLY D 1 16 ? 34.549 39.744 59.613 1.00 20.33 1516 GLY D C 1
ATOM 3049 O O . GLY D 1 16 ? 33.858 39.901 60.625 1.00 22.42 1516 GLY D O 1
ATOM 3050 N N . HIS D 1 17 ? 34.788 38.551 59.071 1.00 19.46 1517 HIS D N 1
ATOM 3051 C CA . HIS D 1 17 ? 34.262 37.309 59.651 1.00 19.94 1517 HIS D CA 1
ATOM 3052 C C . HIS D 1 17 ? 34.783 37.151 61.069 1.00 20.16 1517 HIS D C 1
ATOM 3053 O O . HIS D 1 17 ? 34.045 36.861 62.012 1.00 19.08 1517 HIS D O 1
ATOM 3060 N N . ILE D 1 18 ? 36.097 37.284 61.187 1.00 20.75 1518 ILE D N 1
ATOM 3061 C CA . ILE D 1 18 ? 36.756 37.125 62.463 1.00 21.13 1518 ILE D CA 1
ATOM 3062 C C . ILE D 1 18 ? 36.105 38.004 63.509 1.00 22.20 1518 ILE D C 1
ATOM 3063 O O . ILE D 1 18 ? 35.915 37.582 64.650 1.00 22.01 1518 ILE D O 1
ATOM 3068 N N . GLU D 1 19 ? 35.747 39.219 63.114 1.00 23.10 1519 GLU D N 1
ATOM 3069 C CA . GLU D 1 19 ? 35.112 40.157 64.023 1.00 25.45 1519 GLU D CA 1
ATOM 3070 C C . GLU D 1 19 ? 33.815 39.560 64.562 1.00 25.73 1519 GLU D C 1
ATOM 3071 O O . GLU D 1 19 ? 33.562 39.555 65.774 1.00 25.80 1519 GLU D O 1
ATOM 3077 N N . LEU D 1 20 ? 32.993 39.064 63.644 1.00 25.01 1520 LEU D N 1
ATOM 3078 C CA . LEU D 1 20 ? 31.709 38.453 63.990 1.00 24.69 1520 LEU D CA 1
ATOM 3079 C C . LEU D 1 20 ? 31.912 37.291 64.963 1.00 23.57 1520 LEU D C 1
ATOM 3080 O O . LEU D 1 20 ? 31.307 37.237 66.033 1.00 21.69 1520 LEU D O 1
ATOM 3085 N N . LEU D 1 21 ? 32.767 36.358 64.559 1.00 23.49 1521 LEU D N 1
ATOM 3086 C CA . LEU D 1 21 ? 33.058 35.179 65.350 1.00 23.44 1521 LEU D CA 1
ATOM 3087 C C . LEU D 1 21 ? 33.543 35.527 66.753 1.00 23.64 1521 LEU D C 1
ATOM 3088 O O . LEU D 1 21 ? 33.055 34.970 67.736 1.00 23.68 1521 LEU D O 1
ATOM 3093 N N . ARG D 1 22 ? 34.493 36.450 66.850 1.00 23.90 1522 ARG D N 1
ATOM 3094 C CA . ARG D 1 22 ? 35.008 36.862 68.151 1.00 25.57 1522 ARG D CA 1
ATOM 3095 C C . ARG D 1 22 ? 33.878 37.343 69.047 1.00 25.97 1522 ARG D C 1
ATOM 3096 O O . ARG D 1 22 ? 33.741 36.902 70.185 1.00 25.09 1522 ARG D O 1
ATOM 3104 N N . ARG D 1 23 ? 33.080 38.271 68.530 1.00 27.52 1523 ARG D N 1
ATOM 3105 C CA . ARG D 1 23 ? 31.957 38.816 69.286 1.00 28.02 1523 ARG D CA 1
ATOM 3106 C C . ARG D 1 23 ? 30.999 37.703 69.694 1.00 27.49 1523 ARG D C 1
ATOM 3107 O O . ARG D 1 23 ? 30.510 37.685 70.820 1.00 28.94 1523 ARG D O 1
ATOM 3115 N N . ALA D 1 24 ? 30.730 36.775 68.781 1.00 25.82 1524 ALA D N 1
ATOM 3116 C CA . ALA D 1 24 ? 29.838 35.665 69.081 1.00 24.10 1524 ALA D CA 1
ATOM 3117 C C . ALA D 1 24 ? 30.401 34.848 70.233 1.00 24.38 1524 ALA D C 1
ATOM 3118 O O . ALA D 1 24 ? 29.734 34.663 71.250 1.00 23.30 1524 ALA D O 1
ATOM 3120 N N . ARG D 1 25 ? 31.632 34.363 70.070 1.00 25.50 1525 ARG D N 1
ATOM 3121 C CA . ARG D 1 25 ? 32.303 33.563 71.104 1.00 25.99 1525 ARG D CA 1
ATOM 3122 C C . ARG D 1 25 ? 32.325 34.303 72.433 1.00 25.60 1525 ARG D C 1
ATOM 3123 O O . ARG D 1 25 ? 32.290 33.699 73.504 1.00 23.97 1525 ARG D O 1
ATOM 3131 N N . GLU D 1 26 ? 32.380 35.621 72.340 1.00 26.83 1526 GLU D N 1
ATOM 3132 C CA . GLU D 1 26 ? 32.428 36.492 73.497 1.00 29.36 1526 GLU D CA 1
ATOM 3133 C C . GLU D 1 26 ? 31.188 36.404 74.372 1.00 29.66 1526 GLU D C 1
ATOM 3134 O O . GLU D 1 26 ? 31.239 36.716 75.558 1.00 31.01 1526 GLU D O 1
ATOM 3140 N N . MET D 1 27 ? 30.077 35.971 73.796 1.00 29.35 1527 MET D N 1
ATOM 3141 C CA . MET D 1 27 ? 28.836 35.882 74.548 1.00 29.21 1527 MET D CA 1
ATOM 3142 C C . MET D 1 27 ? 28.629 34.583 75.308 1.00 28.51 1527 MET D C 1
ATOM 3143 O O . MET D 1 27 ? 27.577 34.370 75.892 1.00 28.87 1527 MET D O 1
ATOM 3148 N N . GLY D 1 28 ? 29.633 33.717 75.305 1.00 28.60 1528 GLY D N 1
ATOM 3149 C CA . GLY D 1 28 ? 29.523 32.448 76.002 1.00 27.38 1528 GLY D CA 1
ATOM 3150 C C . GLY D 1 28 ? 30.893 31.902 76.353 1.00 27.02 1528 GLY D C 1
ATOM 3151 O O . GLY D 1 28 ? 31.852 32.657 76.473 1.00 28.00 1528 GLY D O 1
ATOM 3152 N N . ASP D 1 29 ? 31.001 30.593 76.514 1.00 25.82 1529 ASP D N 1
ATOM 3153 C CA . ASP D 1 29 ? 32.280 29.996 76.852 1.00 24.82 1529 ASP D CA 1
ATOM 3154 C C . ASP D 1 29 ? 32.678 29.007 75.786 1.00 24.68 1529 ASP D C 1
ATOM 3155 O O . ASP D 1 29 ? 33.742 28.405 75.867 1.00 26.55 1529 ASP D O 1
ATOM 3160 N N . TYR D 1 30 ? 31.832 28.857 74.774 1.00 23.34 1530 TYR D N 1
ATOM 3161 C CA . TYR D 1 30 ? 32.074 27.869 73.739 1.00 21.88 1530 TYR D CA 1
ATOM 3162 C C . TYR D 1 30 ? 31.316 28.265 72.477 1.00 21.91 1530 TYR D C 1
ATOM 3163 O O . TYR D 1 30 ? 30.115 28.533 72.529 1.00 22.89 1530 TYR D O 1
ATOM 3172 N N . LEU D 1 31 ? 32.011 28.310 71.344 1.00 20.46 1531 LEU D N 1
ATOM 3173 C CA . LEU D 1 31 ? 31.365 28.707 70.107 1.00 19.96 1531 LEU D CA 1
ATOM 3174 C C . LEU D 1 31 ? 31.306 27.639 69.033 1.00 19.79 1531 LEU D C 1
ATOM 3175 O O . LEU D 1 31 ? 32.325 27.088 68.633 1.00 20.02 1531 LEU D O 1
ATOM 3180 N N . ILE D 1 32 ? 30.096 27.380 68.551 1.00 19.76 1532 ILE D N 1
ATOM 3181 C CA . ILE D 1 32 ? 29.876 26.415 67.490 1.00 18.41 1532 ILE D CA 1
ATOM 3182 C C . ILE D 1 32 ? 29.570 27.171 66.193 1.00 18.66 1532 ILE D C 1
ATOM 3183 O O . ILE D 1 32 ? 28.837 28.166 66.189 1.00 18.45 1532 ILE D O 1
ATOM 3188 N N . VAL D 1 33 ? 30.142 26.700 65.096 1.00 18.53 1533 VAL D N 1
ATOM 3189 C CA . VAL D 1 33 ? 29.895 27.307 63.802 1.00 18.28 1533 VAL D CA 1
ATOM 3190 C C . VAL D 1 33 ? 29.300 26.231 62.909 1.00 18.33 1533 VAL D C 1
ATOM 3191 O O . VAL D 1 33 ? 29.903 25.184 62.692 1.00 16.67 1533 VAL D O 1
ATOM 3195 N N . ALA D 1 34 ? 28.097 26.486 62.418 1.00 18.93 1534 ALA D N 1
ATOM 3196 C CA . ALA D 1 34 ? 27.435 25.548 61.533 1.00 19.35 1534 ALA D CA 1
ATOM 3197 C C . ALA D 1 34 ? 27.803 25.966 60.115 1.00 20.71 1534 ALA D C 1
ATOM 3198 O O . ALA D 1 34 ? 27.171 26.841 59.521 1.00 20.33 1534 ALA D O 1
ATOM 3200 N N . LEU D 1 35 ? 28.844 25.332 59.587 1.00 21.86 1535 LEU D N 1
ATOM 3201 C CA . LEU D 1 35 ? 29.349 25.632 58.254 1.00 22.84 1535 LEU D CA 1
ATOM 3202 C C . LEU D 1 35 ? 28.460 25.061 57.146 1.00 23.08 1535 LEU D C 1
ATOM 3203 O O . LEU D 1 35 ? 28.174 23.871 57.114 1.00 23.27 1535 LEU D O 1
ATOM 3208 N N . SER D 1 36 ? 28.017 25.926 56.246 1.00 24.04 1536 SER D N 1
ATOM 3209 C CA . SER D 1 36 ? 27.173 25.508 55.138 1.00 26.08 1536 SER D CA 1
ATOM 3210 C C . SER D 1 36 ? 27.940 24.538 54.257 1.00 27.99 1536 SER D C 1
ATOM 3211 O O . SER D 1 36 ? 29.042 24.845 53.795 1.00 28.80 1536 SER D O 1
ATOM 3214 N N . THR D 1 37 ? 27.356 23.372 54.014 1.00 29.27 1537 THR D N 1
ATOM 3215 C CA . THR D 1 37 ? 27.999 22.385 53.164 1.00 29.62 1537 THR D CA 1
ATOM 3216 C C . THR D 1 37 ? 27.980 22.923 51.744 1.00 30.38 1537 THR D C 1
ATOM 3217 O O . THR D 1 37 ? 27.308 23.910 51.459 1.00 28.99 1537 THR D O 1
ATOM 3221 N N . ASP D 1 38 ? 28.718 22.281 50.850 1.00 32.42 1538 ASP D N 1
ATOM 3222 C CA . ASP D 1 38 ? 28.749 22.729 49.464 1.00 34.12 1538 ASP D CA 1
ATOM 3223 C C . ASP D 1 38 ? 27.380 22.536 48.819 1.00 35.32 1538 ASP D C 1
ATOM 3224 O O . ASP D 1 38 ? 26.947 23.349 48.013 1.00 35.23 1538 ASP D O 1
ATOM 3229 N N . GLU D 1 39 ? 26.693 21.459 49.182 1.00 37.10 1539 GLU D N 1
ATOM 3230 C CA . GLU D 1 39 ? 25.378 21.187 48.626 1.00 38.79 1539 GLU D CA 1
ATOM 3231 C C . GLU D 1 39 ? 24.400 22.279 49.047 1.00 38.73 1539 GLU D C 1
ATOM 3232 O O . GLU D 1 39 ? 23.716 22.865 48.206 1.00 38.91 1539 GLU D O 1
ATOM 3238 N N . PHE D 1 40 ? 24.342 22.567 50.349 1.00 38.11 1540 PHE D N 1
ATOM 3239 C CA . PHE D 1 40 ? 23.421 23.591 50.855 1.00 36.81 1540 PHE D CA 1
ATOM 3240 C C . PHE D 1 40 ? 23.754 24.947 50.297 1.00 35.98 1540 PHE D C 1
ATOM 3241 O O . PHE D 1 40 ? 22.864 25.739 50.032 1.00 36.17 1540 PHE D O 1
ATOM 3249 N N . ASN D 1 41 ? 25.047 25.209 50.139 1.00 35.57 1541 ASN D N 1
ATOM 3250 C CA . ASN D 1 41 ? 25.513 26.479 49.607 1.00 33.98 1541 ASN D CA 1
ATOM 3251 C C . ASN D 1 41 ? 24.833 26.738 48.272 1.00 33.47 1541 ASN D C 1
ATOM 3252 O O . ASN D 1 41 ? 24.404 27.858 47.988 1.00 31.18 1541 ASN D O 1
ATOM 3257 N N . GLN D 1 42 ? 24.734 25.695 47.455 1.00 34.10 1542 GLN D N 1
ATOM 3258 C CA . GLN D 1 42 ? 24.085 25.825 46.161 1.00 35.96 1542 GLN D CA 1
ATOM 3259 C C . GLN D 1 42 ? 22.644 26.269 46.428 1.00 36.84 1542 GLN D C 1
ATOM 3260 O O . GLN D 1 42 ? 22.164 27.260 45.865 1.00 36.76 1542 GLN D O 1
ATOM 3266 N N . ILE D 1 43 ? 21.974 25.533 47.312 1.00 37.26 1543 ILE D N 1
ATOM 3267 C CA . ILE D 1 43 ? 20.599 25.821 47.691 1.00 37.29 1543 ILE D CA 1
ATOM 3268 C C . ILE D 1 43 ? 20.440 27.261 48.158 1.00 38.70 1543 ILE D C 1
ATOM 3269 O O . ILE D 1 43 ? 19.568 27.977 47.688 1.00 37.94 1543 ILE D O 1
ATOM 3274 N N . LYS D 1 44 ? 21.295 27.669 49.091 1.00 42.69 1544 LYS D N 1
ATOM 3275 C CA . LYS D 1 44 ? 21.306 29.028 49.645 1.00 44.85 1544 LYS D CA 1
ATOM 3276 C C . LYS D 1 44 ? 21.715 30.004 48.530 1.00 46.15 1544 LYS D C 1
ATOM 3277 O O . LYS D 1 44 ? 22.106 31.147 48.781 1.00 46.27 1544 LYS D O 1
ATOM 3283 N N . HIS D 1 45 ? 21.643 29.524 47.293 1.00 46.92 1545 HIS D N 1
ATOM 3284 C CA . HIS D 1 45 ? 21.965 30.339 46.135 1.00 48.33 1545 HIS D CA 1
ATOM 3285 C C . HIS D 1 45 ? 23.378 30.929 46.149 1.00 48.34 1545 HIS D C 1
ATOM 3286 O O . HIS D 1 45 ? 23.544 32.137 45.960 1.00 47.26 1545 HIS D O 1
ATOM 3293 N N . LYS D 1 46 ? 24.389 30.086 46.371 1.00 48.57 1546 LYS D N 1
ATOM 3294 C CA . LYS D 1 46 ? 25.781 30.550 46.384 1.00 48.36 1546 LYS D CA 1
ATOM 3295 C C . LYS D 1 46 ? 26.834 29.439 46.386 1.00 47.46 1546 LYS D C 1
ATOM 3296 O O . LYS D 1 46 ? 26.879 28.597 47.283 1.00 48.12 1546 LYS D O 1
ATOM 3302 N N . LYS D 1 47 ? 27.690 29.450 45.370 1.00 45.81 1547 LYS D N 1
ATOM 3303 C CA . LYS D 1 47 ? 28.763 28.474 45.271 1.00 42.69 1547 LYS D CA 1
ATOM 3304 C C . LYS D 1 47 ? 30.004 29.146 45.838 1.00 39.40 1547 LYS D C 1
ATOM 3305 O O . LYS D 1 47 ? 30.260 30.317 45.572 1.00 38.87 1547 LYS D O 1
ATOM 3311 N N . SER D 1 48 ? 30.770 28.398 46.619 1.00 35.36 1548 SER D N 1
ATOM 3312 C CA . SER D 1 48 ? 31.971 28.918 47.255 1.00 32.07 1548 SER D CA 1
ATOM 3313 C C . SER D 1 48 ? 33.233 28.641 46.478 1.00 30.17 1548 SER D C 1
ATOM 3314 O O . SER D 1 48 ? 33.306 27.694 45.692 1.00 30.86 1548 SER D O 1
ATOM 3317 N N . TYR D 1 49 ? 34.233 29.476 46.712 1.00 26.78 1549 TYR D N 1
ATOM 3318 C CA . TYR D 1 49 ? 35.511 29.310 46.060 1.00 24.76 1549 TYR D CA 1
ATOM 3319 C C . TYR D 1 49 ? 36.241 28.180 46.772 1.00 23.80 1549 TYR D C 1
ATOM 3320 O O . TYR D 1 49 ? 36.914 27.359 46.148 1.00 24.60 1549 TYR D O 1
ATOM 3329 N N . TYR D 1 50 ? 36.083 28.129 48.085 1.00 21.89 1550 TYR D N 1
ATOM 3330 C CA . TYR D 1 50 ? 36.710 27.106 48.887 1.00 20.44 1550 TYR D CA 1
ATOM 3331 C C . TYR D 1 50 ? 35.684 26.029 49.214 1.00 20.08 1550 TYR D C 1
ATOM 3332 O O . TYR D 1 50 ? 34.549 26.347 49.551 1.00 20.35 1550 TYR D O 1
ATOM 3341 N N . ASP D 1 51 ? 36.076 24.763 49.119 1.00 19.95 1551 ASP D N 1
ATOM 3342 C CA . ASP D 1 51 ? 35.158 23.672 49.435 1.00 20.84 1551 ASP D CA 1
ATOM 3343 C C . ASP D 1 51 ? 34.951 23.552 50.951 1.00 21.32 1551 ASP D C 1
ATOM 3344 O O . ASP D 1 51 ? 35.777 24.013 51.750 1.00 20.24 1551 ASP D O 1
ATOM 3349 N N . TYR D 1 52 ? 33.838 22.934 51.332 1.00 21.19 1552 TYR D N 1
ATOM 3350 C CA . TYR D 1 52 ? 33.485 22.725 52.733 1.00 21.01 1552 TYR D CA 1
ATOM 3351 C C . TYR D 1 52 ? 34.673 22.343 53.613 1.00 22.11 1552 TYR D C 1
ATOM 3352 O O . TYR D 1 52 ? 34.914 22.962 54.652 1.00 21.83 1552 TYR D O 1
ATOM 3361 N N . GLU D 1 53 ? 35.393 21.304 53.206 1.00 23.69 1553 GLU D N 1
ATOM 3362 C CA . GLU D 1 53 ? 36.553 20.839 53.950 1.00 26.34 1553 GLU D CA 1
ATOM 3363 C C . GLU D 1 53 ? 37.536 21.954 54.261 1.00 26.44 1553 GLU D C 1
ATOM 3364 O O . GLU D 1 53 ? 37.910 22.169 55.422 1.00 26.71 1553 GLU D O 1
ATOM 3370 N N . GLN D 1 54 ? 37.964 22.664 53.221 1.00 26.60 1554 GLN D N 1
ATOM 3371 C CA . GLN D 1 54 ? 38.924 23.728 53.444 1.00 27.18 1554 GLN D CA 1
ATOM 3372 C C . GLN D 1 54 ? 38.354 24.897 54.234 1.00 27.02 1554 GLN D C 1
ATOM 3373 O O . GLN D 1 54 ? 39.059 25.487 55.052 1.00 26.03 1554 GLN D O 1
ATOM 3379 N N . ARG D 1 55 ? 37.080 25.222 54.022 1.00 26.78 1555 ARG D N 1
ATOM 3380 C CA . ARG D 1 55 ? 36.464 26.294 54.791 1.00 24.86 1555 ARG D CA 1
ATOM 3381 C C . ARG D 1 55 ? 36.391 25.844 56.253 1.00 24.64 1555 ARG D C 1
ATOM 3382 O O . ARG D 1 55 ? 36.574 26.645 57.171 1.00 25.14 1555 ARG D O 1
ATOM 3390 N N . LYS D 1 56 ? 36.147 24.554 56.459 1.00 24.22 1556 LYS D N 1
ATOM 3391 C CA . LYS D 1 56 ? 36.071 23.991 57.800 1.00 25.24 1556 LYS D CA 1
ATOM 3392 C C . LYS D 1 56 ? 37.424 24.100 58.515 1.00 25.69 1556 LYS D C 1
ATOM 3393 O O . LYS D 1 56 ? 37.511 24.578 59.653 1.00 24.80 1556 LYS D O 1
ATOM 3399 N N . MET D 1 57 ? 38.478 23.672 57.826 1.00 26.37 1557 MET D N 1
ATOM 3400 C CA . MET D 1 57 ? 39.823 23.694 58.387 1.00 26.11 1557 MET D CA 1
ATOM 3401 C C . MET D 1 57 ? 40.244 25.105 58.793 1.00 24.70 1557 MET D C 1
ATOM 3402 O O . MET D 1 57 ? 40.874 25.299 59.837 1.00 24.23 1557 MET D O 1
ATOM 3407 N N . MET D 1 58 ? 39.883 26.087 57.974 1.00 23.28 1558 MET D N 1
ATOM 3408 C CA . MET D 1 58 ? 40.233 27.461 58.271 1.00 22.08 1558 MET D CA 1
ATOM 3409 C C . MET D 1 58 ? 39.473 27.939 59.507 1.00 22.63 1558 MET D C 1
ATOM 3410 O O . MET D 1 58 ? 40.065 28.522 60.417 1.00 23.71 1558 MET D O 1
ATOM 3415 N N . LEU D 1 59 ? 38.173 27.683 59.569 1.00 21.09 1559 LEU D N 1
ATOM 3416 C CA . LEU D 1 59 ? 37.431 28.126 60.731 1.00 20.30 1559 LEU D CA 1
ATOM 3417 C C . LEU D 1 59 ? 38.015 27.511 61.989 1.00 20.00 1559 LEU D C 1
ATOM 3418 O O . LEU D 1 59 ? 38.267 28.211 62.968 1.00 20.03 1559 LEU D O 1
ATOM 3423 N N . GLU D 1 60 ? 38.251 26.204 61.950 1.00 19.31 1560 GLU D N 1
ATOM 3424 C CA . GLU D 1 60 ? 38.777 25.490 63.102 1.00 19.32 1560 GLU D CA 1
ATOM 3425 C C . GLU D 1 60 ? 40.082 26.063 63.622 1.00 19.66 1560 GLU D C 1
ATOM 3426 O O . GLU D 1 60 ? 40.387 25.965 64.818 1.00 19.85 1560 GLU D O 1
ATOM 3432 N N . SER D 1 61 ? 40.837 26.683 62.722 1.00 19.10 1561 SER D N 1
ATOM 3433 C CA . SER D 1 61 ? 42.120 27.273 63.076 1.00 18.19 1561 SER D CA 1
ATOM 3434 C C . SER D 1 61 ? 41.942 28.597 63.795 1.00 17.99 1561 SER D C 1
ATOM 3435 O O . SER D 1 61 ? 42.899 29.165 64.304 1.00 19.31 1561 SER D O 1
ATOM 3438 N N . ILE D 1 62 ? 40.714 29.092 63.828 1.00 18.79 1562 ILE D N 1
ATOM 3439 C CA . ILE D 1 62 ? 40.429 30.359 64.491 1.00 19.57 1562 ILE D CA 1
ATOM 3440 C C . ILE D 1 62 ? 40.210 30.201 66.000 1.00 19.79 1562 ILE D C 1
ATOM 3441 O O . ILE D 1 62 ? 39.351 29.451 66.456 1.00 19.86 1562 ILE D O 1
ATOM 3446 N N . ARG D 1 63 ? 41.022 30.927 66.751 1.00 19.74 1563 ARG D N 1
ATOM 3447 C CA . ARG D 1 63 ? 41.011 30.998 68.207 1.00 20.41 1563 ARG D CA 1
ATOM 3448 C C . ARG D 1 63 ? 39.605 30.989 68.844 1.00 20.39 1563 ARG D C 1
ATOM 3449 O O . ARG D 1 63 ? 39.374 30.368 69.878 1.00 21.07 1563 ARG D O 1
ATOM 3457 N N . TYR D 1 64 ? 38.665 31.681 68.220 1.00 20.43 1564 TYR D N 1
ATOM 3458 C CA . TYR D 1 64 ? 37.330 31.782 68.776 1.00 19.45 1564 TYR D CA 1
ATOM 3459 C C . TYR D 1 64 ? 36.393 30.647 68.431 1.00 20.02 1564 TYR D C 1
ATOM 3460 O O . TYR D 1 64 ? 35.346 30.498 69.057 1.00 20.46 1564 TYR D O 1
ATOM 3469 N N . VAL D 1 65 ? 36.765 29.833 67.454 1.00 20.25 1565 VAL D N 1
ATOM 3470 C CA . VAL D 1 65 ? 35.917 28.719 67.053 1.00 20.73 1565 VAL D CA 1
ATOM 3471 C C . VAL D 1 65 ? 36.245 27.423 67.805 1.00 20.46 1565 VAL D C 1
ATOM 3472 O O . VAL D 1 65 ? 37.345 26.894 67.696 1.00 21.91 1565 VAL D O 1
ATOM 3476 N N . ASP D 1 66 ? 35.271 26.923 68.562 1.00 19.84 1566 ASP D N 1
ATOM 3477 C CA . ASP D 1 66 ? 35.399 25.698 69.364 1.00 19.01 1566 ASP D CA 1
ATOM 3478 C C . ASP D 1 66 ? 34.963 24.433 68.628 1.00 18.19 1566 ASP D C 1
ATOM 3479 O O . ASP D 1 66 ? 35.425 23.332 68.927 1.00 19.10 1566 ASP D O 1
ATOM 3484 N N . LEU D 1 67 ? 34.047 24.590 67.685 1.00 17.09 1567 LEU D N 1
ATOM 3485 C CA . LEU D 1 67 ? 33.524 23.446 66.966 1.00 17.57 1567 LEU D CA 1
ATOM 3486 C C . LEU D 1 67 ? 32.839 23.867 65.681 1.00 18.70 1567 LEU D C 1
ATOM 3487 O O . LEU D 1 67 ? 32.151 24.888 65.642 1.00 18.69 1567 LEU D O 1
ATOM 3492 N N . VAL D 1 68 ? 33.037 23.082 64.629 1.00 19.22 1568 VAL D N 1
ATOM 3493 C CA . VAL D 1 68 ? 32.408 23.374 63.359 1.00 21.20 1568 VAL D CA 1
ATOM 3494 C C . VAL D 1 68 ? 31.555 22.181 63.003 1.00 22.75 1568 VAL D C 1
ATOM 3495 O O . VAL D 1 68 ? 32.039 21.052 63.008 1.00 23.86 1568 VAL D O 1
ATOM 3499 N N . ILE D 1 69 ? 30.277 22.422 62.723 1.00 24.07 1569 ILE D N 1
ATOM 3500 C CA . ILE D 1 69 ? 29.391 21.339 62.328 1.00 22.70 1569 ILE D CA 1
ATOM 3501 C C . ILE D 1 69 ? 28.795 21.713 60.980 1.00 22.47 1569 ILE D C 1
ATOM 3502 O O . ILE D 1 69 ? 28.737 22.892 60.607 1.00 21.06 1569 ILE D O 1
ATOM 3507 N N . PRO D 1 70 ? 28.372 20.709 60.210 1.00 23.37 1570 PRO D N 1
ATOM 3508 C CA . PRO D 1 70 ? 27.795 20.999 58.898 1.00 25.09 1570 PRO D CA 1
ATOM 3509 C C . PRO D 1 70 ? 26.351 21.513 58.915 1.00 25.91 1570 PRO D C 1
ATOM 3510 O O . PRO D 1 70 ? 25.496 20.955 59.607 1.00 26.62 1570 PRO D O 1
ATOM 3514 N N . GLU D 1 71 ? 26.100 22.589 58.171 1.00 26.17 1571 GLU D N 1
ATOM 3515 C CA . GLU D 1 71 ? 24.754 23.139 58.025 1.00 26.87 1571 GLU D CA 1
ATOM 3516 C C . GLU D 1 71 ? 24.301 22.598 56.661 1.00 27.19 1571 GLU D C 1
ATOM 3517 O O . GLU D 1 71 ? 24.731 23.076 55.601 1.00 25.13 1571 GLU D O 1
ATOM 3523 N N . LYS D 1 72 ? 23.440 21.589 56.703 1.00 27.73 1572 LYS D N 1
ATOM 3524 C CA . LYS D 1 72 ? 22.968 20.936 55.495 1.00 28.67 1572 LYS D CA 1
ATOM 3525 C C . LYS D 1 72 ? 21.667 21.497 54.937 1.00 29.41 1572 LYS D C 1
ATOM 3526 O O . LYS D 1 72 ? 21.325 21.253 53.783 1.00 29.21 1572 LYS D O 1
ATOM 3532 N N . GLY D 1 73 ? 20.938 22.247 55.750 1.00 30.41 1573 GLY D N 1
ATOM 3533 C CA . GLY D 1 73 ? 19.682 22.798 55.276 1.00 32.79 1573 GLY D CA 1
ATOM 3534 C C . GLY D 1 73 ? 19.094 23.886 56.157 1.00 34.04 1573 GLY D C 1
ATOM 3535 O O . GLY D 1 73 ? 19.613 24.188 57.233 1.00 35.00 1573 GLY D O 1
ATOM 3536 N N . TRP D 1 74 ? 17.989 24.464 55.697 1.00 34.39 1574 TRP D N 1
ATOM 3537 C CA . TRP D 1 74 ? 17.312 25.541 56.405 1.00 34.17 1574 TRP D CA 1
ATOM 3538 C C . TRP D 1 74 ? 16.630 25.144 57.708 1.00 34.91 1574 TRP D C 1
ATOM 3539 O O . TRP D 1 74 ? 16.614 25.919 58.671 1.00 35.87 1574 TRP D O 1
ATOM 3550 N N . GLY D 1 75 ? 16.067 23.944 57.749 1.00 34.85 1575 GLY D N 1
ATOM 3551 C CA . GLY D 1 75 ? 15.358 23.535 58.946 1.00 35.41 1575 GLY D CA 1
ATOM 3552 C C . GLY D 1 75 ? 16.057 22.614 59.924 1.00 35.86 1575 GLY D C 1
ATOM 3553 O O . GLY D 1 75 ? 15.477 21.613 60.347 1.00 37.79 1575 GLY D O 1
ATOM 3554 N N . GLN D 1 76 ? 17.290 22.926 60.300 1.00 34.43 1576 GLN D N 1
ATOM 3555 C CA . GLN D 1 76 ? 17.982 22.070 61.255 1.00 31.90 1576 GLN D CA 1
ATOM 3556 C C . GLN D 1 76 ? 18.335 22.847 62.509 1.00 31.19 1576 GLN D C 1
ATOM 3557 O O . GLN D 1 76 ? 18.715 22.261 63.519 1.00 30.73 1576 GLN D O 1
ATOM 3563 N N 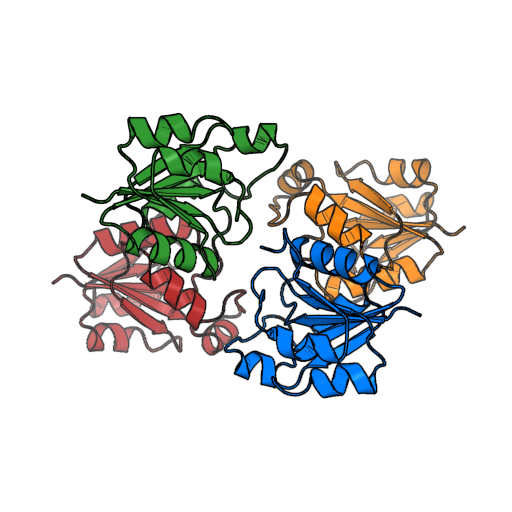. LYS D 1 77 ? 18.189 24.167 62.447 1.00 30.47 1577 LYS D N 1
ATOM 3564 C CA . LYS D 1 77 ? 18.516 25.017 63.583 1.00 29.66 1577 LYS D CA 1
ATOM 3565 C C . LYS D 1 77 ? 17.866 24.575 64.892 1.00 30.79 1577 LYS D C 1
ATOM 3566 O O . LYS D 1 77 ? 18.557 24.233 65.848 1.00 30.16 1577 LYS D O 1
ATOM 3572 N N . GLU D 1 78 ? 16.541 24.582 64.939 1.00 33.63 1578 GLU D N 1
ATOM 3573 C CA . GLU D 1 78 ? 15.833 24.182 66.151 1.00 36.00 1578 GLU D CA 1
ATOM 3574 C C . GLU D 1 78 ? 16.446 22.896 66.677 1.00 36.46 1578 GLU D C 1
ATOM 3575 O O . GLU D 1 78 ? 16.747 22.774 67.861 1.00 37.34 1578 GLU D O 1
ATOM 3581 N N . ASP D 1 79 ? 16.651 21.946 65.777 1.00 37.17 1579 ASP D N 1
ATOM 3582 C CA . ASP D 1 79 ? 17.228 20.661 66.126 1.00 37.00 1579 ASP D CA 1
ATOM 3583 C C . ASP D 1 79 ? 18.646 20.818 66.673 1.00 36.16 1579 ASP D C 1
ATOM 3584 O O . ASP D 1 79 ? 18.974 20.276 67.729 1.00 35.26 1579 ASP D O 1
ATOM 3589 N N . ASP D 1 80 ? 19.486 21.552 65.945 1.00 34.74 1580 ASP D N 1
ATOM 3590 C CA . ASP D 1 80 ? 20.855 21.774 66.380 1.00 33.35 1580 ASP D CA 1
ATOM 3591 C C . ASP D 1 80 ? 20.863 22.319 67.797 1.00 33.40 1580 ASP D C 1
ATOM 3592 O O . ASP D 1 80 ? 21.516 21.763 68.680 1.00 33.45 1580 ASP D O 1
ATOM 3597 N N . VAL D 1 81 ? 20.134 23.412 68.009 1.00 32.57 1581 VAL D N 1
ATOM 3598 C CA . VAL D 1 81 ? 20.072 24.046 69.320 1.00 31.77 1581 VAL D CA 1
ATOM 3599 C C . VAL D 1 81 ? 19.876 23.041 70.444 1.00 32.18 1581 VAL D C 1
ATOM 3600 O O . VAL D 1 81 ? 20.551 23.104 71.475 1.00 31.50 1581 VAL D O 1
ATOM 3604 N N . GLU D 1 82 ? 18.947 22.115 70.251 1.00 32.64 1582 GLU D N 1
ATOM 3605 C CA . GLU D 1 82 ? 18.698 21.108 71.271 1.00 33.62 1582 GLU D CA 1
ATOM 3606 C C . GLU D 1 82 ? 19.814 20.072 71.292 1.00 33.84 1582 GLU D C 1
ATOM 3607 O O . GLU D 1 82 ? 20.404 19.820 72.338 1.00 34.15 1582 GLU D O 1
ATOM 3613 N N . LYS D 1 83 ? 20.118 19.485 70.138 1.00 33.35 1583 LYS D N 1
ATOM 3614 C CA . LYS D 1 83 ? 21.157 18.470 70.072 1.00 32.47 1583 LYS D CA 1
ATOM 3615 C C . LYS D 1 83 ? 22.533 18.891 70.579 1.00 32.35 1583 LYS D C 1
ATOM 3616 O O . LYS D 1 83 ? 23.273 18.063 71.109 1.00 32.51 1583 LYS D O 1
ATOM 3622 N N . PHE D 1 84 ? 22.879 20.167 70.440 1.00 31.67 1584 PHE D N 1
ATOM 3623 C CA . PHE D 1 84 ? 24.180 20.634 70.893 1.00 30.90 1584 PHE D CA 1
ATOM 3624 C C . PHE D 1 84 ? 24.102 21.497 72.139 1.00 32.35 1584 PHE D C 1
ATOM 3625 O O . PHE D 1 84 ? 25.066 22.161 72.515 1.00 33.22 1584 PHE D O 1
ATOM 3633 N N . ASP D 1 85 ? 22.945 21.485 72.785 1.00 33.45 1585 ASP D N 1
ATOM 3634 C CA . ASP D 1 85 ? 22.772 22.244 74.012 1.00 33.99 1585 ASP D CA 1
ATOM 3635 C C . ASP D 1 85 ? 23.221 23.694 73.823 1.00 33.30 1585 ASP D C 1
ATOM 3636 O O . ASP D 1 85 ? 24.016 24.216 74.606 1.00 32.46 1585 ASP D O 1
ATOM 3641 N N . VAL D 1 86 ? 22.703 24.332 72.777 1.00 33.25 1586 VAL D N 1
ATOM 3642 C CA . VAL D 1 86 ? 23.036 25.718 72.459 1.00 32.68 1586 VAL D CA 1
ATOM 3643 C C . VAL D 1 86 ? 22.279 26.682 73.358 1.00 32.35 1586 VAL D C 1
ATOM 3644 O O . VAL D 1 86 ? 21.062 26.578 73.490 1.00 33.25 1586 VAL D O 1
ATOM 3648 N N . ASP D 1 87 ? 22.997 27.620 73.969 1.00 31.20 1587 ASP D N 1
ATOM 3649 C CA . ASP D 1 87 ? 22.379 28.600 74.857 1.00 31.14 1587 ASP D CA 1
ATOM 3650 C C . ASP D 1 87 ? 22.079 29.892 74.114 1.00 29.42 1587 ASP D C 1
ATOM 3651 O O . ASP D 1 87 ? 21.024 30.500 74.291 1.00 29.03 1587 ASP D O 1
ATOM 3656 N N . VAL D 1 88 ? 23.021 30.317 73.284 1.00 27.63 1588 VAL D N 1
ATOM 3657 C CA . VAL D 1 88 ? 22.846 31.546 72.532 1.00 25.28 1588 VAL D CA 1
ATOM 3658 C C . VAL D 1 88 ? 23.025 31.338 71.040 1.00 25.01 1588 VAL D C 1
ATOM 3659 O O . VAL D 1 88 ? 23.941 30.649 70.598 1.00 25.88 1588 VAL D O 1
ATOM 3663 N N . PHE D 1 89 ? 22.129 31.941 70.273 1.00 24.14 1589 PHE D N 1
ATOM 3664 C CA . PHE D 1 89 ? 22.149 31.855 68.825 1.00 23.52 1589 PHE D CA 1
ATOM 3665 C C . PHE D 1 89 ? 22.523 33.230 68.292 1.00 24.46 1589 PHE D C 1
ATOM 3666 O O . PHE D 1 89 ? 21.814 34.200 68.523 1.00 25.34 1589 PHE D O 1
ATOM 3674 N N . VAL D 1 90 ? 23.645 33.316 67.585 1.00 25.47 1590 VAL D N 1
ATOM 3675 C CA . VAL D 1 90 ? 24.098 34.591 67.042 1.00 25.48 1590 VAL D CA 1
ATOM 3676 C C . VAL D 1 90 ? 24.210 34.602 65.522 1.00 26.72 1590 VAL D C 1
ATOM 3677 O O . VAL D 1 90 ? 24.632 33.615 64.907 1.00 25.80 1590 VAL D O 1
ATOM 3681 N N . MET D 1 91 ? 23.816 35.730 64.933 1.00 27.77 1591 MET D N 1
ATOM 3682 C CA . MET D 1 91 ? 23.879 35.941 63.492 1.00 27.87 1591 MET D CA 1
ATOM 3683 C C . MET D 1 91 ? 24.150 37.414 63.227 1.00 30.14 1591 MET D C 1
ATOM 3684 O O . MET D 1 91 ? 23.990 38.253 64.113 1.00 29.16 1591 MET D O 1
ATOM 3689 N N . GLY D 1 92 ? 24.572 37.720 62.006 1.00 33.38 1592 GLY D N 1
ATOM 3690 C CA . GLY D 1 92 ? 24.843 39.098 61.651 1.00 37.14 1592 GLY D CA 1
ATOM 3691 C C . GLY D 1 92 ? 23.581 39.947 61.631 1.00 39.88 1592 GLY D C 1
ATOM 3692 O O . GLY D 1 92 ? 22.461 39.430 61.630 1.00 40.48 1592 GLY D O 1
ATOM 3693 N N . HIS D 1 93 ? 23.771 41.259 61.614 1.00 41.39 1593 HIS D N 1
ATOM 3694 C CA . HIS D 1 93 ? 22.672 42.213 61.596 1.00 43.17 1593 HIS D CA 1
ATOM 3695 C C . HIS D 1 93 ? 21.705 41.988 60.433 1.00 43.28 1593 HIS D C 1
ATOM 3696 O O . HIS D 1 93 ? 20.491 42.153 60.565 1.00 43.13 1593 HIS D O 1
ATOM 3703 N N . ASP D 1 94 ? 22.265 41.599 59.299 1.00 43.65 1594 ASP D N 1
ATOM 3704 C CA . ASP D 1 94 ? 21.507 41.343 58.081 1.00 44.41 1594 ASP D CA 1
ATOM 3705 C C . ASP D 1 94 ? 20.505 40.190 58.164 1.00 42.88 1594 ASP D C 1
ATOM 3706 O O . ASP D 1 94 ? 19.846 39.864 57.180 1.00 41.71 1594 ASP D O 1
ATOM 3711 N N . TRP D 1 95 ? 20.394 39.565 59.328 1.00 41.67 1595 TRP D N 1
ATOM 3712 C CA . TRP D 1 95 ? 19.458 38.465 59.485 1.00 40.16 1595 TRP D CA 1
ATOM 3713 C C . TRP D 1 95 ? 18.423 38.802 60.545 1.00 40.72 1595 TRP D C 1
ATOM 3714 O O . TRP D 1 95 ? 17.556 37.991 60.863 1.00 40.80 1595 TRP D O 1
ATOM 3725 N N . GLU D 1 96 ? 18.527 40.007 61.087 1.00 41.29 1596 GLU D N 1
ATOM 3726 C CA . GLU D 1 96 ? 17.617 40.472 62.113 1.00 42.71 1596 GLU D CA 1
ATOM 3727 C C . GLU D 1 96 ? 16.177 40.036 61.840 1.00 43.03 1596 GLU D C 1
ATOM 3728 O O . GLU D 1 96 ? 15.644 40.245 60.748 1.00 43.29 1596 GLU D O 1
ATOM 3734 N N . GLY D 1 97 ? 15.565 39.405 62.836 1.00 42.69 1597 GLY D N 1
ATOM 3735 C CA . GLY D 1 97 ? 14.196 38.950 62.701 1.00 42.50 1597 GLY D CA 1
ATOM 3736 C C . GLY D 1 97 ? 14.011 37.624 61.988 1.00 42.34 1597 GLY D C 1
ATOM 3737 O O . GLY D 1 97 ? 13.056 36.897 62.266 1.00 43.20 1597 GLY D O 1
ATOM 3738 N N . GLU D 1 98 ? 14.923 37.288 61.083 1.00 42.11 1598 GLU D N 1
ATOM 3739 C CA . GLU D 1 98 ? 14.809 36.046 60.318 1.00 42.45 1598 GLU D CA 1
ATOM 3740 C C . GLU D 1 98 ? 14.819 34.742 61.102 1.00 42.15 1598 GLU D C 1
ATOM 3741 O O . GLU D 1 98 ? 14.433 33.705 60.561 1.00 42.02 1598 GLU D O 1
ATOM 3747 N N . PHE D 1 99 ? 15.262 34.767 62.357 1.00 41.44 1599 PHE D N 1
ATOM 3748 C CA . PHE D 1 99 ? 15.304 33.535 63.143 1.00 40.10 1599 PHE D CA 1
ATOM 3749 C C . PHE D 1 99 ? 14.704 33.648 64.532 1.00 40.71 1599 PHE D C 1
ATOM 3750 O O . PHE D 1 99 ? 15.018 32.845 65.410 1.00 40.93 1599 PHE D O 1
ATOM 3758 N N . ASP D 1 100 ? 13.827 34.624 64.731 1.00 41.02 1600 ASP D N 1
ATOM 3759 C CA . ASP D 1 100 ? 13.215 34.811 66.036 1.00 41.44 1600 ASP D CA 1
ATOM 3760 C C . ASP D 1 100 ? 12.444 33.606 66.545 1.00 41.34 1600 ASP D C 1
ATOM 3761 O O . ASP D 1 100 ? 12.199 33.484 67.746 1.00 40.79 1600 ASP D O 1
ATOM 3766 N N . PHE D 1 101 ? 12.071 32.706 65.640 1.00 41.13 1601 PHE D N 1
ATOM 3767 C CA . PHE D 1 101 ? 11.329 31.525 66.050 1.00 40.46 1601 PHE D CA 1
ATOM 3768 C C . PHE D 1 101 ? 12.131 30.659 67.001 1.00 41.33 1601 PHE D C 1
ATOM 3769 O O . PHE D 1 101 ? 11.586 29.754 67.623 1.00 42.89 1601 PHE D O 1
ATOM 3777 N N . LEU D 1 102 ? 13.426 30.933 67.115 1.00 41.30 1602 LEU D N 1
ATOM 3778 C CA . LEU D 1 102 ? 14.280 30.166 68.005 1.00 40.98 1602 LEU D CA 1
ATOM 3779 C C . LEU D 1 102 ? 14.265 30.769 69.394 1.00 41.73 1602 LEU D C 1
ATOM 3780 O O . LEU D 1 102 ? 14.711 30.141 70.355 1.00 42.11 1602 LEU D O 1
ATOM 3785 N N . LYS D 1 103 ? 13.741 31.987 69.490 1.00 42.57 1603 LYS D N 1
ATOM 3786 C CA . LYS D 1 103 ? 13.667 32.713 70.755 1.00 43.94 1603 LYS D CA 1
ATOM 3787 C C . LYS D 1 103 ? 13.125 31.899 71.917 1.00 44.22 1603 LYS D C 1
ATOM 3788 O O . LYS D 1 103 ? 13.528 32.100 73.066 1.00 44.26 1603 LYS D O 1
ATOM 3794 N N . ASP D 1 104 ? 12.208 30.988 71.617 1.00 44.07 1604 ASP D N 1
ATOM 3795 C CA . ASP D 1 104 ? 11.601 30.164 72.650 1.00 44.77 1604 ASP D CA 1
ATOM 3796 C C . ASP D 1 104 ? 12.486 28.991 73.053 1.00 44.00 1604 ASP D C 1
ATOM 3797 O O . ASP D 1 104 ? 12.199 28.311 74.033 1.00 44.54 1604 ASP D O 1
ATOM 3802 N N . LYS D 1 105 ? 13.552 28.747 72.295 1.00 43.01 1605 LYS D N 1
ATOM 3803 C CA . LYS D 1 105 ? 14.448 27.643 72.601 1.00 41.70 1605 LYS D CA 1
ATOM 3804 C C . LYS D 1 105 ? 15.808 28.099 73.098 1.00 40.58 1605 LYS D C 1
ATOM 3805 O O . LYS D 1 105 ? 16.481 27.368 73.813 1.00 41.01 1605 LYS D O 1
ATOM 3811 N N . CYS D 1 106 ? 16.206 29.312 72.733 1.00 39.75 1606 CYS D N 1
ATOM 3812 C CA . CYS D 1 106 ? 17.492 29.862 73.169 1.00 38.24 1606 CYS D CA 1
ATOM 3813 C C . CYS D 1 106 ? 17.528 31.377 72.984 1.00 37.44 1606 CYS D C 1
ATOM 3814 O O . CYS D 1 106 ? 16.602 31.973 72.436 1.00 36.61 1606 CYS D O 1
ATOM 3817 N N . GLU D 1 107 ? 18.604 31.997 73.452 1.00 36.92 1607 GLU D N 1
ATOM 3818 C CA . GLU D 1 107 ? 18.757 33.431 73.308 1.00 37.14 1607 GLU D CA 1
ATOM 3819 C C . GLU D 1 107 ? 19.139 33.712 71.872 1.00 36.54 1607 GLU D C 1
ATOM 3820 O O . GLU D 1 107 ? 20.146 33.203 71.395 1.00 37.65 1607 GLU D O 1
ATOM 3826 N N . VAL D 1 108 ? 18.335 34.508 71.174 1.00 35.60 1608 VAL D N 1
ATOM 3827 C CA . VAL D 1 108 ? 18.641 34.862 69.792 1.00 33.29 1608 VAL D CA 1
ATOM 3828 C C . VAL D 1 108 ? 19.225 36.260 69.791 1.00 32.52 1608 VAL D C 1
ATOM 3829 O O . VAL D 1 108 ? 18.638 37.181 70.348 1.00 32.74 1608 VAL D O 1
ATOM 3833 N N . ILE D 1 109 ? 20.388 36.414 69.173 1.00 31.85 1609 ILE D N 1
ATOM 3834 C CA . ILE D 1 109 ? 21.042 37.706 69.130 1.00 30.99 1609 ILE D CA 1
ATOM 3835 C C . ILE D 1 109 ? 21.569 38.061 67.752 1.00 31.81 1609 ILE D C 1
ATOM 3836 O O . ILE D 1 109 ? 22.280 37.277 67.118 1.00 31.41 1609 ILE D O 1
ATOM 3841 N N . TYR D 1 110 ? 21.198 39.252 67.294 1.00 32.36 1610 TYR D N 1
ATOM 3842 C CA . TYR D 1 110 ? 21.631 39.745 65.996 1.00 32.56 1610 TYR D CA 1
ATOM 3843 C C . TYR D 1 110 ? 22.661 40.840 66.233 1.00 34.04 1610 TYR D C 1
ATOM 3844 O O . TYR D 1 110 ? 22.349 41.880 66.795 1.00 34.35 1610 TYR D O 1
ATOM 3853 N N . LEU D 1 111 ? 23.897 40.599 65.821 1.00 36.31 1611 LEU D N 1
ATOM 3854 C CA . LEU D 1 111 ? 24.952 41.584 66.008 1.00 37.89 1611 LEU D CA 1
ATOM 3855 C C . LEU D 1 111 ? 24.674 42.849 65.206 1.00 40.06 1611 LEU D C 1
ATOM 3856 O O . LEU D 1 111 ? 23.938 42.810 64.229 1.00 39.91 1611 LEU D O 1
ATOM 3861 N N . LYS D 1 112 ? 25.263 43.970 65.618 1.00 42.79 1612 LYS D N 1
ATOM 3862 C CA . LYS D 1 112 ? 25.087 45.250 64.921 1.00 46.59 1612 LYS D CA 1
ATOM 3863 C C . LYS D 1 112 ? 25.937 45.279 63.639 1.00 49.70 1612 LYS D C 1
ATOM 3864 O O . LYS D 1 112 ? 25.799 44.395 62.793 1.00 51.76 1612 LYS D O 1
ATOM 3870 N N . ARG D 1 113 ? 26.804 46.277 63.471 1.00 51.90 1613 ARG D N 1
ATOM 3871 C CA . ARG D 1 113 ? 27.642 46.311 62.267 1.00 54.52 1613 ARG D CA 1
ATOM 3872 C C . ARG D 1 113 ? 29.095 46.721 62.505 1.00 55.08 1613 ARG D C 1
ATOM 3873 O O . ARG D 1 113 ? 29.604 47.578 61.748 1.00 54.42 1613 ARG D O 1
#

B-factor: mean 30.57, std 10.63, range [1.75, 66.25]

Sequence (454 aa):
MKRVITYGTYDLLHYGHIELLRRAREMGDYLIVALSTDEFNQIKHKKSYYDYEQRKMMLESIRYVDLVIPEKGWGQKEDDVEKFDVDVFVMGHDWEGEFDFLKDKCEVIYLKRTEMKRVITYGTYDLLHYGHIELLRRAREMGDYLIVALSTDEFNQIKHKKSYYDYEQRKMMLESIRYVDLVIPEKGWGQKEDDVEKFDVDVFVMGHDWEGEFDFLKDKCEVIYLKRMKRVITYGTYDLLHYGHIELLR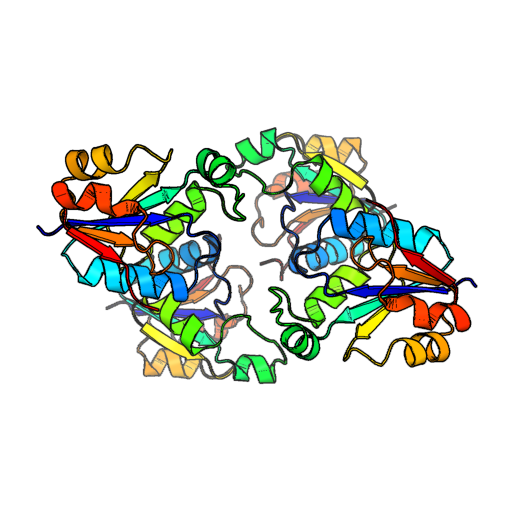RAREMGDYLIVALSTDEFNQIKHKKSYYDYEQRKMMLESIRYVDLVIPEKGWGQKEDDVEKFDVDVFVMGHDWEGEFDFLKDKCEVIYLKRMKRVITYGTYDLLHYGHIELLRRAREMGDYLIVALSTDEFNQIKHKKSYYDYEQRKMMLESIRYVDLVIPEKGWGQKEDDVEKFDVDVFVMGHDWEGEFDFLKDKCEVIYLKR

Radius of gyration: 25.05 Å; Cα contacts (8 Å, |Δi|>4): 857; chains: 4; bounding box: 63×53×70 Å

Foldseek 3Di:
DAEEEEEDAQAVDDCLVVVQLQVRLVVGVAYEYAHEAQQVCVVVVHRGPDHRVVSLVVQVVRPSHRYYHHDDDDPCVLVCCVVVVHAEYEYEQVCVPVPCVCVVVHHYYYDDPND/DAEEEEEDACAVPDVVVVVQLQVRLVVGVAYEYAHEAQQVCVVVVHHGPDHPVVSQVVQVVRPSHHYYHHDDYDPCVLVCCVVVVHAEYEYEQVCPPVPCVCVVVHHYDYHYD/DAEEEEEDAQAPDDVVVLVQLQVRLVVGVAYEYAHEAQVLCVVVVHGGPDHPVVSLVVQVVRPSHHYYHHDDHDPCVLVCCVVVVHAEYEYEQVCPPVPCVCVVVHHYYYDDD/DAEEEEEDACAVPDVVVLVQLVVRLVVGVAYEYAHEAQQVCVVVVHHGPDHSVVSQVVQVVRPSHHYYHHDDYDPCVLVCCVVVVHAEYEYEQVCVPVPCVCVVVHHYDYDYD

InterPro domains:
  IPR004821 Cytidyltransferase-like domain [PF01467] (5-124)
  IPR004821 Cytidyltransferase-like domain [TIGR00125] (3-67)
  IPR006409 Glycerol-3-phosphate cytidylyltransferase [TIGR01518] (4-126)
  IPR014729 Rossmann-like alpha/beta/alpha sandwich fold [G3DSA:3.40.50.620] (1-127)
  IPR050385 Archaeal FAD synthase [PTHR43793] (2-126)